Protein 1WSR (pdb70)

Secondary structure (DSSP, 8-state):
--B--TTHHHHHHTT-EEEEETTEEEEEE-SS-HHHHHHHHHHSEEEEE-TTSEEEEEESTTHHHHHHHHBSS--TTPPTTEEEEEEEE-TT--EEEEEEEEE-TTSSEEEEE-GGGHHHHHHHHHHHHHHHHHTT---EEEE---EEEEEESTTHHHHHHTT-SS-GGG--TTBEEEEEETTEEEEEEES--SSSSSEEEEEE-HHHHHHHHHHHHTSTTEEE--HHHHHHHHHHTT---BTTTB-TT--TTTTT-GGGS-HHHHHHT-STTHHHHHHHHTT--S-EEEEEEESSSPP-TT-EEE-TTS-EEEEEEEEEEETTTTEEEEEEEE-GGG-STT-EEEEEETTEEEEEEEEPSPSS-------/--B--TTHHHHHHTT--EEEETTEEEES--SS-HHHHHHHHHHSEEEEE-TTSEEEEEESTTHHHHHHTTBSS--TTSPTTEEEEEEEE-TTS-EEEEEEEEE-SSSEEEEEE-GGGHHHHHHHHHHHHHHHHHTT---EEEE---EEEEEESTTHHHHHHTT-SS-GGGS-TTBEEEEEETTEEEEEEES--SSSSSEEEEEE-HHHHHHHHHHHHTSTTEEE--HHHHHHHHHHTT---BTTTB-TT--TTTTT-GGGS-HHHHHHT-STTHHHHHHHTTT--S-EEEEEEESSSPP-TT-EEE-TTS-EEEEEEEEEEETTTTEEEEEEEE-GGG-STT-EEEEEETTEEEEEEEE-SSSS-------

Organism: Homo sapiens (NCBI:txid9606)

Radius of gyration: 29.04 Å; Cα contacts (8 Å, |Δi|>4): 1813; chains: 2; bounding box: 67×73×85 Å

Sequence (742 aa):
VLRRTPLYDFHLAHGGKMVAFAGWSLPVQYRDSHTDSHLHTRQHCSLFDVSHMLQTKILGSDRVKLMESLVVGDIAELRPNQGTLSLFTNEAGGILDDLIVTNTSEGHLYVVSNAGCWEKDLALMQDKVRELQNQGRDVGLEVLDNALLALQGPTAAQVLQAGVADDLRKLPFMTSAVMEVFGVSGCRVTRCGYTGEDGVEISVPVAGAVHLATAILKNPEVKLAGLAARDSLRLEAGLCLYGNDIDEHTTPVEGSLSWTLGKRRRAAMDFPGAKVIVPQLKGRVQRRRVGLMCEGAPMRAHSPILNMEGTKIGTVTSGCPSPSLKKNVAMGYVPCEYSRPGTMLLVEVRRKQQMAVVSKMPFVPTNYYTLVLRRTPLYDFHLAHGGKMVAFAGWSLPVQYRDSHTDSHLHTRQHCSLFDVSHMLQTKILGSDRVKLMESLVVGDIAELRPNQGTLSLFTNEAGGILDDLIVTNTSEGHLYVVSNAGCWEKDLALMQDKVRELQNQGRDVGLEVLDNALLALQGPTAAQVLQAGVADDLRKLPFMTSAVMEVFGVSGCRVTRCGYTGEDGVEISVPVAGAVHLATAILKNPEVKLAGLAARDSLRLEAGLCLYGNDIDEHTTPVEGSLSWTLGKRRRAAMDFPGAKVIVPQLKGRVQRRRVGLMCEGAPMRAHSPILNMEGTKIGTVTSGCPSPSLKKNVAMGYVPCEYSRPGTMLLVEVRRKQQMAVVSKMPFVPTNYYTL

Nearest PDB structures (foldseek):
  1wsr-assembly1_A  TM=9.960E-01  e=1.621E-85  Homo sapiens
  1wos-assembly1_A  TM=9.494E-01  e=4.766E-41  Thermotoga maritima
  1v5v-assembly1_B  TM=9.329E-01  e=9.229E-42  Pyrococcus horikoshii
  2gah-assembly1_A  TM=9.137E-01  e=2.202E-31  Stenotrophomonas maltophilia
  1vrq-assembly1_A  TM=9.084E-01  e=5.482E-31  Corynebacterium sp. U-96

GO terms:
  GO:0005739 mitochondrion (C, IC)
  GO:0004047 aminomethyltransferase activity (F, IMP)
  GO:0019464 glycine decarboxylation via glycine cleavage system (P, IMP)
  GO:0005739 mitochondrion (C, TAS)
  GO:0006546 glycine catabolic process (P, TAS)
  GO:0005739 mitochondrion (C, HTP)
  GO:0004047 aminomethyltransferase activity (F, EXP)
  GO:0005759 mitochondrial matrix (C, TAS)
  GO:0005739 mitochondrion (C, IDA)
  GO:0005515 protein binding (F, IPI)

B-factor: mean 20.59, std 11.45, range [6.59, 70.9]

InterPro domains:
  IPR006222 GCVT, N-terminal domain [PF01571] (38-293)
  IPR006223 Glycine cleavage system T protein [TIGR00528] (33-396)
  IPR013977 Aminomethyltransferase, C-terminal domain [PF08669] (318-395)
  IPR027266 Aminomethyltransferase superfamily [G3DSA:3.30.1360.120] (34-268)
  IPR028896 Aminomethyltransferase-like [PTHR43757] (23-401)
  IPR029043 Glycine cleavage T-protein/YgfZ, C-terminal [SSF101790] (309-400)

Solvent-accessible surface area: 30737 Å² total; per-residue (Å²): 199,72,48,143,6,16,2,34,108,18,2,82,76,59,24,9,114,46,57,70,77,54,37,9,9,2,6,45,32,16,169,63,50,76,54,83,12,0,67,27,0,26,127,69,0,0,3,4,17,1,4,11,35,12,4,0,58,0,60,19,89,18,51,45,123,0,0,26,50,13,0,0,3,22,2,61,86,15,174,90,39,65,5,36,70,2,5,0,8,44,141,64,0,3,0,20,0,43,10,18,0,2,25,4,69,97,37,18,0,12,0,7,1,33,4,54,10,29,64,68,0,0,14,45,0,34,41,47,5,32,79,15,25,71,115,62,104,83,7,15,28,72,31,28,34,28,0,2,0,3,0,2,0,66,20,0,20,111,2,0,61,87,14,13,107,60,54,6,174,169,11,19,52,23,31,3,26,76,13,99,0,43,61,17,74,47,0,20,0,6,10,12,30,46,2,2,8,19,4,0,26,0,4,0,41,2,73,9,0,58,104,0,0,49,22,0,35,160,44,128,46,8,94,21,4,5,29,26,0,40,49,5,0,2,0,0,5,12,39,14,49,33,55,63,1,1,47,73,152,6,9,0,5,22,0,18,14,19,155,10,8,7,178,88,10,99,89,61,116,82,13,24,7,16,154,47,0,19,55,24,40,166,51,197,20,146,78,92,12,8,0,0,38,9,130,66,19,16,0,124,33,159,17,31,0,17,12,103,141,53,74,125,28,13,46,1,23,4,12,15,60,2,20,41,63,183,94,10,0,0,0,0,14,0,28,50,133,55,29,187,71,51,37,88,1,24,0,47,5,191,222,158,89,39,94,2,44,2,24,160,38,57,18,20,100,53,85,70,61,95,171,196,70,32,136,5,15,2,52,106,16,3,86,86,73,34,11,105,46,54,71,83,52,40,11,7,2,5,46,37,16,195,68,45,73,55,80,11,0,74,22,0,23,122,68,0,0,4,4,15,1,12,10,36,12,3,0,46,0,54,18,89,25,46,36,81,0,0,17,37,9,0,0,3,27,0,56,97,22,134,101,34,40,5,32,40,0,0,0,6,37,140,72,0,3,0,20,0,24,4,46,0,2,21,3,71,82,47,27,0,14,0,11,2,32,3,56,13,22,67,71,0,7,12,46,0,10,35,41,0,27,82,7,27,54,114,63,120,80,8,12,18,67,28,44,70,34,1,1,0,5,0,1,0,66,25,0,19,132,2,0,60,85,12,15,107,55,71,4,179,161,11,24,60,29,15,5,26,83,8,105,0,47,61,17,76,48,0,20,0,8,8,12,34,47,3,2,6,19,4,0,30,0,3,0,43,4,75,10,0,58,103,0,0,54,14,0,40,159,47,122,51,7,88,20,3,5,29,25,0,44,53,5,0,2,0,0,7,12,42,14,52,30,55,59,0,0,48,72,153,2,9,0,5,20,0,28,11,32,156,7,6,8,178,81,0,85,91,52,82,72,9,18,3,3,171,60,0,34,58,19,59,195,49,177,17,155,75,70,12,7,0,0,30,8,122,68,18,20,0,124,32,161,19,30,0,7,16,91,160,28,79,129,32,11,49,2,22,3,16,18,61,3,21,40,57,187,93,9,0,0,0,0,12,0,27,43,135,56,24,185,72,54,30,102,0,19,0,61,7,187,221,148,109,40,106,1,56,4,19,148,35,54,18,20,106,47,81,72,62,91,159

Foldseek 3Di:
DAAEALCRVVCVVQAFDWDHDLRHTFGQWGDDDLLVVLVLCAAFKEKEWPQLWWKKKKAAPCSQVLVQQFWQAPSVPADAQFKAKIFGAAQQQATAFIWMWHHHPVHIIIITTGSNNVVVVVVSSVVSQVVQVVVVGIMDMDTDNFTKMKMGYPHQQVLFPVFWPDDCLVQFARGKDFTAGNNFHGKIWHQYDQQLETIIMIGGHSVCVVVRVVSSCVPPSYDHHTNNSSQLRNQLQVHDDEVFQGGRVAHCLQSVNVVNRYPVCLVVLNGRNSVNPVVVVVPPDFKHKFKKWFADAKAAFQWFKFAPVPHTFWTWRGWDQRSVVRIIMTIIMGGPVQQDFQRWIWTQDPNDTGIMTTHHPSNDRGHGGHD/DADEFLCNVVCVVQAFDWDADLRHTFGQWGDDDLLVVLVLQAAFKEKEWPQLWWKKKKAAPCSLVLVQQFWQAPQVPADAQFKDKIFGAAQQQATAFIWIWTRHPPGIIIITTGSNCCVVVVCSSQVSQVVVVVVVGIMDMDTDNFTKMKMGYPCACVLFVVFWPDDCLPQFARGWDFTQGNNFGRKIWHQYAQQLETIIMIGGHSVCVVVRVVSSVVDPSYDYHTNNSSQLRNQLQVHDDEVFLGYNVAHCVQSVNVVNRYPVCLVVLSYRNSVPPSVCVVPPDFKHKFKKWFADAKAAFQWFKFAVVRHTFWTWRHKDQHSVVRTIMTMIMGGPVQRPFQRWIWTQGPNDTGIMTTHHPSNDNGHGNHD

Structure (mmCIF, N/CA/C/O backbone):
data_1WSR
#
_entry.id   1WSR
#
_cell.length_a   54.170
_cell.length_b   128.520
_cell.length_c   136.170
_cell.angle_alpha   90.00
_cell.angle_beta   90.00
_cell.angle_gamma   90.00
#
_symmetry.space_group_name_H-M   'P 21 21 21'
#
loop_
_entity.id
_entity.type
_entity.pdbx_description
1 polymer Aminomethyltransferase
2 non-polymer 'SULFATE ION'
3 water water
#
loop_
_atom_site.group_PDB
_atom_site.id
_atom_site.type_symbol
_atom_site.label_atom_id
_atom_site.label_alt_id
_atom_site.label_comp_id
_atom_site.label_asym_id
_atom_site.label_entity_id
_atom_site.label_seq_id
_atom_site.pdbx_PDB_ins_code
_atom_site.Cartn_x
_atom_site.Cartn_y
_atom_site.Cartn_z
_atom_site.occupancy
_atom_site.B_iso_or_equiv
_atom_site.auth_seq_id
_atom_site.auth_comp_id
_atom_site.auth_asym_id
_atom_site.auth_atom_id
_atom_site.pdbx_PDB_model_num
ATOM 1 N N . VAL A 1 4 ? 25.538 12.318 32.192 1.00 32.04 4 VAL A N 1
ATOM 2 C CA . VAL A 1 4 ? 26.549 13.220 31.569 1.00 30.76 4 VAL A CA 1
ATOM 3 C C . VAL A 1 4 ? 26.495 14.597 32.222 1.00 28.05 4 VAL A C 1
ATOM 4 O O . VAL A 1 4 ? 25.462 15.268 32.197 1.00 29.27 4 VAL A O 1
ATOM 8 N N . LEU A 1 5 ? 27.613 15.017 32.804 1.00 23.18 5 LEU A N 1
ATOM 9 C CA . LEU A 1 5 ? 27.678 16.308 33.474 1.00 17.92 5 LEU A CA 1
ATOM 10 C C . LEU A 1 5 ? 27.989 17.442 32.509 1.00 15.73 5 LEU A C 1
ATOM 11 O O . LEU A 1 5 ? 28.753 17.273 31.563 1.00 14.04 5 LEU A O 1
ATOM 16 N N . ARG A 1 6 ? 27.385 18.600 32.755 1.00 15.00 6 ARG A N 1
ATOM 17 C CA . ARG A 1 6 ? 27.617 19.774 31.926 1.00 14.37 6 ARG A CA 1
ATOM 18 C C . ARG A 1 6 ? 28.945 20.401 32.349 1.00 14.28 6 ARG A C 1
ATOM 19 O O . ARG A 1 6 ? 29.371 20.251 33.496 1.00 15.07 6 ARG A O 1
ATOM 27 N N . ARG A 1 7 ? 29.597 21.098 31.425 1.00 13.48 7 ARG A N 1
ATOM 28 C CA . ARG A 1 7 ? 30.885 21.721 31.708 1.00 14.15 7 ARG A CA 1
ATOM 29 C C . ARG A 1 7 ? 30.853 23.223 31.478 1.00 12.36 7 ARG A C 1
ATOM 30 O O . ARG A 1 7 ? 30.292 23.689 30.490 1.00 12.64 7 ARG A O 1
ATOM 38 N N . THR A 1 8 ? 31.461 23.981 32.386 1.00 11.76 8 THR A N 1
ATOM 39 C CA . THR A 1 8 ? 31.511 25.429 32.224 1.00 10.84 8 THR A CA 1
ATOM 40 C C . THR A 1 8 ? 32.689 25.738 31.302 1.00 12.09 8 THR A C 1
ATOM 41 O O . THR A 1 8 ? 33.474 24.846 30.970 1.00 9.67 8 THR A O 1
ATOM 45 N N . PRO A 1 9 ? 32.821 27.002 30.869 1.00 12.26 9 PRO A N 1
ATOM 46 C CA . PRO A 1 9 ? 33.919 27.403 29.984 1.00 13.55 9 PRO A CA 1
ATOM 47 C C . PRO A 1 9 ? 35.304 27.213 30.609 1.00 14.82 9 PRO A C 1
ATOM 48 O O . PRO A 1 9 ? 36.310 27.190 29.899 1.00 14.80 9 PRO A O 1
ATOM 52 N N . LEU A 1 10 ? 35.354 27.068 31.932 1.00 12.78 10 LEU A N 1
ATOM 53 C CA . LEU A 1 10 ? 36.628 26.896 32.634 1.00 13.21 10 LEU A CA 1
ATOM 54 C C . LEU A 1 10 ? 36.980 25.443 32.963 1.00 11.51 10 LEU A C 1
ATOM 55 O O . LEU A 1 10 ? 37.960 25.180 33.661 1.00 11.21 10 LEU A O 1
ATOM 60 N N . TYR A 1 11 ? 36.189 24.506 32.455 1.00 11.07 11 TYR A N 1
ATOM 61 C CA . TYR A 1 11 ? 36.416 23.084 32.712 1.00 11.76 11 TYR A CA 1
ATOM 62 C C . TYR A 1 11 ? 37.886 22.642 32.605 1.00 12.56 11 TYR A C 1
ATOM 63 O O . TYR A 1 11 ? 38.453 22.120 33.562 1.00 13.35 11 TYR A O 1
ATOM 72 N N . ASP A 1 12 ? 38.495 22.838 31.440 1.00 13.21 12 ASP A N 1
ATOM 73 C CA . ASP A 1 12 ? 39.887 22.437 31.228 1.00 13.64 12 ASP A CA 1
ATOM 74 C C . ASP A 1 12 ? 40.840 23.238 32.112 1.00 13.19 12 ASP A C 1
ATOM 75 O O . ASP A 1 12 ? 41.882 22.735 32.544 1.00 11.86 12 ASP A O 1
ATOM 80 N N . PHE A 1 13 ? 40.465 24.485 32.380 1.00 12.96 13 PHE A N 1
ATOM 81 C CA . PHE A 1 13 ? 41.236 25.383 33.236 1.00 11.63 13 PHE A CA 1
ATOM 82 C C . PHE A 1 13 ? 41.309 24.764 34.638 1.00 11.63 13 PHE A C 1
ATOM 83 O O . PHE A 1 13 ? 42.377 24.718 35.258 1.00 11.02 13 PHE A O 1
ATOM 91 N N . HIS A 1 14 ? 40.168 24.278 35.125 1.00 10.97 14 HIS A N 1
ATOM 92 C CA . HIS A 1 14 ? 40.096 23.656 36.446 1.00 10.30 14 HIS A CA 1
ATOM 93 C C . HIS A 1 14 ? 41.012 22.442 36.545 1.00 10.75 14 HIS A C 1
ATOM 94 O O . HIS A 1 14 ? 41.791 22.313 37.493 1.00 10.11 14 HIS A O 1
ATOM 101 N N . LEU A 1 15 ? 40.904 21.546 35.569 1.00 10.00 15 LEU A N 1
ATOM 102 C CA . LEU A 1 15 ? 41.718 20.337 35.559 1.00 13.11 15 LEU A CA 1
ATOM 103 C C . LEU A 1 15 ? 43.203 20.657 35.476 1.00 13.26 15 LEU A C 1
ATOM 104 O O . LEU A 1 15 ? 44.010 20.036 36.162 1.00 14.66 15 LEU A O 1
ATOM 109 N N . ALA A 1 16 ? 43.557 21.640 34.653 1.00 13.03 16 ALA A N 1
ATOM 110 C CA . ALA A 1 16 ? 44.951 22.035 34.490 1.00 14.71 16 ALA A CA 1
ATOM 111 C C . ALA A 1 16 ? 45.555 22.521 35.804 1.00 15.93 16 ALA A C 1
ATOM 112 O O . ALA A 1 16 ? 46.762 22.408 36.016 1.00 15.42 16 ALA A O 1
ATOM 114 N N . HIS A 1 17 ? 44.714 23.056 36.687 1.00 14.99 17 HIS A N 1
ATOM 115 C CA . HIS A 1 17 ? 45.185 23.562 37.970 1.00 14.75 17 HIS A CA 1
ATOM 116 C C . HIS A 1 17 ? 44.947 22.600 39.137 1.00 15.36 17 HIS A C 1
ATOM 117 O O . HIS A 1 17 ? 44.841 23.018 40.290 1.00 14.95 17 HIS A O 1
ATOM 124 N N . GLY A 1 18 ? 44.863 21.309 38.829 1.00 14.95 18 GLY A N 1
ATOM 125 C CA . GLY A 1 18 ? 44.680 20.306 39.866 1.00 14.67 18 GLY A CA 1
ATOM 126 C C . GLY A 1 18 ? 43.286 20.149 40.439 1.00 14.60 18 GLY A C 1
ATOM 127 O O . GLY A 1 18 ? 43.121 19.579 41.517 1.00 14.65 18 GLY A O 1
ATOM 128 N N . GLY A 1 19 ? 42.278 20.634 39.728 1.00 14.66 19 GLY A N 1
ATOM 129 C CA . GLY A 1 19 ? 40.918 20.516 40.227 1.00 14.07 19 GLY A CA 1
ATOM 130 C C . GLY A 1 19 ? 40.428 19.082 40.327 1.00 15.30 19 GLY A C 1
ATOM 131 O O . GLY A 1 19 ? 40.641 18.277 39.419 1.00 14.95 19 GLY A O 1
ATOM 132 N N . LYS A 1 20 ? 39.782 18.758 41.443 1.00 13.87 20 LYS A N 1
ATOM 133 C CA . LYS A 1 20 ? 39.229 17.426 41.665 1.00 15.41 20 LYS A CA 1
ATOM 134 C C . LYS A 1 20 ? 37.745 17.569 41.365 1.00 14.68 20 LYS A C 1
ATOM 135 O O . LYS A 1 20 ? 36.961 18.010 42.208 1.00 12.19 20 LYS A O 1
ATOM 141 N N . MET A 1 21 ? 37.374 17.202 40.147 1.00 15.59 21 MET A N 1
ATOM 142 C CA . MET A 1 21 ? 36.004 17.337 39.674 1.00 14.80 21 MET A CA 1
ATOM 143 C C . MET A 1 21 ? 34.985 16.375 40.268 1.00 15.77 21 MET A C 1
ATOM 144 O O . MET A 1 21 ? 35.252 15.184 40.431 1.00 13.57 21 MET A O 1
ATOM 149 N N . VAL A 1 22 ? 33.811 16.913 40.588 1.00 14.77 22 VAL A N 1
ATOM 150 C CA . VAL A 1 22 ? 32.714 16.128 41.143 1.00 13.69 22 VAL A CA 1
ATOM 151 C C . VAL A 1 22 ? 31.417 16.647 40.531 1.00 14.89 22 VAL A C 1
ATOM 152 O O . VAL A 1 22 ? 31.399 17.709 39.906 1.00 12.25 22 VAL A O 1
ATOM 156 N N . ALA A 1 23 ? 30.335 15.898 40.710 1.00 14.14 23 ALA A N 1
ATOM 157 C CA . ALA A 1 23 ? 29.042 16.306 40.178 1.00 14.71 23 ALA A CA 1
ATOM 158 C C . ALA A 1 23 ? 28.381 17.294 41.129 1.00 14.60 23 ALA A C 1
ATOM 159 O O . ALA A 1 23 ? 28.365 17.083 42.337 1.00 14.43 23 ALA A O 1
ATOM 161 N N . PHE A 1 24 ? 27.848 18.378 40.577 1.00 14.03 24 PHE A N 1
ATOM 162 C CA . PHE A 1 24 ? 27.162 19.388 41.372 1.00 13.70 24 PHE A CA 1
ATOM 163 C C . PHE A 1 24 ? 26.049 19.982 40.527 1.00 13.61 24 PHE A C 1
ATOM 164 O O . PHE A 1 24 ? 26.313 20.689 39.554 1.00 12.63 24 PHE A O 1
ATOM 172 N N . ALA A 1 25 ? 24.807 19.683 40.896 1.00 14.71 25 ALA A N 1
ATOM 173 C CA . ALA A 1 25 ? 23.646 20.185 40.173 1.00 15.05 25 ALA A CA 1
ATOM 174 C C . ALA A 1 25 ? 23.715 19.861 38.682 1.00 16.31 25 ALA A C 1
ATOM 175 O O . ALA A 1 25 ? 23.262 20.648 37.853 1.00 16.51 25 ALA A O 1
ATOM 177 N N . GLY A 1 26 ? 24.288 18.709 38.343 1.00 15.22 26 GLY A N 1
ATOM 178 C CA . GLY A 1 26 ? 24.378 18.318 36.944 1.00 14.37 26 GLY A CA 1
ATOM 179 C C . GLY A 1 26 ? 25.573 18.886 36.200 1.00 13.91 26 GLY A C 1
ATOM 180 O O . GLY A 1 26 ? 25.691 18.723 34.979 1.00 14.16 26 GLY A O 1
ATOM 181 N N . TRP A 1 27 ? 26.456 19.560 36.930 1.00 13.04 27 TRP A N 1
ATOM 182 C CA . TRP A 1 27 ? 27.657 20.151 36.345 1.00 12.24 27 TRP A CA 1
ATOM 183 C C . TRP A 1 27 ? 28.904 19.486 36.912 1.00 12.14 27 TRP A C 1
ATOM 184 O O . TRP A 1 27 ? 28.863 18.880 37.982 1.00 10.59 27 TRP A O 1
ATOM 195 N N . SER A 1 28 ? 30.010 19.600 36.184 1.00 11.87 28 SER A N 1
ATOM 196 C CA . SER A 1 28 ? 31.278 19.051 36.641 1.00 12.14 28 SER A CA 1
ATOM 197 C C . SER A 1 28 ? 32.086 20.228 37.166 1.00 11.79 28 SER A C 1
ATOM 198 O O . SER A 1 28 ? 32.535 21.072 36.391 1.00 11.17 28 SER A O 1
ATOM 201 N N . LEU A 1 29 ? 32.257 20.286 38.483 1.00 11.50 29 LEU A N 1
ATOM 202 C CA . LEU A 1 29 ? 32.999 21.373 39.112 1.00 9.96 29 LEU A CA 1
ATOM 203 C C . LEU A 1 29 ? 33.987 20.834 40.144 1.00 10.83 29 LEU A C 1
ATOM 204 O O . LEU A 1 29 ? 33.795 19.752 40.694 1.00 8.30 29 LEU A O 1
ATOM 209 N N . PRO A 1 30 ? 35.061 21.588 40.424 1.00 10.43 30 PRO A N 1
ATOM 210 C CA . PRO A 1 30 ? 36.042 21.119 41.405 1.00 10.98 30 PRO A CA 1
ATOM 211 C C . PRO A 1 30 ? 35.573 21.250 42.853 1.00 12.09 30 PRO A C 1
ATOM 212 O O . PRO A 1 30 ? 35.139 22.320 43.283 1.00 11.44 30 PRO A O 1
ATOM 216 N N . VAL A 1 31 ? 35.648 20.154 43.600 1.00 11.59 31 VAL A N 1
ATOM 217 C CA . VAL A 1 31 ? 35.256 20.182 45.002 1.00 12.26 31 VAL A CA 1
ATOM 218 C C . VAL A 1 31 ? 36.388 20.879 45.758 1.00 12.17 31 VAL A C 1
ATOM 219 O O . VAL A 1 31 ? 36.178 21.489 46.805 1.00 11.56 31 VAL A O 1
ATOM 223 N N . GLN A 1 32 ? 37.591 20.777 45.201 1.00 11.87 32 GLN A N 1
ATOM 224 C CA . GLN A 1 32 ? 38.785 21.412 45.750 1.00 12.73 32 GLN A CA 1
ATOM 225 C C . GLN A 1 32 ? 39.884 21.245 44.707 1.00 12.29 32 GLN A C 1
ATOM 226 O O . GLN A 1 32 ? 39.675 20.588 43.683 1.00 11.64 32 GLN A O 1
ATOM 232 N N . TYR A 1 33 ? 41.041 21.852 44.952 1.00 11.76 33 TYR A N 1
ATOM 233 C CA . TYR A 1 33 ? 42.166 21.729 44.028 1.00 13.18 33 TYR A CA 1
ATOM 234 C C . TYR A 1 33 ? 43.303 21.002 44.734 1.00 13.57 33 TYR A C 1
ATOM 235 O O . TYR A 1 33 ? 43.085 19.941 45.311 1.00 14.73 33 TYR A O 1
ATOM 244 N N . ARG A 1 34 ? 44.508 21.563 44.707 1.00 15.23 34 ARG A N 1
ATOM 245 C CA . ARG A 1 34 ? 45.638 20.906 45.352 1.00 17.02 34 ARG A CA 1
ATOM 246 C C . ARG A 1 34 ? 45.654 21.124 46.865 1.00 17.90 34 ARG A C 1
ATOM 247 O O . ARG A 1 34 ? 45.913 20.192 47.624 1.00 17.35 34 ARG A O 1
ATOM 255 N N . ASP A 1 35 ? 45.372 22.345 47.309 1.00 17.43 35 ASP A N 1
ATOM 256 C CA . ASP A 1 35 ? 45.346 22.623 48.740 1.00 17.95 35 ASP A CA 1
ATOM 257 C C . ASP A 1 35 ? 44.052 22.092 49.350 1.00 16.45 35 ASP A C 1
ATOM 258 O O . ASP A 1 35 ? 43.028 22.016 48.673 1.00 15.21 35 ASP A O 1
ATOM 263 N N . SER A 1 36 ? 44.099 21.728 50.628 1.00 15.75 36 SER A N 1
ATOM 264 C CA . SER A 1 36 ? 42.917 21.209 51.316 1.00 16.38 36 SER A CA 1
ATOM 265 C C . SER A 1 36 ? 41.835 22.279 51.323 1.00 15.58 36 SER A C 1
ATOM 266 O O . SER A 1 36 ? 42.137 23.473 51.287 1.00 14.00 36 SER A O 1
ATOM 269 N N . HIS A 1 37 ? 40.574 21.862 51.377 1.00 15.51 37 HIS A N 1
ATOM 270 C CA . HIS A 1 37 ? 39.492 22.835 51.385 1.00 15.70 37 HIS A CA 1
ATOM 271 C C . HIS A 1 37 ? 39.559 23.704 52.639 1.00 15.94 37 HIS A C 1
ATOM 272 O O . HIS A 1 37 ? 39.123 24.857 52.624 1.00 15.17 37 HIS A O 1
ATOM 279 N N . THR A 1 38 ? 40.123 23.163 53.716 1.00 14.67 38 THR A N 1
ATOM 280 C CA . THR A 1 38 ? 40.256 23.927 54.952 1.00 14.93 38 THR A CA 1
ATOM 281 C C . THR A 1 38 ? 41.261 25.062 54.744 1.00 14.72 38 THR A C 1
ATOM 282 O O . THR A 1 38 ? 41.018 26.197 55.154 1.00 13.78 38 THR A O 1
ATOM 286 N N . ASP A 1 39 ? 42.390 24.762 54.108 1.00 13.59 39 ASP A N 1
ATOM 287 C CA . ASP A 1 39 ? 43.388 25.798 53.850 1.00 13.97 39 ASP A CA 1
ATOM 288 C C . ASP A 1 39 ? 42.849 26.813 52.842 1.00 12.52 39 ASP A C 1
ATOM 289 O O . ASP A 1 39 ? 43.128 28.004 52.943 1.00 13.26 39 ASP A O 1
ATOM 294 N N . SER A 1 40 ? 42.082 26.331 51.868 1.00 10.94 40 SER A N 1
ATOM 295 C CA . SER A 1 40 ? 41.494 27.195 50.845 1.00 12.20 40 SER A CA 1
ATOM 296 C C . SER A 1 40 ? 40.522 28.167 51.515 1.00 12.13 40 SER A C 1
ATOM 297 O O . SER A 1 40 ? 40.458 29.347 51.170 1.00 10.26 40 SER A O 1
ATOM 300 N N . HIS A 1 41 ? 39.765 27.650 52.477 1.00 10.55 41 HIS A N 1
ATOM 301 C CA . HIS A 1 41 ? 38.807 28.453 53.226 1.00 11.78 41 HIS A CA 1
ATOM 302 C C . HIS A 1 41 ? 39.534 29.585 53.951 1.00 10.64 41 HIS A C 1
ATOM 303 O O . HIS A 1 41 ? 39.167 30.753 53.826 1.00 11.85 41 HIS A O 1
ATOM 310 N N . LEU A 1 42 ? 40.567 29.231 54.712 1.00 11.11 42 LEU A N 1
ATOM 311 C CA . LEU A 1 42 ? 41.341 30.217 55.462 1.00 11.89 42 LEU A CA 1
ATOM 312 C C . LEU A 1 42 ? 42.002 31.241 54.535 1.00 12.92 42 LEU A C 1
ATOM 313 O O . LEU A 1 42 ? 42.023 32.437 54.832 1.00 13.42 42 LEU A O 1
ATOM 318 N N . HIS A 1 43 ? 42.528 30.777 53.406 1.00 12.43 43 HIS A N 1
ATOM 319 C CA . HIS A 1 43 ? 43.161 31.680 52.447 1.00 12.65 43 HIS A CA 1
ATOM 320 C C . HIS A 1 43 ? 42.172 32.749 51.978 1.00 13.62 43 HIS A C 1
ATOM 321 O O . HIS A 1 43 ? 42.536 33.912 51.795 1.00 13.78 43 HIS A O 1
ATOM 328 N N . THR A 1 44 ? 40.921 32.345 51.779 1.00 13.06 44 THR A N 1
ATOM 329 C CA . THR A 1 44 ? 39.887 33.263 51.312 1.00 11.79 44 THR A CA 1
ATOM 330 C C . THR A 1 44 ? 39.615 34.398 52.289 1.00 11.91 44 THR A C 1
ATOM 331 O O . THR A 1 44 ? 39.334 35.523 51.876 1.00 12.27 44 THR A O 1
ATOM 335 N N . ARG A 1 45 ? 39.691 34.114 53.585 1.00 11.36 45 ARG A N 1
ATOM 336 C CA . ARG A 1 45 ? 39.433 35.151 54.577 1.00 13.13 45 ARG A CA 1
ATOM 337 C C . ARG A 1 45 ? 40.646 36.030 54.887 1.00 13.94 45 ARG A C 1
ATOM 338 O O . ARG A 1 45 ? 40.505 37.078 55.513 1.00 12.70 45 ARG A O 1
ATOM 346 N N . GLN A 1 46 ? 41.832 35.618 54.445 1.00 15.69 46 GLN A N 1
ATOM 347 C CA . GLN A 1 46 ? 43.036 36.418 54.689 1.00 18.27 46 GLN A CA 1
ATOM 348 C C . GLN A 1 46 ? 43.530 37.141 53.433 1.00 16.77 46 GLN A C 1
ATOM 349 O O . GLN A 1 46 ? 44.224 38.151 53.523 1.00 17.27 46 GLN A O 1
ATOM 355 N N . HIS A 1 47 ? 43.171 36.619 52.265 1.00 14.92 47 HIS A N 1
ATOM 356 C CA . HIS A 1 47 ? 43.585 37.204 50.992 1.00 14.46 47 HIS A CA 1
ATOM 357 C C . HIS A 1 47 ? 42.365 37.205 50.076 1.00 13.62 47 HIS A C 1
ATOM 358 O O . HIS A 1 47 ? 41.477 38.038 50.226 1.00 14.33 47 HIS A O 1
ATOM 365 N N . CYS A 1 48 ? 42.330 36.285 49.119 1.00 14.19 48 CYS A N 1
ATOM 366 C CA . CYS A 1 48 ? 41.167 36.158 48.246 1.00 13.95 48 CYS A CA 1
ATOM 367 C C . CYS A 1 48 ? 41.249 34.910 47.388 1.00 13.39 48 CYS A C 1
ATOM 368 O O . CYS A 1 48 ? 42.334 34.428 47.067 1.00 13.44 48 CYS A O 1
ATOM 371 N N . SER A 1 49 ? 40.085 34.371 47.047 1.00 12.08 49 SER A N 1
ATOM 372 C CA . SER A 1 49 ? 40.008 33.175 46.228 1.00 10.73 49 SER A CA 1
ATOM 373 C C . SER A 1 49 ? 39.097 33.423 45.040 1.00 10.53 49 SER A C 1
ATOM 374 O O . SER A 1 49 ? 38.198 34.264 45.096 1.00 11.02 49 SER A O 1
ATOM 377 N N . LEU A 1 50 ? 39.338 32.678 43.968 1.00 10.29 50 LEU A N 1
ATOM 378 C CA . LEU A 1 50 ? 38.562 32.792 42.743 1.00 10.38 50 LEU A CA 1
ATOM 379 C C . LEU A 1 50 ? 37.702 31.546 42.579 1.00 10.50 50 LEU A C 1
ATOM 380 O O . LEU A 1 50 ? 38.227 30.429 42.559 1.00 8.05 50 LEU A O 1
ATOM 385 N N . PHE A 1 51 ? 36.389 31.754 42.466 1.00 10.52 51 PHE A N 1
ATOM 386 C CA . PHE A 1 51 ? 35.411 30.676 42.302 1.00 11.61 51 PHE A CA 1
ATOM 387 C C . PHE A 1 51 ? 34.747 30.762 40.928 1.00 12.74 51 PHE A C 1
ATOM 388 O O . PHE A 1 51 ? 34.525 31.857 40.409 1.00 11.90 51 PHE A O 1
ATOM 396 N N . ASP A 1 52 ? 34.419 29.607 40.353 1.00 11.72 52 ASP A N 1
ATOM 397 C CA . ASP A 1 52 ? 33.732 29.557 39.064 1.00 11.85 52 ASP A CA 1
ATOM 398 C C . ASP A 1 52 ? 32.252 29.326 39.369 1.00 10.94 52 ASP A C 1
ATOM 399 O O . ASP A 1 52 ? 31.886 28.323 39.986 1.00 10.99 52 ASP A O 1
ATOM 404 N N . VAL A 1 53 ? 31.408 30.269 38.962 1.00 10.47 53 VAL A N 1
ATOM 405 C CA . VAL A 1 53 ? 29.971 30.150 39.189 1.00 9.63 53 VAL A CA 1
ATOM 406 C C . VAL A 1 53 ? 29.219 30.309 37.869 1.00 9.58 53 VAL A C 1
ATOM 407 O O . VAL A 1 53 ? 28.068 30.753 37.837 1.00 10.55 53 VAL A O 1
ATOM 411 N N . SER A 1 54 ? 29.879 29.916 36.783 1.00 9.16 54 SER A N 1
ATOM 412 C CA . SER A 1 54 ? 29.306 30.016 35.446 1.00 10.40 54 SER A CA 1
ATOM 413 C C . SER A 1 54 ? 28.076 29.135 35.241 1.00 11.44 54 SER A C 1
ATOM 414 O O . SER A 1 54 ? 27.379 29.269 34.235 1.00 13.77 54 SER A O 1
ATOM 417 N N . HIS A 1 55 ? 27.812 28.236 36.184 1.00 10.49 55 HIS A N 1
ATOM 418 C CA . HIS A 1 55 ? 26.650 27.360 36.077 1.00 10.97 55 HIS A CA 1
ATOM 419 C C . HIS A 1 55 ? 25.372 28.031 36.582 1.00 11.46 55 HIS A C 1
ATOM 420 O O . HIS A 1 55 ? 24.274 27.511 36.388 1.00 10.76 55 HIS A O 1
ATOM 427 N N . MET A 1 56 ? 25.518 29.188 37.225 1.00 9.55 56 MET A N 1
ATOM 428 C CA . MET A 1 56 ? 24.364 29.927 37.730 1.00 10.86 56 MET A CA 1
ATOM 429 C C . MET A 1 56 ? 23.573 30.464 36.539 1.00 10.35 56 MET A C 1
ATOM 430 O O . MET A 1 56 ? 24.137 30.704 35.473 1.00 8.41 56 MET A O 1
ATOM 435 N N . LEU A 1 57 ? 22.271 30.657 36.717 1.00 9.12 57 LEU A N 1
ATOM 436 C CA . LEU A 1 57 ? 21.442 31.193 35.641 1.00 9.25 57 LEU A CA 1
ATOM 437 C C . LEU A 1 57 ? 21.509 32.717 35.626 1.00 9.60 57 LEU A C 1
ATOM 438 O O . LEU A 1 57 ? 21.238 33.364 36.639 1.00 10.39 57 LEU A O 1
ATOM 443 N N . GLN A 1 58 ? 21.876 33.282 34.478 1.00 11.05 58 GLN A N 1
ATOM 444 C CA . GLN A 1 58 ? 21.946 34.733 34.316 1.00 11.34 58 GLN A CA 1
ATOM 445 C C . GLN A 1 58 ? 20.901 35.145 33.291 1.00 13.27 58 GLN A C 1
ATOM 446 O O . GLN A 1 58 ? 20.916 34.666 32.152 1.00 11.03 58 GLN A O 1
ATOM 452 N N . THR A 1 59 ? 19.997 36.034 33.689 1.00 12.41 59 THR A N 1
ATOM 453 C CA . THR A 1 59 ? 18.946 36.481 32.790 1.00 13.83 59 THR A CA 1
ATOM 454 C C . THR A 1 59 ? 18.753 37.992 32.830 1.00 15.19 59 THR A C 1
ATOM 455 O O . THR A 1 59 ? 19.132 38.663 33.796 1.00 13.90 59 THR A O 1
ATOM 459 N N . LYS A 1 60 ? 18.171 38.519 31.760 1.00 15.34 60 LYS A N 1
ATOM 460 C CA . LYS A 1 60 ? 17.881 39.943 31.658 1.00 16.32 60 LYS A CA 1
ATOM 461 C C . LYS A 1 60 ? 16.390 40.085 31.433 1.00 15.02 60 LYS A C 1
ATOM 462 O O . LYS A 1 60 ? 15.804 39.334 30.654 1.00 14.51 60 LYS A O 1
ATOM 468 N N . ILE A 1 61 ? 15.774 41.036 32.123 1.00 12.98 61 ILE A N 1
ATOM 469 C CA . ILE A 1 61 ? 14.353 41.285 31.946 1.00 12.96 61 ILE A CA 1
ATOM 470 C C . ILE A 1 61 ? 14.279 42.629 31.241 1.00 13.86 61 ILE A C 1
ATOM 471 O O . ILE A 1 61 ? 14.801 43.626 31.742 1.00 12.47 61 ILE A O 1
ATOM 476 N N . LEU A 1 62 ? 13.644 42.649 30.074 1.00 15.57 62 LEU A N 1
ATOM 477 C CA . LEU A 1 62 ? 13.518 43.869 29.286 1.00 18.08 62 LEU A CA 1
ATOM 478 C C . LEU A 1 62 ? 12.075 44.350 29.223 1.00 17.14 62 LEU A C 1
ATOM 479 O O . LEU A 1 62 ? 11.161 43.652 29.658 1.00 17.74 62 LEU A O 1
ATOM 484 N N . GLY A 1 63 ? 11.878 45.545 28.673 1.00 16.92 63 GLY A N 1
ATOM 485 C CA . GLY A 1 63 ? 10.537 46.085 28.544 1.00 18.04 63 GLY A CA 1
ATOM 486 C C . GLY A 1 63 ? 10.172 47.112 29.595 1.00 20.65 63 GLY A C 1
ATOM 487 O O . GLY A 1 63 ? 10.787 47.171 30.660 1.00 20.06 63 GLY A O 1
ATOM 488 N N . SER A 1 64 ? 9.156 47.919 29.302 1.00 21.09 64 SER A N 1
ATOM 489 C CA . SER A 1 64 ? 8.724 48.950 30.234 1.00 22.38 64 SER A CA 1
ATOM 490 C C . SER A 1 64 ? 8.038 48.358 31.459 1.00 21.71 64 SER A C 1
ATOM 491 O O . SER A 1 64 ? 7.955 49.006 32.500 1.00 21.00 64 SER A O 1
ATOM 494 N N . ASP A 1 65 ? 7.547 47.128 31.341 1.00 20.24 65 ASP A N 1
ATOM 495 C CA . ASP A 1 65 ? 6.879 46.483 32.467 1.00 20.49 65 ASP A CA 1
ATOM 496 C C . ASP A 1 65 ? 7.768 45.469 33.184 1.00 17.68 65 ASP A C 1
ATOM 497 O O . ASP A 1 65 ? 7.270 44.566 33.857 1.00 15.34 65 ASP A O 1
ATOM 502 N N . ARG A 1 66 ? 9.081 45.625 33.047 1.00 15.49 66 ARG A N 1
ATOM 503 C CA . ARG A 1 66 ? 10.016 44.705 33.682 1.00 14.36 66 ARG A CA 1
ATOM 504 C C . ARG A 1 66 ? 9.932 44.727 35.208 1.00 14.07 66 ARG A C 1
ATOM 505 O O . ARG A 1 66 ? 10.002 43.678 35.848 1.00 13.29 66 ARG A O 1
ATOM 513 N N . VAL A 1 67 ? 9.783 45.909 35.799 1.00 13.84 67 VAL A N 1
ATOM 514 C CA . VAL A 1 67 ? 9.688 45.985 37.255 1.00 15.32 67 VAL A CA 1
ATOM 515 C C . VAL A 1 67 ? 8.392 45.342 37.735 1.00 16.21 67 VAL A C 1
ATOM 516 O O . VAL A 1 67 ? 8.386 44.629 38.737 1.00 14.89 67 VAL A O 1
ATOM 520 N N . LYS A 1 68 ? 7.295 45.591 37.019 1.00 16.83 68 LYS A N 1
ATOM 521 C CA . LYS A 1 68 ? 6.009 45.003 37.384 1.00 17.87 68 LYS A CA 1
ATOM 522 C C . LYS A 1 68 ? 6.104 43.480 37.373 1.00 16.23 68 LYS A C 1
ATOM 523 O O . LYS A 1 68 ? 5.600 42.809 38.273 1.00 13.79 68 LYS A O 1
ATOM 529 N N . LEU A 1 69 ? 6.748 42.935 36.347 1.00 15.34 69 LEU A N 1
ATOM 530 C CA . LEU A 1 69 ? 6.895 41.490 36.244 1.00 15.36 69 LEU A CA 1
ATOM 531 C C . LEU A 1 69 ? 7.705 40.947 37.413 1.00 14.83 69 LEU A C 1
ATOM 532 O O . LEU A 1 69 ? 7.287 40.005 38.088 1.00 14.52 69 LEU A O 1
ATOM 537 N N . MET A 1 70 ? 8.860 41.552 37.658 1.00 13.99 70 MET A N 1
ATOM 538 C CA . MET A 1 70 ? 9.731 41.099 38.733 1.00 15.74 70 MET A CA 1
ATOM 539 C C . MET A 1 70 ? 9.075 41.178 40.107 1.00 14.30 70 MET A C 1
ATOM 540 O O . MET A 1 70 ? 9.144 40.223 40.879 1.00 13.53 70 MET A O 1
ATOM 545 N N . GLU A 1 71 ? 8.426 42.296 40.420 1.00 12.97 71 GLU A N 1
ATOM 546 C CA . GLU A 1 71 ? 7.790 42.419 41.729 1.00 13.15 71 GLU A CA 1
ATOM 547 C C . GLU A 1 71 ? 6.641 41.431 41.925 1.00 13.12 71 GLU A C 1
ATOM 548 O O . GLU A 1 71 ? 6.306 41.085 43.059 1.00 13.70 71 GLU A O 1
ATOM 554 N N . SER A 1 72 ? 6.038 40.965 40.833 1.00 12.02 72 SER A N 1
ATOM 555 C CA . SER A 1 72 ? 4.949 40.000 40.954 1.00 12.52 72 SER A CA 1
ATOM 556 C C . SER A 1 72 ? 5.535 38.629 41.303 1.00 12.05 72 SER A C 1
ATOM 557 O O . SER A 1 72 ? 4.812 37.718 41.712 1.00 11.90 72 SER A O 1
ATOM 560 N N . LEU A 1 73 ? 6.851 38.498 41.159 1.00 10.28 73 LEU A N 1
ATOM 561 C CA . LEU A 1 73 ? 7.533 37.239 41.435 1.00 11.77 73 LEU A CA 1
ATOM 562 C C . LEU A 1 73 ? 8.413 37.221 42.685 1.00 10.39 73 LEU A C 1
ATOM 563 O O . LEU A 1 73 ? 8.623 36.157 43.265 1.00 10.49 73 LEU A O 1
ATOM 568 N N . VAL A 1 74 ? 8.936 38.380 43.089 1.00 10.98 74 VAL A N 1
ATOM 569 C CA . VAL A 1 74 ? 9.813 38.460 44.262 1.00 12.30 74 VAL A CA 1
ATOM 570 C C . VAL A 1 74 ? 9.245 39.335 45.379 1.00 12.54 74 VAL A C 1
ATOM 571 O O . VAL A 1 74 ? 8.259 40.042 45.183 1.00 11.99 74 VAL A O 1
ATOM 575 N N . VAL A 1 75 ? 9.889 39.288 46.544 1.00 12.57 75 VAL A N 1
ATOM 576 C CA . VAL A 1 75 ? 9.447 40.044 47.713 1.00 11.35 75 VAL A CA 1
ATOM 577 C C . VAL A 1 75 ? 10.156 41.379 47.948 1.00 12.49 75 VAL A C 1
ATOM 578 O O . VAL A 1 75 ? 9.762 42.141 48.831 1.00 13.04 75 VAL A O 1
ATOM 582 N N . GLY A 1 76 ? 11.186 41.674 47.167 1.00 11.69 76 GLY A N 1
ATOM 583 C CA . GLY A 1 76 ? 11.911 42.916 47.378 1.00 13.23 76 GLY A CA 1
ATOM 584 C C . GLY A 1 76 ? 11.330 44.173 46.753 1.00 14.46 76 GLY A C 1
ATOM 585 O O . GLY A 1 76 ? 10.456 44.107 45.885 1.00 12.88 76 GLY A O 1
ATOM 586 N N . ASP A 1 77 ? 11.810 45.325 47.223 1.00 14.70 77 ASP A N 1
ATOM 587 C CA . ASP A 1 77 ? 11.388 46.625 46.700 1.00 15.79 77 ASP A CA 1
ATOM 588 C C . ASP A 1 77 ? 12.235 46.829 45.450 1.00 15.33 77 ASP A C 1
ATOM 589 O O . ASP A 1 77 ? 13.330 47.381 45.528 1.00 16.53 77 ASP A O 1
ATOM 594 N N . ILE A 1 78 ? 11.739 46.383 44.304 1.00 13.84 78 ILE A N 1
ATOM 595 C CA . ILE A 1 78 ? 12.501 46.513 43.069 1.00 13.33 78 ILE A CA 1
ATOM 596 C C . ILE A 1 78 ? 12.407 47.904 42.451 1.00 14.29 78 ILE A C 1
ATOM 597 O O . ILE A 1 78 ? 13.394 48.428 41.936 1.00 14.60 78 ILE A O 1
ATOM 602 N N . ALA A 1 79 ? 11.224 48.507 42.515 1.00 14.46 79 ALA A N 1
ATOM 603 C CA . ALA A 1 79 ? 11.019 49.836 41.951 1.00 16.83 79 ALA A CA 1
ATOM 604 C C . ALA A 1 79 ? 11.978 50.865 42.545 1.00 17.15 79 ALA A C 1
ATOM 605 O O . ALA A 1 79 ? 12.461 51.751 41.838 1.00 17.42 79 ALA A O 1
ATOM 607 N N . GLU A 1 80 ? 12.261 50.735 43.839 1.00 16.35 80 GLU A N 1
ATOM 608 C CA . GLU A 1 80 ? 13.149 51.664 44.538 1.00 18.37 80 GLU A CA 1
ATOM 609 C C . GLU A 1 80 ? 14.639 51.536 44.192 1.00 19.58 80 GLU A C 1
ATOM 610 O O . GLU A 1 80 ? 15.443 52.393 44.568 1.00 19.21 80 GLU A O 1
ATOM 616 N N . LEU A 1 81 ? 15.017 50.475 43.489 1.00 18.41 81 LEU A N 1
ATOM 617 C CA . LEU A 1 81 ? 16.421 50.299 43.127 1.00 19.62 81 LEU A CA 1
ATOM 618 C C . LEU A 1 81 ? 16.894 51.402 42.182 1.00 20.14 81 LEU A C 1
ATOM 619 O O . LEU A 1 81 ? 16.302 51.619 41.129 1.00 21.18 81 LEU A O 1
ATOM 624 N N . ARG A 1 82 ? 17.959 52.096 42.570 1.00 22.11 82 ARG A N 1
ATOM 625 C CA . ARG A 1 82 ? 18.528 53.159 41.745 1.00 24.09 82 ARG A CA 1
ATOM 626 C C . ARG A 1 82 ? 19.330 52.501 40.627 1.00 22.40 82 ARG A C 1
ATOM 627 O O . ARG A 1 82 ? 19.614 51.305 40.682 1.00 19.83 82 ARG A O 1
ATOM 635 N N . PRO A 1 83 ? 19.702 53.270 39.591 1.00 21.41 83 PRO A N 1
ATOM 636 C CA . PRO A 1 83 ? 20.480 52.679 38.499 1.00 20.17 83 PRO A CA 1
ATOM 637 C C . PRO A 1 83 ? 21.770 52.045 39.018 1.00 17.32 83 PRO A C 1
ATOM 638 O O . PRO A 1 83 ? 22.514 52.665 39.778 1.00 16.52 83 PRO A O 1
ATOM 642 N N . ASN A 1 84 ? 22.010 50.805 38.605 1.00 15.35 84 ASN A N 1
ATOM 643 C CA . ASN A 1 84 ? 23.188 50.036 38.992 1.00 15.91 84 ASN A CA 1
ATOM 644 C C . ASN A 1 84 ? 23.207 49.598 40.450 1.00 16.34 84 ASN A C 1
ATOM 645 O O . ASN A 1 84 ? 24.259 49.280 41.012 1.00 16.93 84 ASN A O 1
ATOM 650 N N . GLN A 1 85 ? 22.027 49.568 41.052 1.00 16.08 85 GLN A N 1
ATOM 651 C CA . GLN A 1 85 ? 21.883 49.133 42.429 1.00 16.67 85 GLN A CA 1
ATOM 652 C C . GLN A 1 85 ? 21.129 47.811 42.377 1.00 14.93 85 GLN A C 1
ATOM 653 O O . GLN A 1 85 ? 20.201 47.654 41.585 1.00 13.01 85 GLN A O 1
ATOM 659 N N . GLY A 1 86 ? 21.530 46.858 43.207 1.00 14.13 86 GLY A N 1
ATOM 660 C CA . GLY A 1 86 ? 20.855 45.575 43.212 1.00 12.27 86 GLY A CA 1
ATOM 661 C C . GLY A 1 86 ? 20.475 45.129 44.608 1.00 13.73 86 GLY A C 1
ATOM 662 O O . GLY A 1 86 ? 20.868 45.750 45.601 1.00 11.75 86 GLY A O 1
ATOM 663 N N . THR A 1 87 ? 19.703 44.052 44.693 1.00 11.70 87 THR A N 1
ATOM 664 C CA . THR A 1 87 ? 19.298 43.535 45.987 1.00 11.95 87 THR A CA 1
ATOM 665 C C . THR A 1 87 ? 19.126 42.023 45.975 1.00 12.54 87 THR A C 1
ATOM 666 O O . THR A 1 87 ? 18.794 41.427 44.949 1.00 10.55 87 THR A O 1
ATOM 670 N N . LEU A 1 88 ? 19.373 41.407 47.124 1.00 11.55 88 LEU A N 1
ATOM 671 C CA . LEU A 1 88 ? 19.192 39.977 47.260 1.00 12.94 88 LEU A CA 1
ATOM 672 C C . LEU A 1 88 ? 17.690 39.843 47.462 1.00 12.66 88 LEU A C 1
ATOM 673 O O . LEU A 1 88 ? 17.075 40.677 48.133 1.00 13.14 88 LEU A O 1
ATOM 678 N N . SER A 1 89 ? 17.089 38.819 46.874 1.00 8.97 89 SER A N 1
ATOM 679 C CA . SER A 1 89 ? 15.656 38.643 47.030 1.00 9.55 89 SER A CA 1
ATOM 680 C C . SER A 1 89 ? 15.269 37.178 46.934 1.00 8.50 89 SER A C 1
ATOM 681 O O . SER A 1 89 ? 16.132 36.299 46.833 1.00 9.40 89 SER A O 1
ATOM 684 N N . LEU A 1 90 ? 13.969 36.918 46.962 1.00 6.90 90 LEU A N 1
ATOM 685 C CA . LEU A 1 90 ? 13.467 35.556 46.903 1.00 8.53 90 LEU A CA 1
ATOM 686 C C . LEU A 1 90 ? 12.234 35.439 46.020 1.00 9.94 90 LEU A C 1
ATOM 687 O O . LEU A 1 90 ? 11.415 36.353 45.964 1.00 10.23 90 LEU A O 1
ATOM 692 N N . PHE A 1 91 ? 12.121 34.308 45.331 1.00 8.66 91 PHE A N 1
AT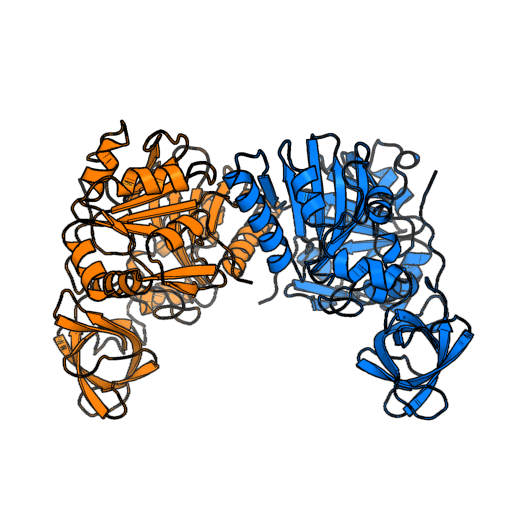OM 693 C CA . PHE A 1 91 ? 10.951 34.005 44.514 1.00 11.28 91 PHE A CA 1
ATOM 694 C C . PHE A 1 91 ? 10.051 33.286 45.520 1.00 10.74 91 PHE A C 1
ATOM 695 O O . PHE A 1 91 ? 10.494 32.337 46.163 1.00 8.91 91 PHE A O 1
ATOM 703 N N . THR A 1 92 ? 8.808 33.728 45.673 1.00 11.21 92 THR A N 1
ATOM 704 C CA . THR A 1 92 ? 7.895 33.065 46.602 1.00 11.60 92 THR A CA 1
ATOM 705 C C . THR A 1 92 ? 6.589 32.716 45.902 1.00 11.41 92 THR A C 1
ATOM 706 O O . THR A 1 92 ? 6.137 33.452 45.029 1.00 11.79 92 THR A O 1
ATOM 710 N N . ASN A 1 93 ? 5.993 31.585 46.264 1.00 11.63 93 ASN A N 1
ATOM 711 C CA . ASN A 1 93 ? 4.728 31.193 45.656 1.00 12.38 93 ASN A CA 1
ATOM 712 C C . ASN A 1 93 ? 3.583 31.790 46.469 1.00 12.64 93 ASN A C 1
ATOM 713 O O . ASN A 1 93 ? 3.811 32.471 47.470 1.00 11.46 93 ASN A O 1
ATOM 718 N N . GLU A 1 94 ? 2.351 31.546 46.042 1.00 13.57 94 GLU A N 1
ATOM 719 C CA . GLU A 1 94 ? 1.198 32.093 46.747 1.00 15.76 94 GLU A CA 1
ATOM 720 C C . GLU A 1 94 ? 1.098 31.634 48.194 1.00 14.58 94 GLU A C 1
ATOM 721 O O . GLU A 1 94 ? 0.532 32.337 49.032 1.00 15.51 94 GLU A O 1
ATOM 727 N N . ALA A 1 95 ? 1.650 30.462 48.490 1.00 14.33 95 ALA A N 1
ATOM 728 C CA . ALA A 1 95 ? 1.618 29.930 49.850 1.00 14.06 95 ALA A CA 1
ATOM 729 C C . ALA A 1 95 ? 2.781 30.458 50.693 1.00 14.49 95 ALA A C 1
ATOM 730 O O . ALA A 1 95 ? 2.942 30.076 51.853 1.00 12.76 95 ALA A O 1
ATOM 732 N N . GLY A 1 96 ? 3.594 31.330 50.105 1.00 13.55 96 GLY A N 1
ATOM 733 C CA . GLY A 1 96 ? 4.721 31.893 50.832 1.00 14.00 96 GLY A CA 1
ATOM 734 C C . GLY A 1 96 ? 6.003 31.078 50.796 1.00 13.68 96 GLY A C 1
ATOM 735 O O . GLY A 1 96 ? 7.023 31.504 51.338 1.00 12.39 96 GLY A O 1
ATOM 736 N N . GLY A 1 97 ? 5.960 29.906 50.169 1.00 13.69 97 GLY A N 1
ATOM 737 C CA . GLY A 1 97 ? 7.147 29.072 50.081 1.00 11.95 97 GLY A CA 1
ATOM 738 C C . GLY A 1 97 ? 8.202 29.686 49.176 1.00 12.29 97 GLY A C 1
ATOM 739 O O . GLY A 1 97 ? 7.878 30.400 48.230 1.00 12.44 97 GLY A O 1
ATOM 740 N N . ILE A 1 98 ? 9.470 29.408 49.458 1.00 11.70 98 ILE A N 1
ATOM 741 C CA . ILE A 1 98 ? 10.563 29.961 48.663 1.00 9.77 98 ILE A CA 1
ATOM 742 C C . ILE A 1 98 ? 10.906 29.076 47.466 1.00 11.58 98 ILE A C 1
ATOM 743 O O . ILE A 1 98 ? 11.230 27.894 47.619 1.00 10.94 98 ILE A O 1
ATOM 748 N N . LEU A 1 99 ? 10.829 29.656 46.272 1.00 9.44 99 LEU A N 1
ATOM 749 C CA . LEU A 1 99 ? 11.126 28.922 45.047 1.00 11.96 99 LEU A CA 1
ATOM 750 C C . LEU A 1 99 ? 12.621 28.958 44.743 1.00 11.88 99 LEU A C 1
ATOM 751 O O . LEU A 1 99 ? 13.155 28.055 44.098 1.00 10.68 99 LEU A O 1
ATOM 756 N N . ASP A 1 100 ? 13.289 30.007 45.214 1.00 11.56 100 ASP A N 1
ATOM 757 C CA . ASP A 1 100 ? 14.731 30.153 45.029 1.00 11.45 100 ASP A CA 1
ATOM 758 C C . ASP A 1 100 ? 15.173 31.515 45.534 1.00 11.36 100 ASP A C 1
ATOM 759 O O . ASP A 1 100 ? 14.348 32.416 45.701 1.00 10.34 100 ASP A O 1
ATOM 764 N N . ASP A 1 101 ? 16.467 31.657 45.813 1.00 10.19 101 ASP A N 1
ATOM 765 C CA . ASP A 1 101 ? 16.993 32.943 46.247 1.00 10.21 101 ASP A CA 1
ATOM 766 C C . ASP A 1 101 ? 17.778 33.483 45.059 1.00 12.45 101 ASP A C 1
ATOM 767 O O . ASP A 1 101 ? 18.315 32.712 44.257 1.00 13.81 101 ASP A O 1
ATOM 772 N N . LEU A 1 102 ? 17.832 34.802 44.929 1.00 10.71 102 LEU A N 1
ATOM 773 C CA . LEU A 1 102 ? 18.516 35.404 43.799 1.00 11.23 102 LEU A CA 1
ATOM 774 C C . LEU A 1 102 ? 18.972 36.818 44.099 1.00 11.08 102 LEU A C 1
ATOM 775 O O . LEU A 1 102 ? 18.813 37.316 45.216 1.00 11.48 102 LEU A O 1
ATOM 780 N N . ILE A 1 103 ? 19.547 37.451 43.084 1.00 10.31 103 ILE A N 1
ATOM 781 C CA . ILE A 1 103 ? 19.981 38.835 43.178 1.00 12.07 103 ILE A CA 1
ATOM 782 C C . ILE A 1 103 ? 19.420 39.522 41.933 1.00 14.27 103 ILE A C 1
ATOM 783 O O . ILE A 1 103 ? 19.461 38.965 40.834 1.00 12.02 103 ILE A O 1
ATOM 788 N N . VAL A 1 104 ? 18.862 40.714 42.118 1.00 12.12 104 VAL A N 1
ATOM 789 C CA . VAL A 1 104 ? 18.280 41.468 41.016 1.00 12.80 104 VAL A CA 1
ATOM 790 C C . VAL A 1 104 ? 18.892 42.856 41.001 1.00 13.20 104 VAL A C 1
ATOM 791 O O . VAL A 1 104 ? 18.932 43.534 42.031 1.00 12.00 104 VAL A O 1
ATOM 795 N N . THR A 1 105 ? 19.353 43.278 39.830 1.00 12.64 105 THR A N 1
ATOM 796 C CA . THR A 1 105 ? 19.980 44.581 39.679 1.00 13.90 105 THR A CA 1
ATOM 797 C C . THR A 1 105 ? 19.304 45.430 38.613 1.00 14.17 105 THR A C 1
ATOM 798 O O . THR A 1 105 ? 18.974 44.942 37.532 1.00 13.42 105 THR A O 1
ATOM 802 N N . ASN A 1 106 ? 19.084 46.701 38.928 1.00 15.30 106 ASN A N 1
ATOM 803 C CA . ASN A 1 106 ? 18.493 47.620 37.968 1.00 17.63 106 ASN A CA 1
ATOM 804 C C . ASN A 1 106 ? 19.671 48.267 37.251 1.00 18.74 106 ASN A C 1
ATOM 805 O O . ASN A 1 106 ? 20.356 49.112 37.822 1.00 20.67 106 ASN A O 1
ATOM 810 N N . THR A 1 107 ? 19.914 47.864 36.009 1.00 18.62 107 THR A N 1
ATOM 811 C CA . THR A 1 107 ? 21.032 48.409 35.246 1.00 19.51 107 THR A CA 1
ATOM 812 C C . THR A 1 107 ? 20.684 49.747 34.614 1.00 21.22 107 THR A C 1
ATOM 813 O O . THR A 1 107 ? 19.513 50.072 34.424 1.00 20.61 107 THR A O 1
ATOM 817 N N . SER A 1 108 ? 21.712 50.516 34.279 1.00 22.70 108 SER A N 1
ATOM 818 C CA . SER A 1 108 ? 21.510 51.815 33.658 1.00 25.47 108 SER A CA 1
ATOM 819 C C . SER A 1 108 ? 21.293 51.654 32.160 1.00 27.28 108 SER A C 1
ATOM 820 O O . SER A 1 108 ? 21.246 52.638 31.424 1.00 27.40 108 SER A O 1
ATOM 823 N N . GLU A 1 109 ? 21.154 50.408 31.715 1.00 28.81 109 GLU A N 1
ATOM 824 C CA . GLU A 1 109 ? 20.929 50.119 30.303 1.00 31.41 109 GLU A CA 1
ATOM 825 C C . GLU A 1 109 ? 19.448 49.915 29.999 1.00 31.68 109 GLU A C 1
ATOM 826 O O . GLU A 1 109 ? 19.072 49.635 28.862 1.00 34.00 109 GLU A O 1
ATOM 832 N N . GLY A 1 110 ? 18.608 50.047 31.019 1.00 30.48 110 GLY A N 1
ATOM 833 C CA . GLY A 1 110 ? 17.181 49.885 30.813 1.00 29.83 110 GLY A CA 1
ATOM 834 C C . GLY A 1 110 ? 16.651 48.473 30.980 1.00 28.87 110 GLY A C 1
ATOM 835 O O . GLY A 1 110 ? 15.615 48.125 30.411 1.00 28.98 110 GLY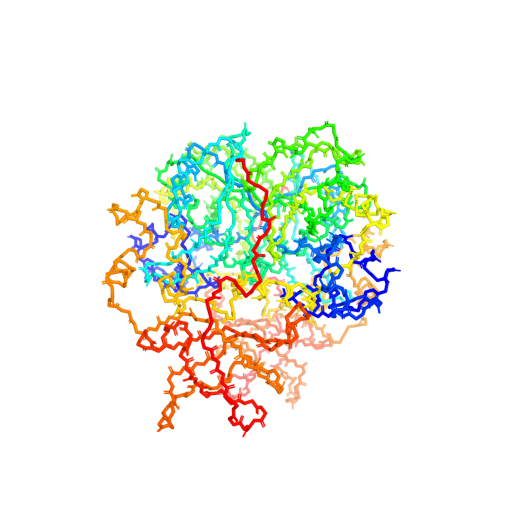 A O 1
ATOM 836 N N . HIS A 1 111 ? 17.352 47.649 31.749 1.00 25.98 111 HIS A N 1
ATOM 837 C CA . HIS A 1 111 ? 16.898 46.284 31.978 1.00 25.15 111 HIS A CA 1
ATOM 838 C C . HIS A 1 111 ? 17.282 45.786 33.364 1.00 22.09 111 HIS A C 1
ATOM 839 O O . HIS A 1 111 ? 18.122 46.379 34.041 1.00 21.76 111 HIS A O 1
ATOM 846 N N . LEU A 1 112 ? 16.643 44.705 33.793 1.00 17.57 112 LEU A N 1
ATOM 847 C CA . LEU A 1 112 ? 16.956 44.120 35.085 1.00 16.14 112 LEU A CA 1
ATOM 848 C C . LEU A 1 112 ? 17.881 42.942 34.818 1.00 16.76 112 LEU A C 1
ATOM 849 O O . LEU A 1 112 ? 17.638 42.147 33.907 1.00 17.60 112 LEU A O 1
ATOM 854 N N . TYR A 1 113 ? 18.952 42.853 35.597 1.00 13.00 113 TYR A N 1
ATOM 855 C CA . TYR A 1 113 ? 19.920 41.770 35.468 1.00 13.65 113 TYR A CA 1
ATOM 856 C C . TYR A 1 113 ? 19.701 40.848 36.662 1.00 13.63 113 TYR A C 1
ATOM 857 O O . TYR A 1 113 ? 19.833 41.265 37.816 1.00 13.74 113 TYR A O 1
ATOM 866 N N . VAL A 1 114 ? 19.362 39.597 36.373 1.00 12.41 114 VAL A N 1
ATOM 867 C CA . VAL A 1 114 ? 19.071 38.609 37.405 1.00 12.40 114 VAL A CA 1
ATOM 868 C C . VAL A 1 114 ? 20.008 37.403 37.409 1.00 13.20 114 VAL A C 1
ATOM 869 O O . VAL A 1 114 ? 20.331 36.853 36.356 1.00 13.28 114 VAL A O 1
ATOM 873 N N . VAL A 1 115 ? 20.433 36.998 38.603 1.00 12.09 115 VAL A N 1
ATOM 874 C CA . VAL A 1 115 ? 21.290 35.827 38.765 1.00 12.38 115 VAL A CA 1
ATOM 875 C C . VAL A 1 115 ? 20.618 34.907 39.784 1.00 12.14 115 VAL A C 1
ATOM 876 O O . VAL A 1 115 ? 20.298 35.331 40.897 1.00 13.00 115 VAL A O 1
ATOM 880 N N . SER A 1 116 ? 20.392 33.657 39.396 1.00 11.86 116 SER A N 1
ATOM 881 C CA . SER A 1 116 ? 19.757 32.685 40.277 1.00 11.23 116 SER A CA 1
ATOM 882 C C . SER A 1 116 ? 20.491 31.343 40.250 1.00 11.81 116 SER A C 1
ATOM 883 O O . SER A 1 116 ? 21.396 31.134 39.441 1.00 9.95 116 SER A O 1
ATOM 886 N N . ASN A 1 117 ? 20.091 30.434 41.133 1.00 11.79 117 ASN A N 1
ATOM 887 C CA . ASN A 1 117 ? 20.749 29.135 41.260 1.00 11.37 117 ASN A CA 1
ATOM 888 C C . ASN A 1 117 ? 20.787 28.183 40.078 1.00 11.31 117 ASN A C 1
ATOM 889 O O . ASN A 1 117 ? 19.812 28.017 39.346 1.00 8.56 117 ASN A O 1
ATOM 894 N N . ALA A 1 118 ? 21.940 27.542 39.923 1.00 9.82 118 ALA A N 1
ATOM 895 C CA . ALA A 1 118 ? 22.159 26.580 38.851 1.00 11.37 118 ALA A CA 1
ATOM 896 C C . ALA A 1 118 ? 21.199 25.408 38.995 1.00 10.51 118 ALA A C 1
ATOM 897 O O . ALA A 1 118 ? 20.634 24.940 38.014 1.00 10.97 118 ALA A O 1
ATOM 899 N N . GLY A 1 119 ? 21.021 24.942 40.228 1.00 10.61 119 GLY A N 1
ATOM 900 C CA . GLY A 1 119 ? 20.138 23.816 40.478 1.00 12.62 119 GLY A CA 1
ATOM 901 C C . GLY A 1 119 ? 18.656 24.106 40.318 1.00 14.77 119 GLY A C 1
ATOM 902 O O . GLY A 1 119 ? 17.841 23.187 40.364 1.00 15.35 119 GLY A O 1
ATOM 903 N N . CYS A 1 120 ? 18.300 25.373 40.131 1.00 13.08 120 CYS A N 1
ATOM 904 C CA . CYS A 1 120 ? 16.897 25.753 39.964 1.00 11.92 120 CYS A CA 1
ATOM 905 C C . CYS A 1 120 ? 16.661 26.455 38.632 1.00 11.77 120 CYS A C 1
ATOM 906 O O . CYS A 1 120 ? 15.620 27.085 38.441 1.00 11.34 120 CYS A O 1
ATOM 909 N N . TRP A 1 121 ? 17.605 26.346 37.701 1.00 10.19 121 TRP A N 1
ATOM 910 C CA . TRP A 1 121 ? 17.447 27.061 36.441 1.00 10.75 121 TRP A CA 1
ATOM 911 C C . TRP A 1 121 ? 16.219 26.688 35.613 1.00 10.09 121 TRP A C 1
ATOM 912 O O . TRP A 1 121 ? 15.595 27.561 35.018 1.00 10.85 121 TRP A O 1
ATOM 923 N N . GLU A 1 122 ? 15.860 25.410 35.576 1.00 9.65 122 GLU A N 1
ATOM 924 C CA . GLU A 1 122 ? 14.694 24.997 34.800 1.00 11.80 122 GLU A CA 1
ATOM 925 C C . GLU A 1 122 ? 13.429 25.592 35.413 1.00 11.13 122 GLU A C 1
ATOM 926 O O . GLU A 1 122 ? 12.594 26.164 34.708 1.00 11.20 122 GLU A O 1
ATOM 932 N N . LYS A 1 123 ? 13.307 25.460 36.730 1.00 11.05 123 LYS A N 1
ATOM 933 C CA . LYS A 1 123 ? 12.163 25.979 37.477 1.00 11.20 123 LYS A CA 1
ATOM 934 C C . LYS A 1 123 ? 12.051 27.500 37.364 1.00 11.32 123 LYS A C 1
ATOM 935 O O . LYS A 1 123 ? 10.986 28.032 37.051 1.00 9.85 123 LYS A O 1
ATOM 941 N N . ASP A 1 124 ? 13.153 28.193 37.639 1.00 11.17 124 ASP A N 1
ATOM 942 C CA . ASP A 1 124 ? 13.172 29.655 37.593 1.00 11.85 124 ASP A CA 1
ATOM 943 C C . ASP A 1 124 ? 12.923 30.214 36.201 1.00 11.96 124 ASP A C 1
ATOM 944 O O . ASP A 1 124 ? 12.169 31.172 36.038 1.00 11.34 124 ASP A O 1
ATOM 949 N N . LEU A 1 125 ? 13.570 29.637 35.196 1.00 10.62 125 LEU A N 1
ATOM 950 C CA . LEU A 1 125 ? 13.376 30.126 33.840 1.00 11.74 125 LEU A CA 1
ATOM 951 C C . LEU A 1 125 ? 11.919 29.961 33.412 1.00 11.11 125 LEU A C 1
ATOM 952 O O . LEU A 1 125 ? 11.327 30.881 32.854 1.00 11.56 125 LEU A O 1
ATOM 957 N N . ALA A 1 126 ? 11.339 28.795 33.688 1.00 10.39 126 ALA A N 1
ATOM 958 C CA . ALA A 1 126 ? 9.947 28.534 33.325 1.00 9.85 126 ALA A CA 1
ATOM 959 C C . ALA A 1 126 ? 9.016 29.509 34.042 1.00 10.76 126 ALA A C 1
ATOM 960 O O . ALA A 1 126 ? 8.049 30.007 33.462 1.00 10.46 126 ALA A O 1
ATOM 962 N N . LEU A 1 127 ? 9.316 29.777 35.307 1.00 10.68 127 LEU A N 1
ATOM 963 C CA . LEU A 1 127 ? 8.506 30.687 36.110 1.00 12.54 127 LEU A CA 1
ATOM 964 C C . LEU A 1 127 ? 8.496 32.080 35.498 1.00 11.96 127 LEU A C 1
ATOM 965 O O . LEU A 1 127 ? 7.440 32.709 35.365 1.00 10.66 127 LEU A O 1
ATOM 970 N N . MET A 1 128 ? 9.676 32.568 35.134 1.00 11.65 128 MET A N 1
ATOM 971 C CA . MET A 1 128 ? 9.774 33.893 34.542 1.00 13.05 128 MET A CA 1
ATOM 972 C C . MET A 1 128 ? 9.144 33.917 33.153 1.00 13.78 128 MET A C 1
ATOM 973 O O . MET A 1 128 ? 8.477 34.887 32.792 1.00 14.59 128 MET A O 1
ATOM 978 N N . GLN A 1 129 ? 9.343 32.848 32.383 1.00 12.83 129 GLN A N 1
ATOM 979 C CA . GLN A 1 129 ? 8.759 32.756 31.046 1.00 13.84 129 GLN A CA 1
ATOM 980 C C . GLN A 1 129 ? 7.236 32.792 31.138 1.00 13.62 129 GLN A C 1
ATOM 981 O O . GLN A 1 129 ? 6.574 33.477 30.357 1.00 15.47 129 GLN A O 1
ATOM 987 N N . ASP A 1 130 ? 6.682 32.039 32.085 1.00 13.09 130 ASP A N 1
ATOM 988 C CA . ASP A 1 130 ? 5.235 31.999 32.263 1.00 14.71 130 ASP A CA 1
ATOM 989 C C . ASP A 1 130 ? 4.680 33.391 32.562 1.00 14.77 130 ASP A C 1
ATOM 990 O O . ASP A 1 130 ? 3.625 33.766 32.047 1.00 15.98 130 ASP A O 1
ATOM 995 N N . LYS A 1 131 ? 5.385 34.156 33.391 1.00 13.41 131 LYS A N 1
ATOM 996 C CA . LYS A 1 131 ? 4.920 35.498 33.742 1.00 13.47 131 LYS A CA 1
ATOM 997 C C . LYS A 1 131 ? 5.029 36.437 32.545 1.00 12.47 131 LYS A C 1
ATOM 998 O O . LYS A 1 131 ? 4.146 37.266 32.308 1.00 13.34 131 LYS A O 1
ATOM 1004 N N . VAL A 1 132 ? 6.119 36.312 31.796 1.00 11.47 132 VAL A N 1
ATOM 1005 C CA . VAL A 1 132 ? 6.309 37.123 30.599 1.00 13.56 132 VAL A CA 1
ATOM 1006 C C . VAL A 1 132 ? 5.136 36.854 29.652 1.00 14.34 132 VAL A C 1
ATOM 1007 O O . VAL A 1 132 ? 4.501 37.783 29.154 1.00 15.79 132 VAL A O 1
ATOM 1011 N N . ARG A 1 133 ? 4.852 35.574 29.421 1.00 14.45 133 ARG A N 1
ATOM 1012 C CA . ARG A 1 133 ? 3.764 35.159 28.535 1.00 15.51 133 ARG A CA 1
ATOM 1013 C C . ARG A 1 133 ? 2.433 35.751 28.996 1.00 18.09 133 ARG A C 1
ATOM 1014 O O . ARG A 1 133 ? 1.642 36.250 28.190 1.00 16.19 133 ARG A O 1
ATOM 1022 N N . GLU A 1 134 ? 2.198 35.687 30.301 1.00 19.43 134 GLU A N 1
ATOM 1023 C CA . GLU A 1 134 ? 0.972 36.198 30.898 1.00 21.11 134 GLU A CA 1
ATOM 1024 C C . GLU A 1 134 ? 0.806 37.690 30.627 1.00 21.05 134 GLU A C 1
ATOM 1025 O O . GLU A 1 134 ? -0.259 38.134 30.199 1.00 20.42 134 GLU A O 1
ATOM 1031 N N . LEU A 1 135 ? 1.865 38.459 30.870 1.00 21.22 135 LEU A N 1
ATOM 1032 C CA . LEU A 1 135 ? 1.831 39.904 30.666 1.00 23.07 135 LEU A CA 1
ATOM 1033 C C . LEU A 1 135 ? 1.740 40.309 29.197 1.00 23.09 135 LEU A C 1
ATOM 1034 O O . LEU A 1 135 ? 1.064 41.282 28.858 1.00 23.46 135 LEU A O 1
ATOM 1039 N N . GLN A 1 136 ? 2.422 39.576 28.324 1.00 21.51 136 GLN A N 1
ATOM 1040 C CA . GLN A 1 136 ? 2.377 39.891 26.903 1.00 22.49 136 GLN A CA 1
ATOM 1041 C C . GLN A 1 136 ? 0.964 39.665 26.367 1.00 24.07 136 GLN A C 1
ATOM 1042 O O . GLN A 1 136 ? 0.504 40.384 25.481 1.00 24.35 136 GLN A O 1
ATOM 1048 N N . ASN A 1 137 ? 0.278 38.664 26.908 1.00 25.47 137 ASN A N 1
ATOM 1049 C CA . ASN A 1 137 ? -1.081 38.358 26.477 1.00 30.00 137 ASN A CA 1
ATOM 1050 C C . ASN A 1 137 ? -2.044 39.452 26.925 1.00 31.84 137 ASN A C 1
ATOM 1051 O O . ASN A 1 137 ? -3.154 39.569 26.403 1.00 31.77 137 ASN A O 1
ATOM 1056 N N . GLN A 1 138 ? -1.614 40.249 27.897 1.00 32.51 138 GLN A N 1
ATOM 1057 C CA . GLN A 1 138 ? -2.433 41.339 28.408 1.00 35.59 138 GLN A CA 1
ATOM 1058 C C . GLN A 1 138 ? -2.042 42.636 27.704 1.00 36.59 138 GLN A C 1
ATOM 1059 O O . GLN A 1 138 ? -2.484 43.720 28.085 1.00 37.61 138 GLN A O 1
ATOM 1065 N N . GLY A 1 139 ? -1.204 42.509 26.678 1.00 36.45 139 GLY A N 1
ATOM 1066 C CA . GLY A 1 139 ? -0.767 43.667 25.916 1.00 36.08 139 GLY A CA 1
ATOM 1067 C C . GLY A 1 139 ? 0.391 44.461 26.496 1.00 35.78 139 GLY A C 1
ATOM 1068 O O . GLY A 1 139 ? 0.764 45.497 25.945 1.00 37.34 139 GLY A O 1
ATOM 1069 N N . ARG A 1 140 ? 0.969 43.986 27.595 1.00 34.25 140 ARG A N 1
ATOM 1070 C CA . ARG A 1 140 ? 2.084 44.680 28.236 1.00 33.18 140 ARG A CA 1
ATOM 1071 C C . ARG A 1 140 ? 3.408 44.482 27.497 1.00 29.58 140 ARG A C 1
ATOM 1072 O O . ARG A 1 140 ? 3.556 43.556 26.698 1.00 28.23 140 ARG A O 1
ATOM 1080 N N . ASP A 1 141 ? 4.369 45.355 27.785 1.00 25.11 141 ASP A N 1
ATOM 1081 C CA . ASP A 1 141 ? 5.688 45.303 27.165 1.00 22.87 141 ASP A CA 1
ATOM 1082 C C . ASP A 1 141 ? 6.740 44.708 28.093 1.00 21.76 141 ASP A C 1
ATOM 1083 O O . ASP A 1 141 ? 7.209 45.372 29.017 1.00 20.60 141 ASP A O 1
ATOM 1088 N N . VAL A 1 142 ? 7.121 43.461 27.842 1.00 18.93 142 VAL A N 1
ATOM 1089 C CA . VAL A 1 142 ? 8.132 42.810 28.662 1.00 16.02 142 VAL A CA 1
ATOM 1090 C C . VAL A 1 142 ? 8.734 41.634 27.904 1.00 16.40 142 VAL A C 1
ATOM 1091 O O . VAL A 1 142 ? 8.095 41.056 27.021 1.00 15.26 142 VAL A O 1
ATOM 1095 N N . GLY A 1 143 ? 9.974 41.300 28.239 1.00 15.71 143 GLY A N 1
ATOM 1096 C CA . GLY A 1 143 ? 10.650 40.193 27.590 1.00 14.34 143 GLY A CA 1
ATOM 1097 C C . GLY A 1 143 ? 11.786 39.694 28.456 1.00 15.70 143 GLY A C 1
ATOM 1098 O O . GLY A 1 143 ? 12.172 40.350 29.427 1.00 15.03 143 GLY A O 1
ATOM 1099 N N . LEU A 1 144 ? 12.329 38.533 28.108 1.00 14.72 144 LEU A N 1
ATOM 1100 C CA . LEU A 1 144 ? 13.422 37.956 28.865 1.00 16.09 144 LEU A CA 1
ATOM 1101 C C . LEU A 1 144 ? 14.499 37.388 27.949 1.00 17.34 144 LEU A C 1
ATOM 1102 O O . LEU A 1 144 ? 14.204 36.877 26.871 1.00 16.70 144 LEU A O 1
ATOM 1107 N N . GLU A 1 145 ? 15.749 37.491 28.387 1.00 15.42 145 GLU A N 1
ATOM 1108 C CA . GLU A 1 145 ? 16.877 36.968 27.630 1.00 18.50 145 GLU A CA 1
ATOM 1109 C C . GLU A 1 145 ? 17.763 36.141 28.550 1.00 18.01 145 GLU A C 1
ATOM 1110 O O . GLU A 1 145 ? 18.087 36.567 29.657 1.00 17.82 145 GLU A O 1
ATOM 1116 N N . VAL A 1 146 ? 18.141 34.953 28.102 1.00 16.51 146 VAL A N 1
ATOM 1117 C CA . VAL A 1 146 ? 19.031 34.117 28.893 1.00 17.13 146 VAL A CA 1
ATOM 1118 C C . VAL A 1 146 ? 20.432 34.491 28.423 1.00 16.16 146 VAL A C 1
ATOM 1119 O O . VAL A 1 146 ? 20.722 34.431 27.228 1.00 15.61 146 VAL A O 1
ATOM 1123 N N . LEU A 1 147 ? 21.293 34.892 29.351 1.00 15.37 147 LEU A N 1
ATOM 1124 C CA . LEU A 1 147 ? 22.654 35.288 28.995 1.00 17.82 147 LEU A CA 1
ATOM 1125 C C . LEU A 1 147 ? 23.587 34.085 28.908 1.00 18.71 147 LEU A C 1
ATOM 1126 O O . LEU A 1 147 ? 23.383 33.087 29.594 1.00 20.31 147 LEU A O 1
ATOM 1131 N N . ASP A 1 148 ? 24.615 34.183 28.068 1.00 17.22 148 ASP A N 1
ATOM 1132 C CA . ASP A 1 148 ? 25.561 33.082 27.913 1.00 19.70 148 ASP A CA 1
ATOM 1133 C C . ASP A 1 148 ? 26.918 33.351 28.569 1.00 17.71 148 ASP A C 1
ATOM 1134 O O . ASP A 1 148 ? 27.801 32.491 28.566 1.00 16.67 148 ASP A O 1
ATOM 1139 N N . ASN A 1 149 ? 27.068 34.541 29.145 1.00 15.44 149 ASN A N 1
ATOM 1140 C CA . ASN A 1 149 ? 28.307 34.931 29.822 1.00 14.72 149 ASN A CA 1
ATOM 1141 C C . ASN A 1 149 ? 28.764 33.942 30.889 1.00 13.91 149 ASN A C 1
ATOM 1142 O O . ASN A 1 149 ? 27.956 33.232 31.490 1.00 12.62 149 ASN A O 1
ATOM 1147 N N . ALA A 1 150 ? 30.072 33.897 31.119 1.00 12.24 150 ALA A N 1
ATOM 1148 C CA . ALA A 1 150 ? 30.613 33.053 32.171 1.00 11.22 150 ALA A CA 1
ATOM 1149 C C . ALA A 1 150 ? 30.446 33.935 33.409 1.00 11.30 150 ALA A C 1
ATOM 1150 O O . ALA A 1 150 ? 30.076 35.105 33.287 1.00 11.46 150 ALA A O 1
ATOM 1152 N N . LEU A 1 151 ? 30.704 33.395 34.592 1.00 11.25 151 LEU A N 1
ATOM 1153 C CA . LEU A 1 151 ? 30.558 34.177 35.818 1.00 10.22 151 LEU A CA 1
ATOM 1154 C C . LEU A 1 151 ? 31.620 33.750 36.819 1.00 10.79 151 LEU A C 1
ATOM 1155 O O . LEU A 1 151 ? 31.703 32.576 37.185 1.00 9.13 151 LEU A O 1
ATOM 1160 N N . LEU A 1 152 ? 32.432 34.710 37.254 1.00 9.19 152 LEU A N 1
ATOM 1161 C CA . LEU A 1 152 ? 33.507 34.441 38.201 1.00 10.02 152 LEU A CA 1
ATOM 1162 C C . LEU A 1 152 ? 33.333 35.247 39.475 1.00 12.29 152 LEU A C 1
ATOM 1163 O O . LEU A 1 152 ? 32.918 36.409 39.435 1.00 11.64 152 LEU A O 1
ATOM 1168 N N . ALA A 1 153 ? 33.662 34.633 40.606 1.00 9.66 153 ALA A N 1
ATOM 1169 C CA . ALA A 1 153 ? 33.561 35.315 41.887 1.00 11.26 153 ALA A CA 1
ATOM 1170 C C . ALA A 1 153 ? 34.937 35.390 42.541 1.00 10.94 153 ALA A C 1
ATOM 1171 O O . ALA A 1 153 ? 35.579 34.365 42.772 1.00 11.86 153 ALA A O 1
ATOM 1173 N N . LEU A 1 154 ? 35.386 36.609 42.822 1.00 9.82 154 LEU A N 1
ATOM 1174 C CA . LEU A 1 154 ? 36.673 36.834 43.476 1.00 10.56 154 LEU A CA 1
ATOM 1175 C C . LEU A 1 154 ? 36.299 37.363 44.855 1.00 10.40 154 LEU A C 1
ATOM 1176 O O . LEU A 1 154 ? 35.729 38.449 44.977 1.00 9.56 154 LEU A O 1
ATOM 1181 N N . GLN A 1 155 ? 36.626 36.594 45.889 1.00 10.14 155 GLN A N 1
ATOM 1182 C CA . GLN A 1 155 ? 36.242 36.943 47.252 1.00 10.89 155 GLN A CA 1
ATOM 1183 C C . GLN A 1 155 ? 37.375 36.979 48.267 1.00 11.02 155 GLN A C 1
ATOM 1184 O O . GLN A 1 155 ? 38.254 36.119 48.266 1.00 10.22 155 GLN A O 1
ATOM 1190 N N . GLY A 1 156 ? 37.319 37.961 49.160 1.00 10.13 156 GLY A N 1
ATOM 1191 C CA . GLY A 1 156 ? 38.336 38.083 50.186 1.00 10.59 156 GLY A CA 1
ATOM 1192 C C . GLY A 1 156 ? 38.752 39.522 50.407 1.00 11.92 156 GLY A C 1
ATOM 1193 O O . GLY A 1 156 ? 38.416 40.396 49.608 1.00 11.82 156 GLY A O 1
ATOM 1194 N N . PRO A 1 157 ? 39.495 39.800 51.487 1.00 11.75 157 PRO A N 1
ATOM 1195 C CA . PRO A 1 157 ? 39.948 41.159 51.794 1.00 13.31 157 PRO A CA 1
ATOM 1196 C C . PRO A 1 157 ? 40.819 41.825 50.727 1.00 13.33 157 PRO A C 1
ATOM 1197 O O . PRO A 1 157 ? 40.911 43.048 50.688 1.00 14.75 157 PRO A O 1
ATOM 1201 N N . THR A 1 158 ? 41.464 41.038 49.868 1.00 11.75 158 THR A N 1
ATOM 1202 C CA . THR A 1 158 ? 42.298 41.626 48.821 1.00 13.12 158 THR A CA 1
ATOM 1203 C C . THR A 1 158 ? 41.722 41.443 47.417 1.00 12.08 158 THR A C 1
ATOM 1204 O O . THR A 1 158 ? 42.393 41.727 46.424 1.00 12.99 158 THR A O 1
ATOM 1208 N N . ALA A 1 159 ? 40.477 40.986 47.336 1.00 11.41 159 ALA A N 1
ATOM 1209 C CA . ALA A 1 159 ? 39.832 40.773 46.042 1.00 12.04 159 ALA A CA 1
ATOM 1210 C C . ALA A 1 159 ? 39.755 42.069 45.235 1.00 13.67 159 ALA A C 1
ATOM 1211 O O . ALA A 1 159 ? 40.098 42.096 44.051 1.00 12.90 159 ALA A O 1
ATOM 1213 N N . ALA A 1 160 ? 39.312 43.142 45.882 1.00 14.85 160 ALA A N 1
ATOM 1214 C CA . ALA A 1 160 ? 39.174 44.438 45.221 1.00 16.35 160 ALA A CA 1
ATOM 1215 C C . ALA A 1 160 ? 40.481 44.954 44.626 1.00 16.56 160 ALA A C 1
ATOM 1216 O O . ALA A 1 160 ? 40.513 45.391 43.473 1.00 15.89 160 ALA A O 1
ATOM 1218 N N . GLN A 1 161 ? 41.559 44.909 45.402 1.00 16.14 161 GLN A N 1
ATOM 1219 C CA . GLN A 1 161 ? 42.837 45.394 44.899 1.00 16.41 161 GLN A CA 1
ATOM 1220 C C . GLN A 1 161 ? 43.344 44.547 43.744 1.00 16.29 161 GLN A C 1
ATOM 1221 O O . GLN A 1 161 ? 44.009 45.057 42.846 1.00 14.86 161 GLN A O 1
ATOM 1227 N N . VAL A 1 162 ? 43.042 43.253 43.766 1.00 14.47 162 VAL A N 1
ATOM 1228 C CA . VAL A 1 162 ? 43.478 42.376 42.687 1.00 14.69 162 VAL A CA 1
ATOM 1229 C C . VAL A 1 162 ? 42.803 42.786 41.382 1.00 14.68 162 VAL A C 1
ATOM 1230 O O . VAL A 1 162 ? 43.448 42.886 40.337 1.00 15.13 162 VAL A O 1
ATOM 1234 N N . LEU A 1 163 ? 41.501 43.031 41.448 1.00 13.87 163 LEU A N 1
ATOM 1235 C CA . LEU A 1 163 ? 40.747 43.415 40.264 1.00 13.55 163 LEU A CA 1
ATOM 1236 C C . LEU A 1 163 ? 41.098 44.828 39.804 1.00 14.53 163 LEU A C 1
ATOM 1237 O O . LEU A 1 163 ? 41.089 45.118 38.606 1.00 13.68 163 LEU A O 1
ATOM 1242 N N . GLN A 1 164 ? 41.415 45.701 40.755 1.00 14.65 164 GLN A N 1
ATOM 1243 C CA . GLN A 1 164 ? 41.748 47.086 40.433 1.00 16.97 164 GLN A CA 1
ATOM 1244 C C . GLN A 1 164 ? 42.851 47.221 39.386 1.00 17.55 164 GLN A C 1
ATOM 1245 O O . GLN A 1 164 ? 42.826 48.140 38.568 1.00 18.32 164 GLN A O 1
ATOM 1251 N N . ALA A 1 165 ? 43.819 46.311 39.416 1.00 18.10 165 ALA A N 1
ATOM 1252 C CA . ALA A 1 165 ? 44.919 46.352 38.460 1.00 18.01 165 ALA A CA 1
ATOM 1253 C C . ALA A 1 165 ? 44.426 46.085 37.040 1.00 18.25 165 ALA A C 1
ATOM 1254 O O . ALA A 1 165 ? 45.144 46.327 36.070 1.00 18.66 165 ALA A O 1
ATOM 1256 N N . GLY A 1 166 ? 43.197 45.593 36.921 1.00 17.72 166 GLY A N 1
ATOM 1257 C CA . GLY A 1 166 ? 42.652 45.291 35.609 1.00 16.61 166 GLY A CA 1
ATOM 1258 C C . GLY A 1 166 ? 41.513 46.178 35.142 1.00 16.59 166 GLY A C 1
ATOM 1259 O O . GLY A 1 166 ? 40.945 45.938 34.076 1.00 15.48 166 GLY A O 1
ATOM 1260 N N . VAL A 1 167 ? 41.166 47.200 35.918 1.00 17.86 167 VAL A N 1
ATOM 1261 C CA . VAL A 1 167 ? 40.078 48.091 35.525 1.00 17.74 167 VAL A CA 1
ATOM 1262 C C . VAL A 1 167 ? 40.433 49.563 35.707 1.00 19.52 167 VAL A C 1
ATOM 1263 O O . VAL A 1 167 ? 41.169 49.927 36.623 1.00 18.07 167 VAL A O 1
ATOM 1267 N N . ALA A 1 168 ? 39.904 50.405 34.825 1.00 20.52 168 ALA A N 1
ATOM 1268 C CA . ALA A 1 168 ? 40.164 51.840 34.884 1.00 23.67 168 ALA A CA 1
ATOM 1269 C C . ALA A 1 168 ? 39.353 52.487 36.001 1.00 24.13 168 ALA A C 1
ATOM 1270 O O . ALA A 1 168 ? 39.817 53.412 36.667 1.00 26.95 168 ALA A O 1
ATOM 1272 N N . ASP A 1 169 ? 38.142 51.985 36.205 1.00 23.70 169 ASP A N 1
ATOM 1273 C CA . ASP A 1 169 ? 37.243 52.501 37.231 1.00 24.49 169 ASP A CA 1
ATOM 1274 C C . ASP A 1 169 ? 37.847 52.382 38.628 1.00 23.29 169 ASP A C 1
ATOM 1275 O O . ASP A 1 169 ? 38.530 51.406 38.934 1.00 20.45 169 ASP A O 1
ATOM 1280 N N . ASP A 1 170 ? 37.600 53.378 39.475 1.00 22.09 170 ASP A N 1
ATOM 1281 C CA . ASP A 1 170 ? 38.095 53.323 40.844 1.00 21.51 170 ASP A CA 1
ATOM 1282 C C . ASP A 1 170 ? 37.044 52.494 41.574 1.00 20.01 170 ASP A C 1
ATOM 1283 O O . ASP A 1 170 ? 35.912 52.943 41.761 1.00 17.70 170 ASP A O 1
ATOM 1288 N N . LEU A 1 171 ? 37.416 51.283 41.976 1.00 19.08 171 LEU A N 1
ATOM 1289 C CA . LEU A 1 171 ? 36.484 50.384 42.650 1.00 18.35 171 LEU A CA 1
ATOM 1290 C C . LEU A 1 171 ? 35.944 50.888 43.981 1.00 17.71 171 LEU A C 1
ATOM 1291 O O . LEU A 1 171 ? 34.978 50.339 44.504 1.00 16.32 171 LEU A O 1
ATOM 1296 N N . ARG A 1 172 ? 36.555 51.933 44.531 1.00 18.76 172 ARG A N 1
ATOM 1297 C CA . ARG A 1 172 ? 36.073 52.490 45.792 1.00 18.56 172 ARG A CA 1
ATOM 1298 C C . ARG A 1 172 ? 34.691 53.093 45.567 1.00 18.00 172 ARG A C 1
ATOM 1299 O O . ARG A 1 172 ? 33.941 53.329 46.512 1.00 17.11 172 ARG A O 1
ATOM 1307 N N . LYS A 1 173 ? 34.365 53.349 44.306 1.00 19.43 173 LYS A N 1
ATOM 1308 C CA . LYS A 1 173 ? 33.069 53.914 43.955 1.00 21.49 173 LYS A CA 1
ATOM 1309 C C . LYS A 1 173 ? 32.048 52.808 43.700 1.00 19.87 173 LYS A C 1
ATOM 1310 O O . LYS A 1 173 ? 30.923 53.081 43.291 1.00 19.20 173 LYS A O 1
ATOM 1316 N N . LEU A 1 174 ? 32.441 51.561 43.940 1.00 18.05 174 LEU A N 1
ATOM 1317 C CA . LEU A 1 174 ? 31.539 50.435 43.724 1.00 17.00 174 LEU A CA 1
ATOM 1318 C C . LEU A 1 174 ? 31.217 49.757 45.053 1.00 17.28 174 LEU A C 1
ATOM 1319 O O . LEU A 1 174 ? 31.762 48.697 45.370 1.00 17.55 174 LEU A O 1
ATOM 1324 N N . PRO A 1 175 ? 30.318 50.363 45.845 1.00 16.77 175 PRO A N 1
ATOM 1325 C CA . PRO A 1 175 ? 29.902 49.843 47.150 1.00 17.16 175 PRO A CA 1
ATOM 1326 C C . PRO A 1 175 ? 29.157 48.519 47.034 1.00 15.41 175 PRO A C 1
ATOM 1327 O O . PRO A 1 175 ? 28.674 48.157 45.959 1.00 14.71 175 PRO A O 1
ATOM 1331 N N . PHE A 1 176 ? 29.061 47.823 48.161 1.00 14.89 176 PHE A N 1
ATOM 1332 C CA . PHE A 1 176 ? 28.376 46.543 48.261 1.00 13.90 176 PHE A CA 1
ATOM 1333 C C . PHE A 1 176 ? 26.996 46.607 47.613 1.00 14.20 176 PHE A C 1
ATOM 1334 O O . PHE A 1 176 ? 26.201 47.503 47.899 1.00 12.93 176 PHE A O 1
ATOM 1342 N N . MET A 1 177 ? 26.737 45.650 46.728 1.00 12.74 177 MET A N 1
ATOM 1343 C CA . MET A 1 177 ? 25.472 45.522 46.013 1.00 13.89 177 MET A CA 1
ATOM 1344 C C . MET A 1 177 ? 25.240 46.484 44.850 1.00 13.61 177 MET A C 1
ATOM 1345 O O . MET A 1 177 ? 24.123 46.584 44.340 1.00 14.69 177 MET A O 1
ATOM 1350 N N . THR A 1 178 ? 26.280 47.201 44.433 1.00 13.03 178 THR A N 1
ATOM 1351 C CA . THR A 1 178 ? 26.146 48.074 43.272 1.00 13.23 178 THR A CA 1
ATOM 1352 C C . THR A 1 178 ? 26.984 47.419 42.181 1.00 13.46 178 THR A C 1
ATOM 1353 O O . THR A 1 178 ? 27.841 46.578 42.467 1.00 11.71 178 THR A O 1
ATOM 1357 N N . SER A 1 179 ? 26.733 47.784 40.932 1.00 14.89 179 SER A N 1
ATOM 1358 C CA . SER A 1 179 ? 27.468 47.197 39.823 1.00 16.46 179 SER A CA 1
ATOM 1359 C C . SER A 1 179 ? 27.681 48.186 38.688 1.00 16.75 179 SER A C 1
ATOM 1360 O O . SER A 1 179 ? 27.150 49.298 38.705 1.00 17.02 179 SER A O 1
ATOM 1363 N N . ALA A 1 180 ? 28.466 47.772 37.702 1.00 15.18 180 ALA A N 1
ATOM 1364 C CA . ALA A 1 180 ? 28.751 48.617 36.554 1.00 15.67 180 ALA A CA 1
ATOM 1365 C C . ALA A 1 180 ? 29.393 47.798 35.446 1.00 15.98 180 ALA A C 1
ATOM 1366 O O . ALA A 1 180 ? 30.006 46.761 35.702 1.00 12.68 180 ALA A O 1
ATOM 1368 N N . VAL A 1 181 ? 29.235 48.264 34.213 1.00 15.92 181 VAL A N 1
ATOM 1369 C CA . VAL A 1 181 ? 29.823 47.588 33.067 1.00 16.81 181 VAL A CA 1
ATOM 1370 C C . VAL A 1 181 ? 31.206 48.188 32.854 1.00 18.33 181 VAL A C 1
ATOM 1371 O O . VAL A 1 181 ? 31.357 49.407 32.787 1.00 17.05 181 VAL A O 1
ATOM 1375 N N . MET A 1 182 ? 32.221 47.337 32.766 1.00 17.82 182 MET A N 1
ATOM 1376 C CA . MET A 1 182 ? 33.571 47.828 32.549 1.00 19.77 182 MET A CA 1
ATOM 1377 C C . MET A 1 182 ? 34.453 46.821 31.829 1.00 19.19 182 MET A C 1
ATOM 1378 O O . MET A 1 182 ? 34.113 45.640 31.714 1.00 17.12 182 MET A O 1
ATOM 1383 N N . GLU A 1 183 ? 35.574 47.311 31.313 1.00 18.64 183 GLU A N 1
ATOM 1384 C CA . GLU A 1 183 ? 36.529 46.463 30.618 1.00 19.42 183 GLU A CA 1
ATOM 1385 C C . GLU A 1 183 ? 37.435 45.898 31.704 1.00 18.57 183 GLU A C 1
ATOM 1386 O O . GLU A 1 183 ? 38.030 46.652 32.474 1.00 18.89 183 GLU A O 1
ATOM 1392 N N . VAL A 1 184 ? 37.530 44.574 31.775 1.00 16.48 184 VAL A N 1
ATOM 1393 C CA . VAL A 1 184 ? 38.346 43.932 32.799 1.00 15.21 184 VAL A CA 1
ATOM 1394 C C . VAL A 1 184 ? 39.495 43.141 32.191 1.00 16.12 184 VAL A C 1
ATOM 1395 O O . VAL A 1 184 ? 39.281 42.192 31.432 1.00 14.73 184 VAL A O 1
ATOM 1399 N N . PHE A 1 185 ? 40.714 43.534 32.544 1.00 16.28 185 PHE A N 1
ATOM 1400 C CA . PHE A 1 185 ? 41.915 42.897 32.023 1.00 18.33 185 PHE A CA 1
ATOM 1401 C C . PHE A 1 185 ? 41.830 42.721 30.511 1.00 18.91 185 PHE A C 1
ATOM 1402 O O . PHE A 1 185 ? 42.132 41.652 29.978 1.00 19.72 185 PHE A O 1
ATOM 1410 N N . GLY A 1 186 ? 41.396 43.778 29.829 1.00 18.07 186 GLY A N 1
ATOM 1411 C CA . GLY A 1 186 ? 41.300 43.741 28.381 1.00 18.62 186 GLY A CA 1
ATOM 1412 C C . GLY A 1 186 ? 40.010 43.199 27.792 1.00 18.57 186 GLY A C 1
ATOM 1413 O O . GLY A 1 186 ? 39.794 43.305 26.585 1.00 17.75 186 GLY A O 1
ATOM 1414 N N . VAL A 1 187 ? 39.151 42.619 28.625 1.00 17.35 187 VAL A N 1
ATOM 1415 C CA . VAL A 1 187 ? 37.889 42.070 28.131 1.00 16.87 187 VAL A CA 1
ATOM 1416 C C . VAL A 1 187 ? 36.769 43.093 28.277 1.00 16.84 187 VAL A C 1
ATOM 1417 O O . VAL A 1 187 ? 36.381 43.447 29.391 1.00 16.17 187 VAL A O 1
ATOM 1421 N N . SER A 1 188 ? 36.252 43.562 27.147 1.00 16.79 188 SER A N 1
ATOM 1422 C CA . SER A 1 188 ? 35.181 44.550 27.138 1.00 18.56 188 SER A CA 1
ATOM 1423 C C . SER A 1 188 ? 33.816 43.936 27.421 1.00 18.17 188 SER A C 1
ATOM 1424 O O . SER A 1 188 ? 33.604 42.742 27.220 1.00 18.10 188 SER A O 1
ATOM 1427 N N . GLY A 1 189 ? 32.893 44.768 27.890 1.00 17.02 189 GLY A N 1
ATOM 1428 C CA . GLY A 1 189 ? 31.545 44.309 28.154 1.00 18.02 189 GLY A CA 1
ATOM 1429 C C . GLY A 1 189 ? 31.305 43.440 29.371 1.00 16.66 189 GLY A C 1
ATOM 1430 O O . GLY A 1 189 ? 30.335 42.686 29.400 1.00 16.43 189 GLY A O 1
ATOM 1431 N N . CYS A 1 190 ? 32.169 43.530 30.374 1.00 15.47 190 CYS A N 1
ATOM 1432 C CA . CYS A 1 190 ? 31.983 42.739 31.587 1.00 16.04 190 CYS A CA 1
ATOM 1433 C C . CYS A 1 190 ? 31.141 43.533 32.569 1.00 16.27 190 CYS A C 1
ATOM 1434 O O . CYS A 1 190 ? 31.176 44.764 32.568 1.00 18.96 190 CYS A O 1
ATOM 1437 N N . ARG A 1 191 ? 30.373 42.837 33.396 1.00 14.79 191 ARG A N 1
ATOM 1438 C CA . ARG A 1 191 ? 29.600 43.519 34.421 1.00 13.57 191 ARG A CA 1
ATOM 1439 C C . ARG A 1 191 ? 30.225 43.106 35.741 1.00 13.97 191 ARG A C 1
ATOM 1440 O O . ARG A 1 191 ? 30.361 41.915 36.030 1.00 12.86 191 ARG A O 1
ATOM 1448 N N . VAL A 1 192 ? 30.627 44.095 36.526 1.00 13.52 192 VAL A N 1
ATOM 1449 C CA . VAL A 1 192 ? 31.237 43.835 37.815 1.00 11.59 192 VAL A CA 1
ATOM 1450 C C . VAL A 1 192 ? 30.253 44.220 38.905 1.00 12.09 192 VAL A C 1
ATOM 1451 O O . VAL A 1 192 ? 29.766 45.351 38.945 1.00 11.92 192 VAL A O 1
ATOM 1455 N N . THR A 1 193 ? 29.948 43.272 39.782 1.00 10.40 193 THR A N 1
ATOM 1456 C CA . THR A 1 193 ? 29.022 43.531 40.874 1.00 10.70 193 THR A CA 1
ATOM 1457 C C . THR A 1 193 ? 29.744 43.313 42.198 1.00 11.72 193 THR A C 1
ATOM 1458 O O . THR A 1 193 ? 30.489 42.341 42.353 1.00 10.45 193 THR A O 1
ATOM 1462 N N . ARG A 1 194 ? 29.534 44.226 43.143 1.00 11.62 194 ARG A N 1
ATOM 1463 C CA . ARG A 1 194 ? 30.157 44.125 44.458 1.00 11.69 194 ARG A CA 1
ATOM 1464 C C . ARG A 1 194 ? 29.259 43.225 45.306 1.00 11.63 194 ARG A C 1
ATOM 1465 O O . ARG A 1 194 ? 28.395 43.703 46.043 1.00 10.75 194 ARG A O 1
ATOM 1473 N N . CYS A 1 195 ? 29.456 41.915 45.189 1.00 11.87 195 CYS A N 1
ATOM 1474 C CA . CYS A 1 195 ? 28.648 40.960 45.941 1.00 11.76 195 CYS A CA 1
ATOM 1475 C C . CYS A 1 195 ? 29.415 39.660 46.133 1.00 13.16 195 CYS A C 1
ATOM 1476 O O . CYS A 1 195 ? 30.569 39.546 45.720 1.00 12.46 195 CYS A O 1
ATOM 1479 N N . GLY A 1 196 ? 28.772 38.679 46.758 1.00 13.26 196 GLY A N 1
ATOM 1480 C CA . GLY A 1 196 ? 29.431 37.407 46.989 1.00 12.58 196 GLY A CA 1
ATOM 1481 C C . GLY A 1 196 ? 28.614 36.451 47.836 1.00 12.94 196 GLY A C 1
ATOM 1482 O O . GLY A 1 196 ? 27.474 36.743 48.200 1.00 11.14 196 GLY A O 1
ATOM 1483 N N . TYR A 1 197 ? 29.217 35.312 48.165 1.00 9.59 197 TYR A N 1
ATOM 1484 C CA . TYR A 1 197 ? 28.561 34.269 48.949 1.00 10.71 197 TYR A CA 1
ATOM 1485 C C . TYR A 1 197 ? 29.530 33.791 50.027 1.00 10.16 197 TYR A C 1
ATOM 1486 O O . TYR A 1 197 ? 29.502 32.626 50.427 1.00 10.00 197 TYR A O 1
ATOM 1495 N N . THR A 1 198 ? 30.372 34.703 50.509 1.00 10.67 198 THR A N 1
ATOM 1496 C CA . THR A 1 198 ? 31.387 34.361 51.504 1.00 10.63 198 THR A CA 1
ATOM 1497 C C . THR A 1 198 ? 31.385 35.195 52.783 1.00 11.62 198 THR A C 1
ATOM 1498 O O . THR A 1 198 ? 32.030 34.821 53.762 1.00 11.89 198 THR A O 1
ATOM 1502 N N . GLY A 1 199 ? 30.692 36.328 52.773 1.00 10.97 199 GLY A N 1
ATOM 1503 C CA . GLY A 1 199 ? 30.679 37.180 53.949 1.00 11.21 199 GLY A CA 1
ATOM 1504 C C . GLY A 1 199 ? 31.839 38.165 53.912 1.00 13.31 199 GLY A C 1
ATOM 1505 O O . GLY A 1 199 ? 31.907 39.095 54.715 1.00 14.26 199 GLY A O 1
ATOM 1506 N N . GLU A 1 200 ? 32.761 37.955 52.977 1.00 13.65 200 GLU A N 1
ATOM 1507 C CA . GLU A 1 200 ? 33.915 38.840 52.817 1.00 12.66 200 GLU A CA 1
ATOM 1508 C C . GLU A 1 200 ? 33.579 39.885 51.763 1.00 12.69 200 GLU A C 1
ATOM 1509 O O . GLU A 1 200 ? 32.535 39.809 51.112 1.00 11.26 200 GLU A O 1
ATOM 1515 N N . ASP A 1 201 ? 34.456 40.869 51.600 1.00 10.89 201 ASP A N 1
ATOM 1516 C CA . ASP A 1 201 ? 34.254 41.857 50.552 1.00 10.56 201 ASP A CA 1
ATOM 1517 C C . ASP A 1 201 ? 34.526 41.028 49.300 1.00 11.64 201 ASP A C 1
ATOM 1518 O O . ASP A 1 201 ? 35.174 39.980 49.375 1.00 11.41 201 ASP A O 1
ATOM 1523 N N . GLY A 1 202 ? 34.037 41.472 48.152 1.00 11.99 202 GLY A N 1
ATOM 1524 C CA . GLY A 1 202 ? 34.279 40.707 46.944 1.00 12.75 202 GLY A CA 1
ATOM 1525 C C . GLY A 1 202 ? 33.486 41.207 45.760 1.00 13.23 202 GLY A C 1
ATOM 1526 O O . GLY A 1 202 ? 32.658 42.111 45.886 1.00 12.46 202 GLY A O 1
ATOM 1527 N N . VAL A 1 203 ? 33.750 40.616 44.601 1.00 13.57 203 VAL A N 1
ATOM 1528 C CA . VAL A 1 203 ? 33.062 40.988 43.378 1.00 13.17 203 VAL A CA 1
ATOM 1529 C C . VAL A 1 203 ? 32.692 39.742 42.590 1.00 13.46 203 VAL A C 1
ATOM 1530 O O . VAL A 1 203 ? 33.262 38.670 42.796 1.00 11.19 203 VAL A O 1
ATOM 1534 N N . GLU A 1 204 ? 31.714 39.893 41.706 1.00 13.75 204 GLU A N 1
ATOM 1535 C CA . GLU A 1 204 ? 31.291 38.820 40.816 1.00 15.68 204 GLU A CA 1
ATOM 1536 C C . GLU A 1 204 ? 31.421 39.450 39.445 1.00 14.62 204 GLU A C 1
ATOM 1537 O O . GLU A 1 204 ? 30.995 40.589 39.239 1.00 14.81 204 GLU A O 1
ATOM 1543 N N . ILE A 1 205 ? 32.005 38.719 38.508 1.00 13.63 205 ILE A N 1
ATOM 1544 C CA . ILE A 1 205 ? 32.194 39.256 37.176 1.00 12.54 205 ILE A CA 1
ATOM 1545 C C . ILE A 1 205 ? 31.495 38.436 36.107 1.00 13.83 205 ILE A C 1
ATOM 1546 O O . ILE A 1 205 ? 31.792 37.252 35.923 1.00 11.66 205 ILE A O 1
ATOM 1551 N N . SER A 1 206 ? 30.554 39.069 35.416 1.00 12.51 206 SER A N 1
ATOM 1552 C CA . SER A 1 206 ? 29.840 38.419 34.325 1.00 11.71 206 SER A CA 1
ATOM 1553 C C . SER A 1 206 ? 30.719 38.739 33.126 1.00 12.10 206 SER A C 1
ATOM 1554 O O . SER A 1 206 ? 30.802 39.893 32.703 1.00 11.56 206 SER A O 1
ATOM 1557 N N . VAL A 1 207 ? 31.375 37.723 32.578 1.00 11.28 207 VAL A N 1
ATOM 1558 C CA . VAL A 1 207 ? 32.292 37.942 31.467 1.00 12.11 207 VAL A CA 1
ATOM 1559 C C . VAL A 1 207 ? 31.981 37.146 30.211 1.00 11.97 207 VAL A C 1
ATOM 1560 O O . VAL A 1 207 ? 31.662 35.958 30.278 1.00 11.25 207 VAL A O 1
ATOM 1564 N N . PRO A 1 208 ? 32.059 37.801 29.040 1.00 12.64 208 PRO A N 1
ATOM 1565 C CA . PRO A 1 208 ? 31.784 37.103 27.781 1.00 13.37 208 PRO A CA 1
ATOM 1566 C C . PRO A 1 208 ? 32.688 35.877 27.728 1.00 14.08 208 PRO A C 1
ATOM 1567 O O . PRO A 1 208 ? 33.877 35.957 28.049 1.00 13.64 208 PRO A O 1
ATOM 1571 N N . VAL A 1 209 ? 32.123 34.747 27.330 1.00 12.79 209 VAL A N 1
ATOM 1572 C CA . VAL A 1 209 ? 32.874 33.501 27.276 1.00 13.42 209 VAL A CA 1
ATOM 1573 C C . VAL A 1 209 ? 34.221 33.576 26.557 1.00 13.35 209 VAL A C 1
ATOM 1574 O O . VAL A 1 209 ? 35.201 32.995 27.022 1.00 14.36 209 VAL A O 1
ATOM 1578 N N . ALA A 1 210 ? 34.273 34.290 25.437 1.00 12.64 210 ALA A N 1
ATOM 1579 C CA . ALA A 1 210 ? 35.511 34.406 24.670 1.00 14.09 210 ALA A CA 1
ATOM 1580 C C . ALA A 1 210 ? 36.692 34.919 25.495 1.00 14.96 210 ALA A C 1
ATOM 1581 O O . ALA A 1 210 ? 37.848 34.635 25.173 1.00 16.77 210 ALA A O 1
ATOM 1583 N N . GLY A 1 211 ? 36.405 35.669 26.555 1.00 14.15 211 GLY A N 1
ATOM 1584 C CA . GLY A 1 211 ? 37.472 36.200 27.385 1.00 12.58 211 GLY A CA 1
ATOM 1585 C C . GLY A 1 211 ? 37.527 35.636 28.792 1.00 11.65 211 GLY A C 1
ATOM 1586 O O . GLY A 1 211 ? 38.331 36.082 29.612 1.00 12.53 211 GLY A O 1
ATOM 1587 N N . ALA A 1 212 ? 36.687 34.644 29.069 1.00 10.40 212 ALA A N 1
ATOM 1588 C CA . ALA A 1 212 ? 36.620 34.026 30.391 1.00 11.54 212 ALA A CA 1
ATOM 1589 C C . ALA A 1 212 ? 37.941 33.443 30.894 1.00 11.94 212 ALA A C 1
ATOM 1590 O O . ALA A 1 212 ? 38.373 33.751 32.002 1.00 13.53 212 ALA A O 1
ATOM 1592 N N . VAL A 1 213 ? 38.577 32.596 30.093 1.00 11.65 213 VAL A N 1
ATOM 1593 C CA . VAL A 1 213 ? 39.843 31.994 30.500 1.00 11.34 213 VAL A CA 1
ATOM 1594 C C . VAL A 1 213 ? 40.925 33.053 30.693 1.00 12.36 213 VAL A C 1
ATOM 1595 O O . VAL A 1 213 ? 41.672 33.014 31.670 1.00 10.93 213 VAL A O 1
ATOM 1599 N N . HIS A 1 214 ? 41.007 34.001 29.763 1.00 12.81 214 HIS A N 1
ATOM 1600 C CA . HIS A 1 214 ? 42.000 35.069 29.861 1.00 13.48 214 HIS A CA 1
ATOM 1601 C C . HIS A 1 214 ? 41.832 35.819 31.179 1.00 13.89 214 HIS A C 1
ATOM 1602 O O . HIS A 1 214 ? 42.808 36.120 31.867 1.00 12.39 214 HIS A O 1
ATOM 1609 N N . LEU A 1 215 ? 40.586 36.131 31.517 1.00 13.51 215 LEU A N 1
ATOM 1610 C CA . LEU A 1 215 ? 40.289 36.856 32.746 1.00 13.24 215 LEU A CA 1
ATOM 1611 C C . LEU A 1 215 ? 40.649 36.041 33.983 1.00 12.89 215 LEU A C 1
ATOM 1612 O O . LEU A 1 215 ? 41.249 36.561 34.925 1.00 12.73 215 LEU A O 1
ATOM 1617 N N . ALA A 1 216 ? 40.279 34.765 33.981 1.00 12.01 216 ALA A N 1
ATOM 1618 C CA . ALA A 1 216 ? 40.571 33.889 35.111 1.00 12.08 216 ALA A CA 1
ATOM 1619 C C . ALA A 1 216 ? 42.078 33.784 35.339 1.00 12.14 216 ALA A C 1
ATOM 1620 O O . ALA A 1 216 ? 42.553 33.865 36.474 1.00 12.75 216 ALA A O 1
ATOM 1622 N N . THR A 1 217 ? 42.828 33.609 34.258 1.00 12.60 217 THR A N 1
ATOM 1623 C CA . THR A 1 217 ? 44.280 33.501 34.344 1.00 13.02 217 THR A CA 1
ATOM 1624 C C . THR A 1 217 ? 44.924 34.808 34.813 1.00 14.01 217 THR A C 1
ATOM 1625 O O . THR A 1 217 ? 45.854 34.792 35.624 1.00 15.30 217 THR A O 1
ATOM 1629 N N . ALA A 1 218 ? 44.429 35.931 34.298 1.00 13.50 218 ALA A N 1
ATOM 1630 C CA . ALA A 1 218 ? 44.948 37.247 34.666 1.00 14.20 218 ALA A CA 1
ATOM 1631 C C . ALA A 1 218 ? 44.791 37.482 36.164 1.00 14.80 218 ALA A C 1
ATOM 1632 O O . ALA A 1 218 ? 45.690 38.007 36.820 1.00 14.86 218 ALA A O 1
ATOM 1634 N N . ILE A 1 219 ? 43.640 37.089 36.702 1.00 13.52 219 ILE A N 1
ATOM 1635 C CA . ILE A 1 219 ? 43.371 37.247 38.126 1.00 13.44 219 ILE A CA 1
ATOM 1636 C C . ILE A 1 219 ? 44.210 36.275 38.956 1.00 14.31 219 ILE A C 1
ATOM 1637 O O . ILE A 1 219 ? 44.817 36.665 39.953 1.00 12.92 219 ILE A O 1
ATOM 1642 N N . LEU A 1 220 ? 44.253 35.013 38.534 1.00 12.73 220 LEU A N 1
ATOM 1643 C CA . LEU A 1 220 ? 45.004 33.993 39.261 1.00 14.52 220 LEU A CA 1
ATOM 1644 C C . LEU A 1 220 ? 46.511 34.256 39.322 1.00 15.65 220 LEU A C 1
ATOM 1645 O O . LEU A 1 220 ? 47.181 33.801 40.250 1.00 17.33 220 LEU A O 1
ATOM 1650 N N . LYS A 1 221 ? 47.045 34.988 38.347 1.00 15.19 221 LYS A N 1
ATOM 1651 C CA . LYS A 1 221 ? 48.477 35.292 38.332 1.00 18.28 221 LYS A CA 1
ATOM 1652 C C . LYS A 1 221 ? 48.922 36.097 39.550 1.00 17.46 221 LYS A C 1
ATOM 1653 O O . LYS A 1 221 ? 50.088 36.045 39.944 1.00 17.12 221 LYS A O 1
ATOM 1659 N N . ASN A 1 222 ? 48.000 36.847 40.143 1.00 15.52 222 ASN A N 1
ATOM 1660 C CA . ASN A 1 222 ? 48.336 37.643 41.320 1.00 16.87 222 ASN A CA 1
ATOM 1661 C C . ASN A 1 222 ? 48.592 36.704 42.500 1.00 16.75 222 ASN A C 1
ATOM 1662 O O . ASN A 1 222 ? 47.778 35.831 42.797 1.00 17.41 222 ASN A O 1
ATOM 1667 N N . PRO A 1 223 ? 49.735 36.870 43.184 1.00 17.31 223 PRO A N 1
ATOM 1668 C CA . PRO A 1 223 ? 50.110 36.041 44.337 1.00 16.99 223 PRO A CA 1
ATOM 1669 C C . PRO A 1 223 ? 49.042 35.966 45.429 1.00 15.49 223 PRO A C 1
ATOM 1670 O O . PRO A 1 223 ? 48.987 34.997 46.184 1.00 14.58 223 PRO A O 1
ATOM 1674 N N . GLU A 1 224 ? 48.204 36.995 45.518 1.00 15.43 224 GLU A N 1
ATOM 1675 C CA . GLU A 1 224 ? 47.139 37.038 46.520 1.00 14.73 224 GLU A CA 1
ATOM 1676 C C . GLU A 1 224 ? 46.046 36.009 46.246 1.00 13.90 224 GLU A C 1
ATOM 1677 O O . GLU A 1 224 ? 45.347 35.563 47.160 1.00 13.03 224 GLU A O 1
ATOM 1683 N N . VAL A 1 225 ? 45.914 35.625 44.984 1.00 12.40 225 VAL A N 1
ATOM 1684 C CA . VAL A 1 225 ? 44.858 34.711 44.566 1.00 12.33 225 VAL A CA 1
ATOM 1685 C C . VAL A 1 225 ? 45.147 33.220 44.460 1.00 13.39 225 VAL A C 1
ATOM 1686 O O . VAL A 1 225 ? 46.204 32.799 43.999 1.00 12.90 225 VAL A O 1
ATOM 1690 N N . LYS A 1 226 ? 44.169 32.432 44.895 1.00 12.87 226 LYS A N 1
ATOM 1691 C CA . LYS A 1 226 ? 44.208 30.981 44.800 1.00 11.98 226 LYS A CA 1
ATOM 1692 C C . LYS A 1 226 ? 42.798 30.551 44.408 1.00 12.95 226 LYS A C 1
ATOM 1693 O O . LYS A 1 226 ? 41.819 31.204 44.779 1.00 10.21 226 LYS A O 1
ATOM 1699 N N . LEU A 1 227 ? 42.694 29.477 43.636 1.00 11.67 227 LEU A N 1
ATOM 1700 C CA . LEU A 1 227 ? 41.391 28.970 43.228 1.00 12.43 227 LEU A CA 1
ATOM 1701 C C . LEU A 1 227 ? 40.726 28.309 44.434 1.00 11.91 227 LEU A C 1
ATOM 1702 O O . LEU A 1 227 ? 41.410 27.794 45.319 1.00 11.44 227 LEU A O 1
ATOM 1707 N N . ALA A 1 228 ? 39.397 28.332 44.476 1.00 12.05 228 ALA A N 1
ATOM 1708 C CA . ALA A 1 228 ? 38.655 27.722 45.576 1.00 11.86 228 ALA A CA 1
ATOM 1709 C C . ALA A 1 228 ? 37.503 26.891 45.017 1.00 12.60 228 ALA A C 1
ATOM 1710 O O . ALA A 1 228 ? 36.794 27.327 44.103 1.00 11.79 228 ALA A O 1
ATOM 1712 N N . GLY A 1 229 ? 37.322 25.697 45.575 1.00 11.24 229 GLY A N 1
ATOM 1713 C CA . GLY A 1 229 ? 36.280 24.804 45.103 1.00 11.80 229 GLY A CA 1
ATOM 1714 C C . GLY A 1 229 ? 34.997 24.798 45.909 1.00 11.88 229 GLY A C 1
ATOM 1715 O O . GLY A 1 229 ? 34.781 25.652 46.768 1.00 9.90 229 GLY A O 1
ATOM 1716 N N . LEU A 1 230 ? 34.155 23.808 45.629 1.00 10.60 230 LEU A N 1
ATOM 1717 C CA . LEU A 1 230 ? 32.857 23.658 46.281 1.00 12.38 230 LEU A CA 1
ATOM 1718 C C . LEU A 1 230 ? 32.890 23.499 47.803 1.00 12.85 230 LEU A C 1
ATOM 1719 O O . LEU A 1 230 ? 32.063 24.079 48.502 1.00 12.05 230 LEU A O 1
ATOM 1724 N N . ALA A 1 231 ? 33.831 22.713 48.318 1.00 11.82 231 ALA A N 1
ATOM 1725 C CA . ALA A 1 231 ? 33.916 22.494 49.762 1.00 11.35 231 ALA A CA 1
ATOM 1726 C C . ALA A 1 231 ? 34.168 23.791 50.529 1.00 11.42 231 ALA A C 1
ATOM 1727 O O . ALA A 1 231 ? 33.485 24.079 51.513 1.00 10.96 231 ALA A O 1
ATOM 1729 N N . ALA A 1 232 ? 35.149 24.571 50.086 1.00 9.61 232 ALA A N 1
ATOM 1730 C CA . ALA A 1 232 ? 35.455 25.841 50.740 1.00 10.19 232 ALA A CA 1
ATOM 1731 C C . ALA A 1 232 ? 34.287 26.808 50.573 1.00 10.24 232 ALA A C 1
ATOM 1732 O O . ALA A 1 232 ? 33.965 27.568 51.483 1.00 10.56 232 ALA A O 1
ATOM 1734 N N . ARG A 1 233 ? 33.660 26.783 49.402 1.00 9.67 233 ARG A N 1
ATOM 1735 C CA . ARG A 1 233 ? 32.523 27.659 49.134 1.00 10.80 233 ARG A CA 1
ATOM 1736 C C . ARG A 1 233 ? 31.421 27.384 50.150 1.00 10.03 233 ARG A C 1
ATOM 1737 O O . ARG A 1 233 ? 30.763 28.307 50.628 1.00 9.18 233 ARG A O 1
ATOM 1745 N N . ASP A 1 234 ? 31.234 26.114 50.498 1.00 9.51 234 ASP A N 1
ATOM 1746 C CA . ASP A 1 234 ? 30.195 25.759 51.456 1.00 10.70 234 ASP A CA 1
ATOM 1747 C C . ASP A 1 234 ? 30.540 26.166 52.890 1.00 9.85 234 ASP A C 1
ATOM 1748 O O . ASP A 1 234 ? 29.695 26.709 53.602 1.00 8.72 234 ASP A O 1
ATOM 1753 N N . SER A 1 235 ? 31.774 25.917 53.323 1.00 10.29 235 SER A N 1
ATOM 1754 C CA . SER A 1 235 ? 32.156 26.277 54.687 1.00 9.54 235 SER A CA 1
ATOM 1755 C C . SER A 1 235 ? 32.168 27.793 54.869 1.00 9.84 235 SER A C 1
ATOM 1756 O O . SER A 1 235 ? 31.825 28.302 55.939 1.00 9.08 235 SER A O 1
ATOM 1759 N N . LEU A 1 236 ? 32.555 28.515 53.822 1.00 8.56 236 LEU A N 1
ATOM 1760 C CA . LEU A 1 236 ? 32.584 29.972 53.884 1.00 10.07 236 LEU A CA 1
ATOM 1761 C C . LEU A 1 236 ? 31.178 30.564 53.995 1.00 10.26 236 LEU A C 1
ATOM 1762 O O . LEU A 1 236 ? 30.929 31.428 54.837 1.00 10.39 236 LEU A O 1
ATOM 1767 N N . ARG A 1 237 ? 30.257 30.105 53.151 1.00 9.18 237 ARG A N 1
ATOM 1768 C CA . ARG A 1 237 ? 28.896 30.637 53.191 1.00 8.71 237 ARG A CA 1
ATOM 1769 C C . ARG A 1 237 ? 28.193 30.287 54.501 1.00 9.25 237 ARG A C 1
ATOM 1770 O O . ARG A 1 237 ? 27.432 31.093 55.036 1.00 10.07 237 ARG A O 1
ATOM 1778 N N . LEU A 1 238 ? 28.459 29.094 55.025 1.00 9.93 238 LEU A N 1
ATOM 1779 C CA . LEU A 1 238 ? 27.841 28.666 56.274 1.00 11.21 238 LEU A CA 1
ATOM 1780 C C . LEU A 1 238 ? 28.291 29.563 57.434 1.00 11.46 238 LEU A C 1
ATOM 1781 O O . LEU A 1 238 ? 27.466 30.017 58.231 1.00 10.60 238 LEU A O 1
ATOM 1786 N N . GLU A 1 239 ? 29.592 29.827 57.527 1.00 8.65 239 GLU A N 1
ATOM 1787 C CA . GLU A 1 239 ? 30.096 30.696 58.586 1.00 9.39 239 GLU A CA 1
ATOM 1788 C C . GLU A 1 239 ? 29.453 32.075 58.463 1.00 9.87 239 GLU A C 1
ATOM 1789 O O . GLU A 1 239 ? 29.188 32.743 59.465 1.00 8.85 239 GLU A O 1
ATOM 1795 N N . ALA A 1 240 ? 29.210 32.501 57.228 1.00 8.65 240 ALA A N 1
ATOM 1796 C CA . ALA A 1 240 ? 28.613 33.809 56.990 1.00 10.35 240 ALA A CA 1
ATOM 1797 C C . ALA A 1 240 ? 27.102 33.819 57.219 1.00 10.78 240 ALA A C 1
ATOM 1798 O O . ALA A 1 240 ? 26.448 34.844 57.025 1.00 9.76 240 ALA A O 1
ATOM 1800 N N . GLY A 1 241 ? 26.555 32.676 57.627 1.00 11.68 241 GLY A N 1
ATOM 1801 C CA . GLY A 1 241 ? 25.126 32.583 57.894 1.00 13.63 241 GLY A CA 1
ATOM 1802 C C . GLY A 1 241 ? 24.234 32.647 56.664 1.00 14.54 241 GLY A C 1
ATOM 1803 O O . GLY A 1 241 ? 23.046 32.959 56.766 1.00 15.39 241 GLY A O 1
ATOM 1804 N N . LEU A 1 242 ? 24.798 32.335 55.503 1.00 12.49 242 LEU A N 1
ATOM 1805 C CA . LEU A 1 242 ? 24.050 32.380 54.252 1.00 11.10 242 LEU A CA 1
ATOM 1806 C C . LEU A 1 242 ? 23.362 31.054 53.935 1.00 11.10 242 LEU A C 1
ATOM 1807 O O . LEU A 1 242 ? 23.946 29.982 54.088 1.00 8.84 242 LEU A O 1
ATOM 1812 N N . CYS A 1 243 ? 22.113 31.134 53.493 1.00 11.33 243 CYS A N 1
ATOM 1813 C CA . CYS A 1 243 ? 21.348 29.939 53.160 1.00 11.93 243 CYS A CA 1
ATOM 1814 C C . CYS A 1 243 ? 21.797 29.271 51.868 1.00 10.30 243 CYS A C 1
ATOM 1815 O O . CYS A 1 243 ? 22.327 29.919 50.963 1.00 10.33 243 CYS A O 1
ATOM 1818 N N . LEU A 1 244 ? 21.574 27.965 51.803 1.00 9.54 244 LEU A N 1
ATOM 1819 C CA . LEU A 1 244 ? 21.870 27.169 50.621 1.00 10.36 244 LEU A CA 1
ATOM 1820 C C . LEU A 1 244 ? 20.513 26.596 50.224 1.00 9.79 244 LEU A C 1
ATOM 1821 O O . LEU A 1 244 ? 19.961 25.754 50.937 1.00 9.67 244 LEU A O 1
ATOM 1826 N N . TYR A 1 245 ? 19.963 27.064 49.107 1.00 10.13 245 TYR A N 1
ATOM 1827 C CA . TYR A 1 245 ? 18.664 26.580 48.667 1.00 9.91 245 TYR A CA 1
ATOM 1828 C C . TYR A 1 245 ? 18.709 25.071 48.467 1.00 10.61 245 TYR A C 1
ATOM 1829 O O . TYR A 1 245 ? 19.679 24.534 47.931 1.00 10.85 245 TYR A O 1
ATOM 1838 N N . GLY A 1 246 ? 17.656 24.390 48.903 1.00 11.19 246 GLY A N 1
ATOM 1839 C CA . GLY A 1 246 ? 17.612 22.946 48.774 1.00 12.24 246 GLY A CA 1
ATOM 1840 C C . GLY A 1 246 ? 18.044 22.311 50.081 1.00 14.98 246 GLY A C 1
ATOM 1841 O O . GLY A 1 246 ? 17.726 21.156 50.358 1.00 15.24 246 GLY A O 1
ATOM 1842 N N . ASN A 1 247 ? 18.786 23.068 50.883 1.00 12.48 247 ASN A N 1
ATOM 1843 C CA . ASN A 1 247 ? 19.240 22.582 52.181 1.00 12.22 247 AS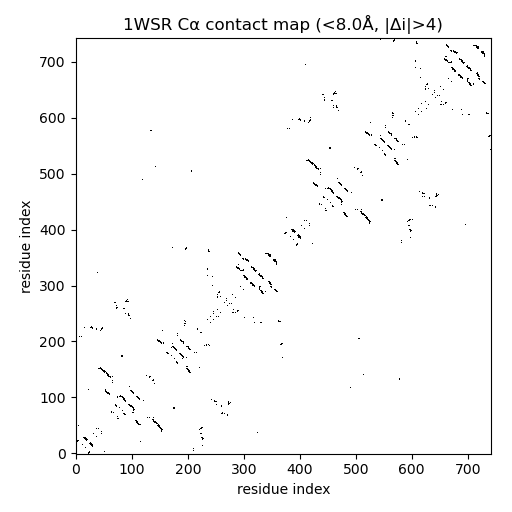N A CA 1
ATOM 1844 C C . ASN A 1 247 ? 18.528 23.310 53.317 1.00 11.40 247 ASN A C 1
ATOM 1845 O O . ASN A 1 247 ? 17.703 22.727 54.020 1.00 12.64 247 ASN A O 1
ATOM 1850 N N . ASP A 1 248 ? 18.833 24.595 53.471 1.00 10.58 248 ASP A N 1
ATOM 1851 C CA . ASP A 1 248 ? 18.276 25.404 54.554 1.00 10.84 248 ASP A CA 1
ATOM 1852 C C . ASP A 1 248 ? 16.915 26.036 54.279 1.00 12.33 248 ASP A C 1
ATOM 1853 O O . ASP A 1 248 ? 16.196 26.411 55.209 1.00 13.25 248 ASP A O 1
ATOM 1858 N N . ILE A 1 249 ? 16.572 26.171 53.006 1.00 10.59 249 ILE A N 1
ATOM 1859 C CA . ILE A 1 249 ? 15.284 26.728 52.619 1.00 10.48 249 ILE A CA 1
ATOM 1860 C C . ILE A 1 249 ? 14.813 26.009 51.367 1.00 10.11 249 ILE A C 1
ATOM 1861 O O . ILE A 1 249 ? 15.621 25.505 50.591 1.00 10.65 249 ILE A O 1
ATOM 1866 N N . ASP A 1 250 ? 13.500 25.945 51.189 1.00 10.19 250 ASP A N 1
ATOM 1867 C CA . ASP A 1 250 ? 12.915 25.319 50.013 1.00 10.92 250 ASP A CA 1
ATOM 1868 C C . ASP A 1 250 ? 11.464 25.751 49.914 1.00 11.75 250 ASP A C 1
ATOM 1869 O O . ASP A 1 250 ? 11.028 26.639 50.645 1.00 9.04 250 ASP A O 1
ATOM 1874 N N . GLU A 1 251 ? 10.711 25.129 49.017 1.00 13.27 251 GLU A N 1
ATOM 1875 C CA . GLU A 1 251 ? 9.319 25.510 48.834 1.00 16.75 251 GLU A CA 1
ATOM 1876 C C . GLU A 1 251 ? 8.439 25.260 50.056 1.00 17.70 251 GLU A C 1
ATOM 1877 O O . GLU A 1 251 ? 7.315 25.759 50.129 1.00 18.42 251 GLU A O 1
ATOM 1883 N N . HIS A 1 252 ? 8.965 24.517 51.027 1.00 17.42 252 HIS A N 1
ATOM 1884 C CA . HIS A 1 252 ? 8.225 24.229 52.253 1.00 19.12 252 HIS A CA 1
ATOM 1885 C C . HIS A 1 252 ? 8.622 25.152 53.410 1.00 17.59 252 HIS A C 1
ATOM 1886 O O . HIS A 1 252 ? 8.259 24.903 54.560 1.00 16.84 252 HIS A O 1
ATOM 1893 N N . THR A 1 253 ? 9.376 26.207 53.107 1.00 13.74 253 THR A N 1
ATOM 1894 C CA . THR A 1 253 ? 9.791 27.172 54.125 1.00 11.42 253 THR A CA 1
ATOM 1895 C C . THR A 1 253 ? 9.505 28.585 53.628 1.00 11.86 253 THR A C 1
ATOM 1896 O O . THR A 1 253 ? 9.856 28.926 52.502 1.00 11.49 253 THR A O 1
ATOM 1900 N N . THR A 1 254 ? 8.867 29.407 54.458 1.00 11.30 254 THR A N 1
ATOM 1901 C CA . THR A 1 254 ? 8.584 30.787 54.066 1.00 10.67 254 THR A CA 1
ATOM 1902 C C . THR A 1 254 ? 9.786 31.628 54.478 1.00 9.53 254 THR A C 1
ATOM 1903 O O . THR A 1 254 ? 10.665 31.147 55.186 1.00 8.33 254 THR A O 1
ATOM 1907 N N . PRO A 1 255 ? 9.844 32.893 54.032 1.00 10.20 255 PRO A N 1
ATOM 1908 C CA . PRO A 1 255 ? 10.963 33.771 54.392 1.00 10.70 255 PRO A CA 1
ATOM 1909 C C . PRO A 1 255 ? 11.027 34.014 55.906 1.00 10.70 255 PRO A C 1
ATOM 1910 O O . PRO A 1 255 ? 12.088 34.317 56.451 1.00 11.24 255 PRO A O 1
ATOM 1914 N N . VAL A 1 256 ? 9.887 33.889 56.581 1.00 9.85 256 VAL A N 1
ATOM 1915 C CA . VAL A 1 256 ? 9.845 34.093 58.029 1.00 9.72 256 VAL A CA 1
ATOM 1916 C C . VAL A 1 256 ? 10.436 32.884 58.752 1.00 9.66 256 VAL A C 1
ATOM 1917 O O . VAL A 1 256 ? 11.283 33.025 59.637 1.00 8.19 256 VAL A O 1
ATOM 1921 N N . GLU A 1 257 ? 9.994 31.690 58.376 1.00 9.62 257 GLU A N 1
ATOM 1922 C CA . GLU A 1 257 ? 10.523 30.481 58.992 1.00 12.35 257 GLU A CA 1
ATOM 1923 C C . GLU A 1 257 ? 12.025 30.411 58.709 1.00 11.92 257 GLU A C 1
ATOM 1924 O O . GLU A 1 257 ? 12.812 30.018 59.568 1.00 11.17 257 GLU A O 1
ATOM 1930 N N . GLY A 1 258 ? 12.414 30.813 57.503 1.00 10.10 258 GLY A N 1
ATOM 1931 C CA . GLY A 1 258 ? 13.817 30.779 57.124 1.00 11.69 258 GLY A CA 1
ATOM 1932 C C . GLY A 1 258 ? 14.684 31.892 57.686 1.00 10.44 258 GLY A C 1
ATOM 1933 O O . GLY A 1 258 ? 15.855 32.011 57.323 1.00 13.46 258 GLY A O 1
ATOM 1934 N N . SER A 1 259 ? 14.123 32.706 58.572 1.00 11.07 259 SER A N 1
ATOM 1935 C CA . SER A 1 259 ? 14.867 33.812 59.173 1.00 10.86 259 SER A CA 1
ATOM 1936 C C . SER A 1 259 ? 15.451 34.706 58.083 1.00 11.14 259 SER A C 1
ATOM 1937 O O . SER A 1 259 ? 16.626 35.081 58.121 1.00 8.92 259 SER A O 1
ATOM 1940 N N . LEU A 1 260 ? 14.610 35.038 57.110 1.00 10.62 260 LEU A N 1
ATOM 1941 C CA . LEU A 1 260 ? 14.995 35.894 55.996 1.00 10.91 260 LEU A CA 1
ATOM 1942 C C . LEU A 1 260 ? 13.964 37.011 55.860 1.00 12.06 260 LEU A C 1
ATOM 1943 O O . LEU A 1 260 ? 13.722 37.515 54.765 1.00 11.69 260 LEU A O 1
ATOM 1948 N N . SER A 1 261 ? 13.356 37.398 56.977 1.00 11.97 261 SER A N 1
ATOM 1949 C CA . SER A 1 261 ? 12.349 38.453 56.940 1.00 13.21 261 SER A CA 1
ATOM 1950 C C . SER A 1 261 ? 12.915 39.746 56.371 1.00 12.52 261 SER A C 1
ATOM 1951 O O . SER A 1 261 ? 12.182 40.552 55.796 1.00 10.33 261 SER A O 1
ATOM 1954 N N . TRP A 1 262 ? 14.221 39.937 56.519 1.00 11.86 262 TRP A N 1
ATOM 1955 C CA . TRP A 1 262 ? 14.858 41.145 56.016 1.00 13.68 262 TRP A CA 1
ATOM 1956 C C . TRP A 1 262 ? 14.812 41.279 54.488 1.00 12.88 262 TRP A C 1
ATOM 1957 O O . TRP A 1 262 ? 14.997 42.373 53.962 1.00 13.78 262 TRP A O 1
ATOM 1968 N N . THR A 1 263 ? 14.566 40.182 53.775 1.00 11.11 263 THR A N 1
ATOM 1969 C CA . THR A 1 263 ? 14.511 40.242 52.314 1.00 11.10 263 THR A CA 1
ATOM 1970 C C . THR A 1 263 ? 13.242 40.929 51.817 1.00 11.14 263 THR A C 1
ATOM 1971 O O . THR A 1 263 ? 13.196 41.406 50.688 1.00 10.13 263 THR A O 1
ATOM 1975 N N . LEU A 1 264 ? 12.209 40.969 52.653 1.00 11.35 264 LEU A N 1
ATOM 1976 C CA . LEU A 1 264 ? 10.961 41.613 52.261 1.00 11.95 264 LEU A CA 1
ATOM 1977 C C . LEU A 1 264 ? 11.215 43.112 52.109 1.00 13.32 264 LEU A C 1
ATOM 1978 O O . LEU A 1 264 ? 11.768 43.746 53.007 1.00 12.98 264 LEU A O 1
ATOM 1983 N N . GLY A 1 265 ? 10.819 43.672 50.970 1.00 14.45 265 GLY A N 1
ATOM 1984 C CA . GLY A 1 265 ? 11.022 45.092 50.739 1.00 15.39 265 GLY A CA 1
ATOM 1985 C C . GLY A 1 265 ? 10.353 45.949 51.797 1.00 16.42 265 GLY A C 1
ATOM 1986 O O . GLY A 1 265 ? 9.236 45.660 52.223 1.00 15.59 265 GLY A O 1
ATOM 1987 N N . LYS A 1 266 ? 11.037 47.007 52.220 1.00 16.33 266 LYS A N 1
ATOM 1988 C CA . LYS A 1 266 ? 10.518 47.911 53.242 1.00 18.52 266 LYS A CA 1
ATOM 1989 C C . LYS A 1 266 ? 9.103 48.389 52.918 1.00 15.52 266 LYS A C 1
ATOM 1990 O O . LYS A 1 266 ? 8.185 48.244 53.725 1.00 13.40 266 LYS A O 1
ATOM 1996 N N . ARG A 1 267 ? 8.940 48.957 51.729 1.00 14.10 267 ARG A N 1
ATOM 1997 C CA . ARG A 1 267 ? 7.650 49.471 51.284 1.00 15.16 267 ARG A CA 1
ATOM 1998 C C . ARG A 1 267 ? 6.592 48.376 51.189 1.00 13.77 267 ARG A C 1
ATOM 1999 O O . ARG A 1 267 ? 5.484 48.525 51.700 1.00 13.30 267 ARG A O 1
ATOM 2007 N N . ARG A 1 268 ? 6.942 47.267 50.549 1.00 12.75 268 ARG A N 1
ATOM 2008 C CA . ARG A 1 268 ? 6.001 46.171 50.362 1.00 12.99 268 ARG A CA 1
ATOM 2009 C C . ARG A 1 268 ? 5.640 45.430 51.644 1.00 12.31 268 ARG A C 1
ATOM 2010 O O . ARG A 1 268 ? 4.524 44.937 51.784 1.00 13.40 268 ARG A O 1
ATOM 2018 N N . ARG A 1 269 ? 6.582 45.352 52.577 1.00 11.79 269 ARG A N 1
ATOM 2019 C CA . ARG A 1 269 ? 6.329 44.682 53.846 1.00 13.44 269 ARG A CA 1
ATOM 2020 C C . ARG A 1 269 ? 5.260 45.449 54.625 1.00 12.97 269 ARG A C 1
ATOM 2021 O O . ARG A 1 269 ? 4.292 44.864 55.111 1.00 11.72 269 ARG A O 1
ATOM 2029 N N . ALA A 1 270 ? 5.434 46.764 54.724 1.00 13.65 270 ALA A N 1
ATOM 2030 C CA . ALA A 1 270 ? 4.487 47.614 55.443 1.00 13.66 270 ALA A CA 1
ATOM 2031 C C . ALA A 1 270 ? 3.111 47.636 54.775 1.00 13.82 270 ALA A C 1
ATOM 2032 O O . ALA A 1 270 ? 2.088 47.790 55.442 1.00 13.18 270 ALA A O 1
ATOM 2034 N N . ALA A 1 271 ? 3.090 47.492 53.456 1.00 13.60 271 ALA A N 1
ATOM 2035 C CA . ALA A 1 271 ? 1.835 47.503 52.718 1.00 14.72 271 ALA A CA 1
ATOM 2036 C C . ALA A 1 271 ? 1.242 46.104 52.586 1.00 15.73 271 ALA A C 1
ATOM 2037 O O . ALA A 1 271 ? 0.131 45.947 52.079 1.00 15.46 271 ALA A O 1
ATOM 2039 N N . MET A 1 272 ? 1.980 45.097 53.048 1.00 16.34 272 MET A N 1
ATOM 2040 C CA . MET A 1 272 ? 1.540 43.703 52.958 1.00 16.01 272 MET A CA 1
ATOM 2041 C C . MET A 1 272 ? 1.218 43.402 51.497 1.00 16.90 272 MET A C 1
ATOM 2042 O O . MET A 1 272 ? 0.265 42.685 51.184 1.00 16.25 272 MET A O 1
ATOM 2047 N N . ASP A 1 273 ? 2.037 43.952 50.608 1.00 16.06 273 ASP A N 1
ATOM 2048 C CA . ASP A 1 273 ? 1.848 43.793 49.173 1.00 15.41 273 ASP A CA 1
ATOM 2049 C C . ASP A 1 273 ? 3.011 43.065 48.494 1.00 15.31 273 ASP A C 1
ATOM 2050 O O . ASP A 1 273 ? 3.909 43.694 47.928 1.00 15.15 273 ASP A O 1
ATOM 2055 N N . PHE A 1 274 ? 2.977 41.735 48.550 1.00 13.95 274 PHE A N 1
ATOM 2056 C CA . PHE A 1 274 ? 4.007 40.894 47.947 1.00 13.37 274 PHE A CA 1
ATOM 2057 C C . PHE A 1 274 ? 3.512 39.449 47.861 1.00 13.23 274 PHE A C 1
ATOM 2058 O O . PHE A 1 274 ? 2.634 39.041 48.617 1.00 13.18 274 PHE A O 1
ATOM 2066 N N . PRO A 1 275 ? 4.074 38.654 46.938 1.00 13.16 275 PRO A N 1
ATOM 2067 C CA . PRO A 1 275 ? 3.645 37.258 46.792 1.00 12.87 275 PRO A CA 1
ATOM 2068 C C . PRO A 1 275 ? 3.778 36.420 48.063 1.00 12.39 275 PRO A C 1
ATOM 2069 O O . PRO A 1 275 ? 4.856 36.329 48.652 1.00 12.94 275 PRO A O 1
ATOM 2073 N N . GLY A 1 276 ? 2.666 35.818 48.479 1.00 10.57 276 GLY A N 1
ATOM 2074 C CA . GLY A 1 276 ? 2.653 34.990 49.673 1.00 11.72 276 GLY A CA 1
ATOM 2075 C C . GLY A 1 276 ? 2.333 35.749 50.950 1.00 13.22 276 GLY A C 1
ATOM 2076 O O . GLY A 1 276 ? 2.367 35.179 52.040 1.00 12.71 276 GLY A O 1
ATOM 2077 N N . ALA A 1 277 ? 2.010 37.033 50.818 1.00 12.72 277 ALA A N 1
ATOM 2078 C CA . ALA A 1 277 ? 1.697 37.873 51.972 1.00 11.78 277 ALA A CA 1
ATOM 2079 C C . ALA A 1 277 ? 0.643 37.308 52.926 1.00 13.21 277 ALA A C 1
ATOM 2080 O O . ALA A 1 277 ? 0.749 37.486 54.141 1.00 13.62 277 ALA A O 1
ATOM 2082 N N . LYS A 1 278 ? -0.370 36.628 52.398 1.00 13.93 278 LYS A N 1
ATOM 2083 C CA . LYS A 1 278 ? -1.416 36.085 53.265 1.00 15.15 278 LYS A CA 1
ATOM 2084 C C . LYS A 1 278 ? -0.881 35.075 54.279 1.00 13.56 278 LYS A C 1
ATOM 2085 O O . LYS A 1 278 ? -1.433 34.932 55.369 1.00 13.29 278 LYS A O 1
ATOM 2091 N N . VAL A 1 279 ? 0.192 34.380 53.923 1.00 12.72 279 VAL A N 1
ATOM 2092 C CA . VAL A 1 279 ? 0.789 33.396 54.822 1.00 12.55 279 VAL A CA 1
ATOM 2093 C C . VAL A 1 279 ? 1.922 34.023 55.624 1.00 11.72 279 VAL A C 1
ATOM 2094 O O . VAL A 1 279 ? 2.081 33.759 56.815 1.00 10.76 279 VAL A O 1
ATOM 2098 N N . ILE A 1 280 ? 2.702 34.865 54.956 1.00 10.41 280 ILE A N 1
ATOM 2099 C CA . ILE A 1 280 ? 3.852 35.518 55.567 1.00 11.22 280 ILE A CA 1
ATOM 2100 C C . ILE A 1 280 ? 3.561 36.579 56.635 1.00 12.02 280 ILE A C 1
ATOM 2101 O O . ILE A 1 280 ? 4.219 36.607 57.672 1.00 11.18 280 ILE A O 1
ATOM 2106 N N . VAL A 1 281 ? 2.580 37.444 56.404 1.00 12.96 281 VAL A N 1
ATOM 2107 C CA . VAL A 1 281 ? 2.283 38.492 57.380 1.00 13.73 281 VAL A CA 1
ATOM 2108 C C . VAL A 1 281 ? 1.919 37.961 58.771 1.00 12.83 281 VAL A C 1
ATOM 2109 O O . VAL A 1 281 ? 2.451 38.434 59.771 1.00 12.44 281 VAL A O 1
ATOM 2113 N N . PRO A 1 282 ? 1.009 36.978 58.855 1.00 13.87 282 PRO A N 1
ATOM 2114 C CA . PRO A 1 282 ? 0.644 36.441 60.172 1.00 13.86 282 PRO A CA 1
ATOM 2115 C C . PRO A 1 282 ? 1.879 35.892 60.892 1.00 14.40 282 PRO A C 1
ATOM 2116 O O . PRO A 1 282 ? 1.988 35.978 62.118 1.00 12.69 282 PRO A O 1
ATOM 2120 N N . GLN A 1 283 ? 2.807 35.327 60.123 1.00 13.05 283 GLN A N 1
ATOM 2121 C CA . GLN A 1 283 ? 4.030 34.775 60.696 1.00 11.71 283 GLN A CA 1
ATOM 2122 C C . GLN A 1 283 ? 4.935 35.891 61.208 1.00 12.20 283 GLN A C 1
ATOM 2123 O O . GLN A 1 283 ? 5.557 35.753 62.260 1.00 11.10 283 GLN A O 1
ATOM 2129 N N . LEU A 1 284 ? 5.008 36.994 60.463 1.00 10.91 284 LEU A N 1
ATOM 2130 C CA . LEU A 1 284 ? 5.827 38.135 60.865 1.00 11.55 284 LEU A CA 1
ATOM 2131 C C . LEU A 1 284 ? 5.369 38.656 62.222 1.00 12.54 284 LEU A C 1
ATOM 2132 O O . LEU A 1 284 ? 6.179 39.117 63.027 1.00 13.11 284 LEU A O 1
ATOM 2137 N N . LYS A 1 285 ? 4.062 38.588 62.464 1.00 12.53 285 LYS A N 1
ATOM 2138 C CA . LYS A 1 285 ? 3.487 39.063 63.719 1.00 13.80 285 LYS A CA 1
ATOM 2139 C C . LYS A 1 285 ? 3.742 38.115 64.888 1.00 14.76 285 LYS A C 1
ATOM 2140 O O . LYS A 1 285 ? 3.502 38.472 66.044 1.00 14.88 285 LYS A O 1
ATOM 2146 N N . GLY A 1 286 ? 4.223 36.909 64.590 1.00 15.02 286 GLY A N 1
ATOM 2147 C CA . GLY A 1 286 ? 4.522 35.959 65.649 1.00 14.86 286 GLY A CA 1
ATOM 2148 C C . GLY A 1 286 ? 3.960 34.556 65.510 1.00 14.89 286 GLY A C 1
ATOM 2149 O O . GLY A 1 286 ? 4.482 33.620 66.120 1.00 14.06 286 GLY A O 1
ATOM 2150 N N . ARG A 1 287 ? 2.902 34.394 64.720 1.00 13.56 287 ARG A N 1
ATOM 2151 C CA . ARG A 1 287 ? 2.302 33.076 64.550 1.00 14.68 287 ARG A CA 1
ATOM 2152 C C . ARG A 1 287 ? 3.086 32.248 63.540 1.00 15.24 287 ARG A C 1
ATOM 2153 O O . ARG A 1 287 ? 2.713 32.152 62.369 1.00 15.55 287 ARG A O 1
ATOM 2161 N N . VAL A 1 288 ? 4.181 31.660 64.010 1.00 15.56 288 VAL A N 1
ATOM 2162 C CA . VAL A 1 288 ? 5.050 30.830 63.179 1.00 17.85 288 VAL A CA 1
ATOM 2163 C C . VAL A 1 288 ? 5.559 29.702 64.077 1.00 19.18 288 VAL A C 1
ATOM 2164 O O . VAL A 1 288 ? 5.881 29.933 65.241 1.00 19.97 288 VAL A O 1
ATOM 2168 N N . GLN A 1 289 ? 5.627 28.488 63.538 1.00 20.82 289 GLN A N 1
ATOM 2169 C CA . GLN A 1 289 ? 6.028 27.316 64.317 1.00 23.45 289 GLN A CA 1
ATOM 2170 C C . GLN A 1 289 ? 7.511 26.981 64.425 1.00 22.59 289 GLN A C 1
ATOM 2171 O O . GLN A 1 289 ? 7.918 26.274 65.346 1.00 22.17 289 GLN A O 1
ATOM 2177 N N . ARG A 1 290 ? 8.321 27.460 63.491 1.00 19.99 290 ARG A N 1
ATOM 2178 C CA . ARG A 1 290 ? 9.746 27.164 63.535 1.00 18.50 290 ARG A CA 1
ATOM 2179 C C . ARG A 1 290 ? 10.570 28.318 62.998 1.00 17.83 290 ARG A C 1
ATOM 2180 O O . ARG A 1 290 ? 10.049 29.219 62.342 1.00 15.21 290 ARG A O 1
ATOM 2188 N N . ARG A 1 291 ? 11.865 28.272 63.274 1.00 14.83 291 ARG A N 1
ATOM 2189 C CA . ARG A 1 291 ? 12.778 29.318 62.856 1.00 15.91 291 ARG A CA 1
ATOM 2190 C C . ARG A 1 291 ? 14.150 28.721 62.556 1.00 13.69 291 ARG A C 1
ATOM 2191 O O . ARG A 1 291 ? 14.617 27.840 63.279 1.00 11.30 291 ARG A O 1
ATOM 2199 N N . ARG A 1 292 ? 14.791 29.195 61.492 1.00 11.44 292 ARG A N 1
ATOM 2200 C CA . ARG A 1 292 ? 16.126 28.715 61.148 1.00 11.21 292 ARG A CA 1
ATOM 2201 C C . ARG A 1 292 ? 17.088 29.394 62.109 1.00 9.99 292 ARG A C 1
ATOM 2202 O O . ARG A 1 292 ? 17.077 30.621 62.242 1.00 9.82 292 ARG A O 1
ATOM 2210 N N . VAL A 1 293 ? 17.912 28.602 62.785 1.00 8.64 293 VAL A N 1
ATOM 2211 C CA . VAL A 1 293 ? 18.873 29.158 63.728 1.00 8.78 293 VAL A CA 1
ATOM 2212 C C . VAL A 1 293 ? 20.262 28.602 63.466 1.00 9.41 293 VAL A C 1
ATOM 2213 O O . VAL A 1 293 ? 20.426 27.636 62.718 1.00 8.90 293 VAL A O 1
ATOM 2217 N N . GLY A 1 294 ? 21.258 29.230 64.082 1.00 8.42 294 GLY A N 1
ATOM 2218 C CA . GLY A 1 294 ? 22.622 28.768 63.942 1.00 9.77 294 GLY A CA 1
ATOM 2219 C C . GLY A 1 294 ? 22.953 27.939 65.168 1.00 10.97 294 GLY A C 1
ATOM 2220 O O . GLY A 1 294 ? 22.450 28.226 66.260 1.00 10.04 294 GLY A O 1
ATOM 2221 N N . LEU A 1 295 ? 23.779 26.909 64.994 1.00 9.53 295 LEU A N 1
ATOM 2222 C CA . LEU A 1 295 ? 24.181 26.036 66.099 1.00 9.83 295 LEU A CA 1
ATOM 2223 C C . LEU A 1 295 ? 25.698 25.852 66.089 1.00 10.46 295 LEU A C 1
ATOM 2224 O O . LEU A 1 295 ? 26.317 25.851 65.027 1.00 9.54 295 LEU A O 1
ATOM 2229 N N . MET A 1 296 ? 26.289 25.694 67.271 1.00 10.77 296 MET A N 1
ATOM 2230 C CA . MET A 1 296 ? 27.730 25.481 67.391 1.00 11.19 296 MET A CA 1
ATOM 2231 C C . MET A 1 296 ? 27.995 24.379 68.411 1.00 11.50 296 MET A C 1
ATOM 2232 O O . MET A 1 296 ? 27.242 24.227 69.371 1.00 11.96 296 MET A O 1
ATOM 2237 N N . CYS A 1 297 ? 29.055 23.603 68.202 1.00 11.96 297 CYS A N 1
ATOM 2238 C CA . CYS A 1 297 ? 29.398 22.546 69.146 1.00 13.88 297 CYS A CA 1
ATOM 2239 C C . CYS A 1 297 ? 30.846 22.100 69.000 1.00 14.60 297 CYS A C 1
ATOM 2240 O O . CYS A 1 297 ? 31.562 22.544 68.100 1.00 14.78 297 CYS A O 1
ATOM 2243 N N . GLU A 1 298 ? 31.269 21.231 69.912 1.00 15.97 298 GLU A N 1
ATOM 2244 C CA . GLU A 1 298 ? 32.621 20.686 69.917 1.00 16.57 298 GLU A CA 1
ATOM 2245 C C . GLU A 1 298 ? 32.551 19.292 69.308 1.00 17.60 298 GLU A C 1
ATOM 2246 O O . GLU A 1 298 ? 31.555 18.936 68.687 1.00 17.70 298 GLU A O 1
ATOM 2252 N N . GLY A 1 299 ? 33.609 18.508 69.491 1.00 19.58 299 GLY A N 1
ATOM 2253 C CA . GLY A 1 299 ? 33.629 17.152 68.965 1.00 19.25 299 GLY A CA 1
ATOM 2254 C C . GLY A 1 299 ? 33.435 17.042 67.463 1.00 17.73 299 GLY A C 1
ATOM 2255 O O . GLY A 1 299 ? 33.924 17.875 66.701 1.00 18.33 299 GLY A O 1
ATOM 2256 N N . ALA A 1 300 ? 32.718 16.005 67.039 1.00 18.27 300 ALA A N 1
ATOM 2257 C CA . ALA A 1 300 ? 32.456 15.769 65.621 1.00 18.60 300 ALA A CA 1
ATOM 2258 C C . ALA A 1 300 ? 31.443 16.778 65.086 1.00 17.08 300 ALA A C 1
ATOM 2259 O O . ALA A 1 300 ? 30.593 17.267 65.825 1.00 17.15 300 ALA A O 1
ATOM 2261 N N . PRO A 1 301 ? 31.520 17.099 63.786 1.00 17.53 301 PRO A N 1
ATOM 2262 C CA . PRO A 1 301 ? 30.594 18.062 63.184 1.00 15.92 301 PRO A CA 1
ATOM 2263 C C . PRO A 1 301 ? 29.150 17.598 63.011 1.00 15.26 301 PRO A C 1
ATOM 2264 O O . PRO A 1 301 ? 28.881 16.436 62.700 1.00 14.42 301 PRO A O 1
ATOM 2268 N N . MET A 1 302 ? 28.225 18.527 63.226 1.00 14.26 302 MET A N 1
ATOM 2269 C CA . MET A 1 302 ? 26.804 18.262 63.056 1.00 13.78 302 MET A CA 1
ATOM 2270 C C . MET A 1 302 ? 26.587 18.239 61.545 1.00 13.36 302 MET A C 1
ATOM 2271 O O . MET A 1 302 ? 27.166 19.054 60.825 1.00 12.83 302 MET A O 1
ATOM 2276 N N . ARG A 1 303 ? 25.758 17.316 61.066 1.00 12.62 303 ARG A N 1
ATOM 2277 C CA . ARG A 1 303 ? 25.503 17.189 59.634 1.00 14.28 303 ARG A CA 1
ATOM 2278 C C . ARG A 1 303 ? 24.025 17.308 59.279 1.00 14.55 303 ARG A C 1
ATOM 2279 O O . ARG A 1 303 ? 23.150 17.107 60.119 1.00 13.71 303 ARG A O 1
ATOM 2287 N N . ALA A 1 304 ? 23.757 17.622 58.017 1.00 14.82 304 ALA A N 1
ATOM 2288 C CA . ALA A 1 304 ? 22.390 17.755 57.534 1.00 15.84 304 ALA A CA 1
ATOM 2289 C C . ALA A 1 304 ? 21.573 16.502 57.856 1.00 15.28 304 ALA A C 1
ATOM 2290 O O . ALA A 1 304 ? 22.095 15.386 57.831 1.00 15.10 304 ALA A O 1
ATOM 2292 N N . HIS A 1 305 ? 20.296 16.710 58.169 1.00 16.43 305 HIS A N 1
ATOM 2293 C CA . HIS A 1 305 ? 19.347 15.641 58.492 1.00 17.34 305 HIS A CA 1
ATOM 2294 C C . HIS A 1 305 ? 19.429 15.108 59.924 1.00 18.37 305 HIS A C 1
ATOM 2295 O O . HIS A 1 305 ? 18.668 14.214 60.296 1.00 19.03 305 HIS A O 1
ATOM 2302 N N . SER A 1 306 ? 20.335 15.653 60.728 1.00 16.75 306 SER A N 1
ATOM 2303 C CA . SER A 1 306 ? 20.473 15.201 62.109 1.00 16.48 306 SER A CA 1
ATOM 2304 C C . SER A 1 306 ? 19.407 15.795 63.023 1.00 15.54 306 SER A C 1
ATOM 2305 O O . SER A 1 306 ? 19.138 16.996 62.994 1.00 13.88 306 SER A O 1
ATOM 2308 N N . PRO A 1 307 ? 18.779 14.949 63.850 1.00 14.64 307 PRO A N 1
ATOM 2309 C CA . PRO A 1 307 ? 17.738 15.398 64.777 1.00 14.45 307 PRO A CA 1
ATOM 2310 C C . PRO A 1 307 ? 18.261 16.374 65.830 1.00 13.33 307 PRO A C 1
ATOM 2311 O O . PRO A 1 307 ? 19.397 16.257 66.288 1.00 14.38 307 PRO A O 1
ATOM 2315 N N . ILE A 1 308 ? 17.426 17.339 66.199 1.00 12.81 308 ILE A N 1
ATOM 2316 C CA . ILE A 1 308 ? 17.765 18.313 67.231 1.00 11.72 308 ILE A CA 1
ATOM 2317 C C . ILE A 1 308 ? 16.755 18.070 68.349 1.00 11.17 308 ILE A C 1
ATOM 2318 O O . ILE A 1 308 ? 15.556 18.006 68.091 1.00 12.96 308 ILE A O 1
ATOM 2323 N N . LEU A 1 309 ? 17.231 17.928 69.582 1.00 11.64 309 LEU A N 1
ATOM 2324 C CA . LEU A 1 309 ? 16.330 17.678 70.704 1.00 12.89 309 LEU A CA 1
ATOM 2325 C C . LEU A 1 309 ? 16.551 18.660 71.842 1.00 13.18 309 LEU A C 1
ATOM 2326 O O . LEU A 1 309 ? 17.618 19.265 71.947 1.00 11.90 309 LEU A O 1
ATOM 2331 N N . ASN A 1 310 ? 15.537 18.826 72.689 1.00 13.06 310 ASN A N 1
ATOM 2332 C CA . ASN A 1 310 ? 15.686 19.699 73.841 1.00 14.31 310 ASN A CA 1
ATOM 2333 C C . ASN A 1 310 ? 16.329 18.844 74.929 1.00 16.08 310 ASN A C 1
ATOM 2334 O O . ASN A 1 310 ? 16.670 17.682 74.686 1.00 14.85 310 ASN A O 1
ATOM 2339 N N . MET A 1 311 ? 16.495 19.408 76.118 1.00 16.54 311 MET A N 1
ATOM 2340 C CA . MET A 1 311 ? 17.129 18.694 77.224 1.00 20.47 311 MET A CA 1
ATOM 2341 C C . MET A 1 311 ? 16.240 17.631 77.864 1.00 20.38 311 MET A C 1
ATOM 2342 O O . MET A 1 311 ? 16.702 16.858 78.708 1.00 19.06 311 MET A O 1
ATOM 2347 N N . GLU A 1 312 ? 14.972 17.590 77.461 1.00 20.49 312 GLU A N 1
ATOM 2348 C CA . GLU A 1 312 ? 14.019 16.634 78.018 1.00 21.76 312 GLU A CA 1
ATOM 2349 C C . GLU A 1 312 ? 13.806 15.417 77.122 1.00 20.11 312 GLU A C 1
ATOM 2350 O O . GLU A 1 312 ? 12.840 14.678 77.297 1.00 21.27 312 GLU A O 1
ATOM 2356 N N . GLY A 1 313 ? 14.702 15.219 76.159 1.00 19.79 313 GLY A N 1
ATOM 2357 C CA . GLY A 1 313 ? 14.597 14.079 75.261 1.00 17.28 313 GLY A CA 1
ATOM 2358 C C . GLY A 1 313 ? 13.563 14.187 74.153 1.00 18.31 313 GLY A C 1
ATOM 2359 O O . GLY A 1 313 ? 13.262 13.196 73.485 1.00 17.94 313 GLY A O 1
ATOM 2360 N N . THR A 1 314 ? 13.015 15.380 73.946 1.00 15.82 314 THR A N 1
ATOM 2361 C CA . THR A 1 314 ? 12.012 15.575 72.903 1.00 17.80 314 THR A CA 1
ATOM 2362 C C . THR A 1 314 ? 12.628 16.123 71.623 1.00 16.09 314 THR A C 1
ATOM 2363 O O . THR A 1 314 ? 13.396 17.081 71.662 1.00 14.61 314 THR A O 1
ATOM 2367 N N . LYS A 1 315 ? 12.296 15.514 70.488 1.00 16.71 315 LYS A N 1
ATOM 2368 C CA . LYS A 1 315 ? 12.819 15.988 69.213 1.00 16.21 315 LYS A CA 1
ATOM 2369 C C . LYS A 1 315 ? 12.057 17.256 68.845 1.00 16.34 315 LYS A C 1
ATOM 2370 O O . LYS A 1 315 ? 10.828 17.259 68.801 1.00 15.32 315 LYS A O 1
ATOM 2376 N N . ILE A 1 316 ? 12.792 18.333 68.586 1.00 14.64 316 ILE A N 1
ATOM 2377 C CA . ILE A 1 316 ? 12.174 19.610 68.251 1.00 14.30 316 ILE A CA 1
ATOM 2378 C C . ILE A 1 316 ? 12.518 20.123 66.858 1.00 13.95 316 ILE A C 1
ATOM 2379 O O . ILE A 1 316 ? 11.906 21.074 66.378 1.00 14.49 316 ILE A O 1
ATOM 2384 N N . GLY A 1 317 ? 13.496 19.507 66.205 1.00 14.02 317 GLY A N 1
ATOM 2385 C CA . GLY A 1 317 ? 13.859 19.976 64.881 1.00 13.71 317 GLY A CA 1
ATOM 2386 C C . GLY A 1 317 ? 14.890 19.137 64.161 1.00 13.98 317 GLY A C 1
ATOM 2387 O O . GLY A 1 317 ? 15.162 17.998 64.539 1.00 11.63 317 GLY A O 1
ATOM 2388 N N . THR A 1 318 ? 15.473 19.715 63.118 1.00 14.02 318 THR A N 1
ATOM 2389 C CA . THR A 1 318 ? 16.467 19.014 62.323 1.00 14.92 318 THR A CA 1
ATOM 2390 C C . THR A 1 318 ? 17.519 19.971 61.780 1.00 13.11 318 THR A C 1
ATOM 2391 O O . THR A 1 318 ? 17.220 21.129 61.476 1.00 11.06 318 THR A O 1
ATOM 2395 N N . VAL A 1 319 ? 18.748 19.475 61.668 1.00 11.91 319 VAL A N 1
ATOM 2396 C CA . VAL A 1 319 ? 19.859 20.250 61.121 1.00 10.98 319 VAL A CA 1
ATOM 2397 C C . VAL A 1 319 ? 19.724 20.211 59.596 1.00 10.73 319 VAL A C 1
ATOM 2398 O O . VAL A 1 319 ? 19.428 19.159 59.024 1.00 10.37 319 VAL A O 1
ATOM 2402 N N . THR A 1 320 ? 19.936 21.346 58.937 1.00 10.47 320 THR A N 1
ATOM 2403 C CA . THR A 1 320 ? 19.819 21.395 57.482 1.00 10.08 320 THR A CA 1
ATOM 2404 C C . THR A 1 320 ? 21.167 21.513 56.769 1.00 11.12 320 THR A C 1
ATOM 2405 O O . THR A 1 320 ? 21.299 21.103 55.616 1.00 12.19 320 THR A O 1
ATOM 2409 N N . SER A 1 321 ? 22.159 22.072 57.458 1.00 10.20 321 SER A N 1
ATOM 2410 C CA . SER A 1 321 ? 23.509 22.227 56.914 1.00 12.02 321 SER A CA 1
ATOM 2411 C C . SER A 1 321 ? 24.489 22.228 58.077 1.00 11.08 321 SER A C 1
ATOM 2412 O O . SER A 1 321 ? 24.164 22.707 59.164 1.00 11.83 321 SER A O 1
ATOM 2415 N N . GLY A 1 322 ? 25.688 21.706 57.848 1.00 10.53 322 GLY A N 1
ATOM 2416 C CA . GLY A 1 322 ? 26.678 21.686 58.909 1.00 11.38 322 GLY A CA 1
ATOM 2417 C C . GLY A 1 322 ? 28.041 21.176 58.485 1.00 12.97 322 GLY A C 1
ATOM 2418 O O . GLY A 1 322 ? 28.148 20.259 57.670 1.00 13.21 322 GLY A O 1
ATOM 2419 N N . CYS A 1 323 ? 29.086 21.779 59.043 1.00 11.73 323 CYS A N 1
ATOM 2420 C CA . CYS A 1 323 ? 30.453 21.379 58.746 1.00 13.93 323 CYS A CA 1
ATOM 2421 C C . CYS A 1 323 ? 31.388 22.076 59.723 1.00 13.83 323 CYS A C 1
ATOM 2422 O O . CYS A 1 323 ? 30.986 23.002 60.430 1.00 14.39 323 CYS A O 1
ATOM 2425 N N . PRO A 1 324 ? 32.644 21.620 59.801 1.00 13.26 324 PRO A N 1
ATOM 2426 C CA . PRO A 1 324 ? 33.576 22.269 60.722 1.00 13.50 324 PRO A CA 1
ATOM 2427 C C . PRO A 1 324 ? 33.853 23.695 60.248 1.00 13.36 324 PRO A C 1
ATOM 2428 O O . PRO A 1 324 ? 33.858 23.967 59.046 1.00 12.30 324 PRO A O 1
ATOM 2432 N N . SER A 1 325 ? 34.065 24.603 61.192 1.00 12.29 325 SER A N 1
ATOM 2433 C CA . SER A 1 325 ? 34.377 25.989 60.859 1.00 11.94 325 SER A CA 1
ATOM 2434 C C . SER A 1 325 ? 35.883 26.184 60.995 1.00 12.04 325 SER A C 1
ATOM 2435 O O . SER A 1 325 ? 36.414 26.173 62.105 1.00 11.61 325 SER A O 1
ATOM 2438 N N . PRO A 1 326 ? 36.594 26.353 59.870 1.00 12.57 326 PRO A N 1
ATOM 2439 C CA . PRO A 1 326 ? 38.043 26.545 59.958 1.00 12.40 326 PRO A CA 1
ATOM 2440 C C . PRO A 1 326 ? 38.413 27.841 60.677 1.00 12.28 326 PRO A C 1
ATOM 2441 O O . PRO A 1 326 ? 39.387 27.887 61.421 1.00 11.40 326 PRO A O 1
ATOM 2445 N N . SER A 1 327 ? 37.621 28.888 60.460 1.00 13.03 327 SER A N 1
ATOM 2446 C CA . SER A 1 327 ? 37.884 30.191 61.066 1.00 13.05 327 SER A CA 1
ATOM 2447 C C . SER A 1 327 ? 37.684 30.267 62.577 1.00 13.47 327 SER A C 1
ATOM 2448 O O . SER A 1 327 ? 38.338 31.064 63.251 1.00 13.66 327 SER A O 1
ATOM 2451 N N . LEU A 1 328 ? 36.785 29.447 63.110 1.00 12.63 328 LEU A N 1
ATOM 2452 C CA . LEU A 1 328 ? 36.497 29.475 64.542 1.00 12.61 328 LEU A CA 1
ATOM 2453 C C . LEU A 1 328 ? 36.970 28.232 65.286 1.00 13.36 328 LEU A C 1
ATOM 2454 O O . LEU A 1 328 ? 36.985 28.210 66.520 1.00 13.64 328 LEU A O 1
ATOM 2459 N N . LYS A 1 329 ? 37.352 27.204 64.536 1.00 13.60 329 LYS A N 1
ATOM 2460 C CA . LYS A 1 329 ? 37.815 25.952 65.120 1.00 15.71 329 LYS A CA 1
ATOM 2461 C C . LYS A 1 329 ? 36.733 25.317 65.989 1.00 16.30 329 LYS A C 1
ATOM 2462 O O . LYS A 1 329 ? 36.999 24.807 67.079 1.00 15.66 329 LYS A O 1
ATOM 2468 N N . LYS A 1 330 ? 35.505 25.367 65.482 1.00 14.55 330 LYS A N 1
ATOM 2469 C CA . LYS A 1 330 ? 34.336 24.800 66.137 1.00 14.59 330 LYS A CA 1
ATOM 2470 C C . LYS A 1 330 ? 33.453 24.288 65.007 1.00 14.25 330 LYS A C 1
ATOM 2471 O O . LYS A 1 330 ? 33.693 24.591 63.842 1.00 15.35 330 LYS A O 1
ATOM 2477 N N . ASN A 1 331 ? 32.439 23.506 65.340 1.00 12.41 331 ASN A N 1
ATOM 2478 C CA . ASN A 1 331 ? 31.539 23.010 64.315 1.00 13.54 331 ASN A CA 1
ATOM 2479 C C . ASN A 1 331 ? 30.346 23.951 64.277 1.00 11.76 331 ASN A C 1
ATOM 2480 O O . ASN A 1 331 ? 29.830 24.347 65.318 1.00 13.25 331 ASN A O 1
ATOM 2485 N N . VAL A 1 332 ? 29.931 24.333 63.077 1.00 11.11 332 VAL A N 1
ATOM 2486 C CA . VAL A 1 332 ? 28.796 25.229 62.924 1.00 10.36 332 VAL A CA 1
ATOM 2487 C C . VAL A 1 332 ? 27.723 24.542 62.090 1.00 11.20 332 VAL A C 1
ATOM 2488 O O . VAL A 1 332 ? 28.018 23.642 61.303 1.00 10.14 332 VAL A O 1
ATOM 2492 N N . ALA A 1 333 ? 26.477 24.966 62.264 1.00 9.52 333 ALA A N 1
ATOM 2493 C CA . ALA A 1 333 ? 25.382 24.364 61.519 1.00 10.11 333 ALA A CA 1
ATOM 2494 C C . ALA A 1 333 ? 24.128 25.218 61.547 1.00 10.90 333 ALA A C 1
ATOM 2495 O O . ALA A 1 333 ? 24.002 26.137 62.355 1.00 10.92 333 ALA A O 1
ATOM 2497 N N . MET A 1 334 ? 23.209 24.906 60.638 1.00 10.51 334 MET A N 1
ATOM 2498 C CA . MET A 1 334 ? 21.933 25.596 60.550 1.00 10.99 334 MET A CA 1
ATOM 2499 C C . MET A 1 334 ? 20.855 24.540 60.717 1.00 10.92 334 MET A C 1
ATOM 2500 O O . MET A 1 334 ? 21.016 23.405 60.267 1.00 11.61 334 MET A O 1
ATOM 2505 N N . GLY A 1 335 ? 19.759 24.914 61.363 1.00 10.92 335 GLY A N 1
ATOM 2506 C CA . GLY A 1 335 ? 18.677 23.970 61.558 1.00 12.44 335 GLY A CA 1
ATOM 2507 C C . GLY A 1 335 ? 17.405 24.676 61.970 1.00 12.19 335 GLY A C 1
ATOM 2508 O O . GLY A 1 335 ? 17.403 25.884 62.200 1.00 10.93 335 GLY A O 1
ATOM 2509 N N . TYR A 1 336 ? 16.314 23.924 62.047 1.00 11.45 336 TYR A N 1
ATOM 2510 C CA . TYR A 1 336 ? 15.041 24.494 62.451 1.00 12.57 336 TYR A CA 1
ATOM 2511 C C . TYR A 1 336 ? 14.635 24.007 63.834 1.00 11.63 336 TYR A C 1
ATOM 2512 O O . TYR A 1 336 ? 14.764 22.825 64.145 1.00 12.28 336 TYR A O 1
ATOM 2521 N N . VAL A 1 337 ? 14.167 24.938 64.660 1.00 11.39 337 VAL A N 1
ATOM 2522 C CA . VAL A 1 337 ? 13.707 24.638 66.011 1.00 10.26 337 VAL A CA 1
ATOM 2523 C C . VAL A 1 337 ? 12.519 25.549 66.316 1.00 12.40 337 VAL A C 1
ATOM 2524 O O . VAL A 1 337 ? 12.334 26.581 65.662 1.00 9.82 337 VAL A O 1
ATOM 2528 N N . PRO A 1 338 ? 11.685 25.169 67.298 1.00 12.22 338 PRO A N 1
ATOM 2529 C CA . PRO A 1 338 ? 10.535 26.010 67.641 1.00 11.60 338 PRO A CA 1
ATOM 2530 C C . PRO A 1 338 ? 11.040 27.369 68.114 1.00 12.78 338 PRO A C 1
ATOM 2531 O O . PRO A 1 338 ? 12.154 27.481 68.633 1.00 11.67 338 PRO A O 1
ATOM 2535 N N . CYS A 1 339 ? 10.222 28.400 67.945 1.00 13.84 339 CYS A N 1
ATOM 2536 C CA . CYS A 1 339 ? 10.615 29.745 68.337 1.00 14.79 339 CYS A CA 1
ATOM 2537 C C . CYS A 1 339 ? 11.094 29.904 69.776 1.00 15.97 339 CYS A C 1
ATOM 2538 O O . CYS A 1 339 ? 12.021 30.674 70.034 1.00 16.43 339 CYS A O 1
ATOM 2541 N N . GLU A 1 340 ? 10.487 29.178 70.711 1.00 15.19 340 GLU A N 1
ATOM 2542 C CA . GLU A 1 340 ? 10.883 29.297 72.112 1.00 16.64 340 GLU A CA 1
ATOM 2543 C C . GLU A 1 340 ? 12.277 28.737 72.409 1.00 17.47 340 GLU A C 1
ATOM 2544 O O . GLU A 1 340 ? 12.782 28.902 73.521 1.00 18.39 340 GLU A O 1
ATOM 2550 N N . TYR A 1 341 ? 12.899 28.076 71.433 1.00 15.84 341 TYR A N 1
ATOM 2551 C CA . TYR A 1 341 ? 14.250 27.537 71.630 1.00 15.61 341 TYR A CA 1
ATOM 2552 C C . TYR A 1 341 ? 15.251 28.253 70.734 1.00 15.38 341 TYR A C 1
ATOM 2553 O O . TYR A 1 341 ? 16.413 27.853 70.657 1.00 15.75 341 TYR A O 1
ATOM 2562 N N . SER A 1 342 ? 14.807 29.315 70.068 1.00 13.65 342 SER A N 1
ATOM 2563 C CA . SER A 1 342 ? 15.663 30.034 69.133 1.00 14.55 342 SER A CA 1
ATOM 2564 C C . SER A 1 342 ? 16.546 31.146 69.686 1.00 14.23 342 SER A C 1
ATOM 2565 O O . SER A 1 342 ? 17.312 31.744 68.937 1.00 12.51 342 SER A O 1
ATOM 2568 N N . ARG A 1 343 ? 16.459 31.431 70.980 1.00 15.36 343 ARG A N 1
ATOM 2569 C CA . ARG A 1 343 ? 17.283 32.498 71.539 1.00 16.27 343 ARG A CA 1
ATOM 2570 C C . ARG A 1 343 ? 18.750 32.090 71.650 1.00 15.41 343 ARG A C 1
ATOM 2571 O O . ARG A 1 343 ? 19.069 31.026 72.178 1.00 15.80 343 ARG A O 1
ATOM 2579 N N . PRO A 1 344 ? 19.661 32.929 71.136 1.00 13.64 344 PRO A N 1
ATOM 2580 C CA . PRO A 1 344 ? 21.094 32.625 71.205 1.00 14.29 344 PRO A CA 1
ATOM 2581 C C . PRO A 1 344 ? 21.486 32.315 72.651 1.00 14.78 344 PRO A C 1
ATOM 2582 O O . PRO A 1 344 ? 21.066 33.010 73.576 1.00 14.11 344 PRO A O 1
ATOM 2586 N N . GLY A 1 345 ? 22.287 31.273 72.840 1.00 14.13 345 GLY A N 1
ATOM 2587 C CA . GLY A 1 345 ? 22.701 30.899 74.179 1.00 15.21 345 GLY A CA 1
ATOM 2588 C C . GLY A 1 345 ? 21.940 29.686 74.680 1.00 16.09 345 GLY A C 1
ATOM 2589 O O . GLY A 1 345 ? 22.321 29.069 75.674 1.00 17.99 345 GLY A O 1
ATOM 2590 N N . THR A 1 346 ? 20.854 29.344 73.995 1.00 15.54 346 THR A N 1
ATOM 2591 C CA . THR A 1 346 ? 20.052 28.186 74.378 1.00 16.38 346 THR A CA 1
ATOM 2592 C C . THR A 1 346 ? 20.849 26.908 74.122 1.00 15.04 346 THR A C 1
ATOM 2593 O O . THR A 1 346 ? 21.460 26.756 73.067 1.00 14.03 346 THR A O 1
ATOM 2597 N N . MET A 1 347 ? 20.849 25.999 75.094 1.00 15.12 347 MET A N 1
ATOM 2598 C CA . MET A 1 347 ? 21.561 24.734 74.954 1.00 15.01 347 MET A CA 1
ATOM 2599 C C . MET A 1 347 ? 20.614 23.656 74.426 1.00 13.42 347 MET A C 1
ATOM 2600 O O . MET A 1 347 ? 19.491 23.513 74.906 1.00 13.30 347 MET A O 1
ATOM 2605 N N . LEU A 1 348 ? 21.076 22.903 73.435 1.00 11.87 348 LEU A N 1
ATOM 2606 C CA . LEU A 1 348 ? 20.274 21.843 72.837 1.00 11.99 348 LEU A CA 1
ATOM 2607 C C . LEU A 1 348 ? 21.147 20.622 72.572 1.00 13.41 348 LEU A C 1
ATOM 2608 O O . LEU A 1 348 ? 22.372 20.684 72.688 1.00 13.71 348 LEU A O 1
ATOM 2613 N N . LEU A 1 349 ? 20.506 19.516 72.210 1.00 12.76 349 LEU A N 1
ATOM 2614 C CA . LEU A 1 349 ? 21.212 18.281 71.903 1.00 13.30 349 LEU A CA 1
ATOM 2615 C C . LEU A 1 349 ? 21.044 17.956 70.421 1.00 13.06 349 LEU A C 1
ATOM 2616 O O . LEU A 1 349 ? 19.940 18.014 69.882 1.00 13.97 349 LEU A O 1
ATOM 2621 N N . VAL A 1 350 ? 22.148 17.630 69.762 1.00 11.99 350 VAL A N 1
ATOM 2622 C CA . VAL A 1 350 ? 22.113 17.293 68.347 1.00 12.88 350 VAL A CA 1
ATOM 2623 C C . VAL A 1 350 ? 22.734 15.920 68.146 1.00 14.65 350 VAL A C 1
ATOM 2624 O O . VAL A 1 350 ? 23.813 15.635 68.666 1.00 13.67 350 VAL A O 1
ATOM 2628 N N . GLU A 1 351 ? 22.047 15.066 67.395 1.00 16.07 351 GLU A N 1
ATOM 2629 C CA . GLU A 1 351 ? 22.554 13.725 67.138 1.00 17.45 351 GLU A CA 1
ATOM 2630 C C . GLU A 1 351 ? 23.694 13.764 66.130 1.00 18.59 351 GLU A C 1
ATOM 2631 O O . GLU A 1 351 ? 23.509 14.150 64.976 1.00 20.52 351 GLU A O 1
ATOM 2637 N N . VAL A 1 352 ? 24.880 13.380 66.588 1.00 16.45 352 VAL A N 1
ATOM 2638 C CA . VAL A 1 352 ? 26.069 13.355 65.746 1.00 17.16 352 VAL A CA 1
ATOM 2639 C C . VAL A 1 352 ? 26.654 11.946 65.803 1.00 17.84 352 VAL A C 1
ATOM 2640 O O . VAL A 1 352 ? 26.988 11.446 66.881 1.00 13.94 352 VAL A O 1
ATOM 2644 N N . ARG A 1 353 ? 26.758 11.307 64.643 1.00 18.14 353 ARG A N 1
ATOM 2645 C CA . ARG A 1 353 ? 27.289 9.951 64.559 1.00 21.52 353 ARG A CA 1
ATOM 2646 C C . ARG A 1 353 ? 26.579 9.023 65.544 1.00 22.54 353 ARG A C 1
ATOM 2647 O O . ARG A 1 353 ? 27.217 8.268 66.279 1.00 23.64 353 ARG A O 1
ATOM 2655 N N . ARG A 1 354 ? 25.252 9.103 65.556 1.00 23.76 354 ARG A N 1
ATOM 2656 C CA . ARG A 1 354 ? 24.414 8.278 66.422 1.00 27.37 354 ARG A CA 1
ATOM 2657 C C . ARG A 1 354 ? 24.478 8.557 67.926 1.00 25.84 354 ARG A C 1
ATOM 2658 O O . ARG A 1 354 ? 23.945 7.781 68.722 1.00 26.80 354 ARG A O 1
ATOM 2666 N N . LYS A 1 355 ? 25.123 9.653 68.313 1.00 21.64 355 LYS A N 1
ATOM 2667 C CA . LYS A 1 355 ? 25.223 10.027 69.724 1.00 20.05 355 LYS A CA 1
ATOM 2668 C C . LYS A 1 355 ? 24.868 11.498 69.888 1.00 18.14 355 LYS A C 1
ATOM 2669 O O . LYS A 1 355 ? 25.212 12.320 69.040 1.00 15.45 355 LYS A O 1
ATOM 2675 N N . GLN A 1 356 ? 24.185 11.834 70.977 1.00 15.96 356 GLN A N 1
ATOM 2676 C CA . GLN A 1 356 ? 23.827 13.227 71.216 1.00 15.34 356 GLN A CA 1
ATOM 2677 C C . GLN A 1 356 ? 25.066 14.009 71.627 1.00 15.49 356 GLN A C 1
ATOM 2678 O O . GLN A 1 356 ? 25.915 13.508 72.369 1.00 13.99 356 GLN A O 1
ATOM 2684 N N . GLN A 1 357 ? 25.166 15.236 71.133 1.00 15.59 357 GLN A N 1
ATOM 2685 C CA . GLN A 1 357 ? 26.263 16.127 71.483 1.00 15.11 357 GLN A CA 1
ATOM 2686 C C . GLN A 1 357 ? 25.601 17.431 71.918 1.00 16.06 357 GLN A C 1
ATOM 2687 O O . GLN A 1 357 ? 24.585 17.844 71.350 1.00 12.98 357 GLN A O 1
ATOM 2693 N N . MET A 1 358 ? 26.165 18.063 72.938 1.00 13.68 358 MET A N 1
ATOM 2694 C CA . MET A 1 358 ? 25.632 19.314 73.453 1.00 14.98 358 MET A CA 1
ATOM 2695 C C . MET A 1 358 ? 26.007 20.435 72.486 1.00 14.58 358 MET A C 1
ATOM 2696 O O . MET A 1 358 ? 27.164 20.550 72.072 1.00 14.09 358 MET A O 1
ATOM 2701 N N . ALA A 1 359 ? 25.023 21.249 72.119 1.00 13.39 359 ALA A N 1
ATOM 2702 C CA . ALA A 1 359 ? 25.243 22.358 71.197 1.00 13.30 359 ALA A CA 1
ATOM 2703 C C . ALA A 1 359 ? 24.577 23.624 71.720 1.00 12.71 359 ALA A C 1
ATOM 2704 O O . ALA A 1 359 ? 23.689 23.563 72.570 1.00 13.95 359 ALA A O 1
ATOM 2706 N N . VAL A 1 360 ? 25.000 24.771 71.200 1.00 12.65 360 VAL A N 1
ATOM 2707 C CA . VAL A 1 360 ? 24.435 26.044 71.626 1.00 11.84 360 VAL A CA 1
ATOM 2708 C C . VAL A 1 360 ? 23.887 26.828 70.437 1.00 11.81 360 VAL A C 1
ATOM 2709 O O . VAL A 1 360 ? 24.489 26.849 69.362 1.00 11.47 360 VAL A O 1
ATOM 2713 N N . VAL A 1 361 ? 22.727 27.446 70.625 1.00 10.52 361 VAL A N 1
ATOM 2714 C CA . VAL A 1 361 ? 22.137 28.256 69.571 1.00 11.55 361 VAL A CA 1
ATOM 2715 C C . VAL A 1 361 ? 22.976 29.522 69.515 1.00 11.94 361 VAL A C 1
ATOM 2716 O O . VAL A 1 361 ? 23.249 30.142 70.545 1.00 11.84 361 VAL A O 1
ATOM 2720 N N . SER A 1 362 ? 23.391 29.903 68.314 1.00 13.55 362 SER A N 1
ATOM 2721 C CA . SER A 1 362 ? 24.206 31.095 68.153 1.00 14.53 362 SER A CA 1
ATOM 2722 C C . SER A 1 362 ? 23.644 32.020 67.090 1.00 14.64 362 SER A C 1
ATOM 2723 O O . SER A 1 362 ? 23.080 31.571 66.089 1.00 12.24 362 SER A O 1
ATOM 2726 N N . LYS A 1 363 ? 23.796 33.319 67.316 1.00 12.33 363 LYS A N 1
ATOM 2727 C CA . LYS A 1 363 ? 23.317 34.304 66.365 1.00 13.24 363 LYS A CA 1
ATOM 2728 C C . LYS A 1 363 ? 24.200 34.213 65.127 1.00 13.31 363 LYS A C 1
ATOM 2729 O O . LYS A 1 363 ? 25.409 34.032 65.233 1.00 14.27 363 LYS A O 1
ATOM 2735 N N . MET A 1 364 ? 23.593 34.321 63.954 1.00 11.68 364 MET A N 1
ATOM 2736 C CA . MET A 1 364 ? 24.354 34.275 62.717 1.00 12.64 364 MET A CA 1
ATOM 2737 C C . MET A 1 364 ? 24.468 35.698 62.185 1.00 13.62 364 MET A C 1
ATOM 2738 O O . MET A 1 364 ? 23.608 36.532 62.455 1.00 13.80 364 MET A O 1
ATOM 2743 N N . PRO A 1 365 ? 25.527 35.994 61.413 1.00 14.35 365 PRO A N 1
ATOM 2744 C CA . PRO A 1 365 ? 26.621 35.107 60.995 1.00 14.63 365 PRO A CA 1
ATOM 2745 C C . PRO A 1 365 ? 27.542 34.676 62.134 1.00 13.74 365 PRO A C 1
ATOM 2746 O O . PRO A 1 365 ? 27.689 35.394 63.121 1.00 12.61 365 PRO A O 1
ATOM 2750 N N . PHE A 1 366 ? 28.160 33.505 61.994 1.00 12.81 366 PHE A N 1
ATOM 2751 C CA . PHE A 1 366 ? 29.083 33.016 63.017 1.00 12.10 366 PHE A CA 1
ATOM 2752 C C . PHE A 1 366 ? 30.361 33.846 62.929 1.00 12.63 366 PHE A C 1
ATOM 2753 O O . PHE A 1 366 ? 31.013 34.116 63.937 1.00 12.51 366 PHE A O 1
ATOM 2761 N N . VAL A 1 367 ? 30.716 34.236 61.710 1.00 12.39 367 VAL A N 1
ATOM 2762 C CA . VAL A 1 367 ? 31.894 35.065 61.478 1.00 14.33 367 VAL A CA 1
ATOM 2763 C C . VAL A 1 367 ? 31.396 36.389 60.902 1.00 14.36 367 VAL A C 1
ATOM 2764 O O . VAL A 1 367 ? 30.756 36.414 59.848 1.00 13.12 367 VAL A O 1
ATOM 2768 N N . PRO A 1 368 ? 31.677 37.507 61.592 1.00 14.41 368 PRO A N 1
ATOM 2769 C CA . PRO A 1 368 ? 31.241 38.830 61.131 1.00 14.58 368 PRO A CA 1
ATOM 2770 C C . PRO A 1 368 ? 31.596 39.089 59.672 1.00 14.08 368 PRO A C 1
ATOM 2771 O O . PRO A 1 368 ? 32.692 38.755 59.228 1.00 14.57 368 PRO A O 1
ATOM 2775 N N . THR A 1 369 ? 30.662 39.679 58.932 1.00 13.87 369 THR A N 1
ATOM 2776 C CA . THR A 1 369 ? 30.882 39.987 57.526 1.00 14.32 369 THR A CA 1
ATOM 2777 C C . THR A 1 369 ? 31.777 41.215 57.385 1.00 15.89 369 THR A C 1
ATOM 2778 O O . THR A 1 369 ? 31.889 42.026 58.311 1.00 14.62 369 THR A O 1
ATOM 2782 N N . ASN A 1 370 ? 32.412 41.346 56.225 1.00 14.07 370 ASN A N 1
ATOM 2783 C CA . ASN A 1 370 ? 33.309 42.466 55.959 1.00 16.84 370 ASN A CA 1
ATOM 2784 C C . ASN A 1 370 ? 32.972 43.162 54.646 1.00 16.30 370 ASN A C 1
ATOM 2785 O O . ASN A 1 370 ? 33.862 43.453 53.848 1.00 16.71 370 ASN A O 1
ATOM 2790 N N . TYR A 1 371 ? 31.689 43.427 54.425 1.00 16.65 371 TYR A N 1
ATOM 2791 C CA . TYR A 1 371 ? 31.244 44.088 53.206 1.00 16.66 371 TYR A CA 1
ATOM 2792 C C . TYR A 1 371 ? 31.767 45.516 53.135 1.00 18.70 371 TYR A C 1
ATOM 2793 O O . TYR A 1 371 ? 32.016 46.152 54.161 1.00 18.41 371 TYR A O 1
ATOM 2802 N N . TYR A 1 372 ? 31.941 46.010 51.914 1.00 16.80 372 TYR A N 1
ATOM 2803 C CA . TYR A 1 372 ? 32.422 47.365 51.691 1.00 18.41 372 TYR A CA 1
ATOM 2804 C C . TYR A 1 372 ? 31.226 48.282 51.472 1.00 19.09 372 TYR A C 1
ATOM 2805 O O . TYR A 1 372 ? 30.570 48.220 50.434 1.00 17.38 372 TYR A O 1
ATOM 2814 N N . THR A 1 373 ? 30.937 49.121 52.460 1.00 22.71 373 THR A N 1
ATOM 2815 C CA . THR A 1 373 ? 29.817 50.053 52.368 1.00 27.15 373 THR A CA 1
ATOM 2816 C C . THR A 1 373 ? 30.292 51.485 52.605 1.00 29.83 373 THR A C 1
ATOM 2817 O O . THR A 1 373 ? 31.314 51.712 53.250 1.00 30.55 373 THR A O 1
ATOM 2821 N N . LEU A 1 374 ? 29.549 52.448 52.070 1.00 32.69 374 LEU A N 1
ATOM 2822 C CA . LEU A 1 374 ? 29.898 53.857 52.221 1.00 35.70 374 LEU A CA 1
ATOM 2823 C C . LEU A 1 374 ? 29.373 54.408 53.542 1.00 37.52 374 LEU A C 1
ATOM 2824 O O . LEU A 1 374 ? 30.164 55.040 54.277 1.00 38.75 374 LEU A O 1
ATOM 2829 N N . VAL B 1 4 ? 1.617 22.678 39.359 1.00 28.98 4 VAL B N 1
ATOM 2830 C CA . VAL B 1 4 ? 0.878 23.726 38.596 1.00 28.25 4 VAL B CA 1
ATOM 2831 C C . VAL B 1 4 ? 1.264 23.649 37.121 1.00 26.21 4 VAL B C 1
ATOM 2832 O O . VAL B 1 4 ? 2.418 23.870 36.758 1.00 26.66 4 VAL B O 1
ATOM 2836 N N . LEU B 1 5 ? 0.294 23.338 36.270 1.00 23.17 5 LEU B N 1
ATOM 2837 C CA . LEU B 1 5 ? 0.564 23.225 34.842 1.00 19.50 5 LEU B CA 1
ATOM 2838 C C . LEU B 1 5 ? 0.776 24.576 34.173 1.00 18.00 5 LEU B C 1
ATOM 2839 O O . LEU B 1 5 ? 0.110 25.561 34.502 1.00 17.04 5 LEU B O 1
ATOM 2844 N N . ARG B 1 6 ? 1.716 24.614 33.232 1.00 15.54 6 ARG B N 1
ATOM 2845 C CA . ARG B 1 6 ? 2.011 25.832 32.491 1.00 13.47 6 ARG B CA 1
ATOM 2846 C C . ARG B 1 6 ? 0.892 26.018 31.473 1.00 13.84 6 ARG B C 1
ATOM 2847 O O . ARG B 1 6 ? 0.322 25.039 30.982 1.00 13.54 6 ARG B O 1
ATOM 2855 N N . ARG B 1 7 ? 0.582 27.270 31.155 1.00 12.71 7 ARG B N 1
ATOM 2856 C CA . ARG B 1 7 ? -0.493 27.572 30.217 1.00 13.65 7 ARG B CA 1
ATOM 2857 C C . ARG B 1 7 ? -0.017 28.278 28.951 1.00 13.06 7 ARG B C 1
ATOM 2858 O O . ARG B 1 7 ? 0.749 29.239 29.021 1.00 12.96 7 ARG B O 1
ATOM 2866 N N . THR B 1 8 ? -0.481 27.807 27.798 1.00 11.21 8 THR B N 1
ATOM 2867 C CA . THR B 1 8 ? -0.140 28.446 26.534 1.00 11.86 8 THR B CA 1
ATOM 2868 C C . THR B 1 8 ? -1.063 29.665 26.457 1.00 13.08 8 THR B C 1
ATOM 2869 O O . THR B 1 8 ? -1.984 29.803 27.269 1.00 13.26 8 THR B O 1
ATOM 2873 N N . PRO B 1 9 ? -0.835 30.565 25.488 1.00 12.73 9 PRO B N 1
ATOM 2874 C CA . PRO B 1 9 ? -1.696 31.748 25.376 1.00 13.86 9 PRO B CA 1
ATOM 2875 C C . PRO B 1 9 ? -3.151 31.409 25.043 1.00 13.92 9 PRO B C 1
ATOM 2876 O O . PRO B 1 9 ? -4.043 32.238 25.226 1.00 13.18 9 PRO B O 1
ATOM 2880 N N . LEU B 1 10 ? -3.389 30.192 24.558 1.00 13.83 10 LEU B N 1
ATOM 2881 C CA . LEU B 1 10 ? -4.741 29.771 24.193 1.00 13.89 10 LEU B CA 1
ATOM 2882 C C . LEU B 1 10 ? -5.485 29.012 25.293 1.00 13.92 10 LEU B C 1
ATOM 2883 O O . LEU B 1 10 ? -6.532 28.418 25.034 1.00 13.30 10 LEU B O 1
ATOM 2888 N N . TYR B 1 11 ? -4.948 29.029 26.509 1.00 12.65 11 TYR B N 1
ATOM 2889 C CA . TYR B 1 11 ? -5.571 28.334 27.633 1.00 14.25 11 TYR B CA 1
ATOM 2890 C C . TYR B 1 11 ? -7.082 28.583 27.705 1.00 14.73 11 TYR B C 1
ATOM 2891 O O . TYR B 1 11 ? -7.870 27.638 27.657 1.00 12.05 11 TYR B O 1
ATOM 2900 N N . ASP B 1 12 ? -7.482 29.849 27.818 1.00 15.28 12 ASP B N 1
ATOM 2901 C CA . ASP B 1 12 ? -8.904 30.194 27.891 1.00 16.27 12 ASP B CA 1
ATOM 2902 C C . ASP B 1 12 ? -9.639 29.810 26.618 1.00 16.74 12 ASP B C 1
ATOM 2903 O O . ASP B 1 12 ? -10.767 29.316 26.666 1.00 15.79 12 ASP B O 1
ATOM 2908 N N . PHE B 1 13 ? -8.993 30.061 25.484 1.00 14.93 13 PHE B N 1
ATOM 2909 C CA . PHE B 1 13 ? -9.547 29.736 24.179 1.00 14.36 13 PHE B CA 1
ATOM 2910 C C . PHE B 1 13 ? -9.982 28.269 24.194 1.00 13.64 13 PHE B C 1
ATOM 2911 O O . PHE B 1 13 ? -11.106 27.937 23.811 1.00 14.18 13 PHE B O 1
ATOM 2919 N N . HIS B 1 14 ? -9.091 27.393 24.650 1.00 11.68 14 HIS B N 1
ATOM 2920 C CA . HIS B 1 14 ? -9.399 25.966 24.707 1.00 11.61 14 HIS B CA 1
ATOM 2921 C C . HIS B 1 14 ? -10.595 25.679 25.612 1.00 12.59 14 HIS B C 1
ATOM 2922 O O . HIS B 1 14 ? -11.489 24.916 25.245 1.00 11.39 14 HIS B O 1
ATOM 2929 N N . LEU B 1 15 ? -10.612 26.298 26.787 1.00 11.99 15 LEU B N 1
ATOM 2930 C CA . LEU B 1 15 ? -11.692 26.085 27.748 1.00 14.23 15 LEU B CA 1
ATOM 2931 C C . LEU B 1 15 ? -13.056 26.549 27.246 1.00 14.74 15 LEU B C 1
ATOM 2932 O O . LEU B 1 15 ? -14.078 25.944 27.573 1.00 16.09 15 LEU B O 1
ATOM 2937 N N . ALA B 1 16 ? -13.077 27.616 26.454 1.00 13.58 16 ALA B N 1
ATOM 2938 C CA . ALA B 1 16 ? -14.336 28.125 25.924 1.00 14.15 16 ALA B CA 1
ATOM 2939 C C . ALA B 1 16 ? -14.838 27.274 24.765 1.00 16.13 16 ALA B C 1
ATOM 2940 O O . ALA B 1 16 ? -16.029 27.288 24.452 1.00 15.35 16 ALA B O 1
ATOM 2942 N N . HIS B 1 17 ? -13.935 26.528 24.132 1.00 15.48 17 HIS B N 1
ATOM 2943 C CA . HIS B 1 17 ? -14.312 25.689 22.999 1.00 15.53 17 HIS B CA 1
ATOM 2944 C C . HIS B 1 17 ? -14.503 24.216 23.338 1.00 15.75 17 HIS B C 1
ATOM 2945 O O . HIS B 1 17 ? -14.474 23.360 22.453 1.00 16.86 17 HIS B O 1
ATOM 2952 N N . GLY B 1 18 ? -14.701 23.930 24.619 1.00 13.66 18 GLY B N 1
ATOM 2953 C CA . GLY B 1 18 ? -14.930 22.562 25.054 1.00 14.23 18 GLY B CA 1
ATOM 2954 C C . GLY B 1 18 ? -13.698 21.700 25.238 1.00 13.73 18 GLY B C 1
ATOM 2955 O O . GLY B 1 18 ? -13.802 20.477 25.243 1.00 12.99 18 GLY B O 1
ATOM 2956 N N . GLY B 1 19 ? -12.534 22.326 25.396 1.00 12.79 19 GLY B N 1
ATOM 2957 C CA . GLY B 1 19 ? -11.308 21.565 25.567 1.00 12.80 19 GLY B CA 1
ATOM 2958 C C . GLY B 1 19 ? -11.189 20.820 26.886 1.00 15.03 19 GLY B C 1
ATOM 2959 O O . GLY B 1 19 ? -11.340 21.408 27.959 1.00 15.26 19 GLY B O 1
ATOM 2960 N N . LYS B 1 20 ? -10.919 19.521 26.802 1.00 13.72 20 LYS B N 1
ATOM 2961 C CA . LYS B 1 20 ? -10.756 18.680 27.983 1.00 16.11 20 LYS B CA 1
ATOM 2962 C C . LYS B 1 20 ? -9.270 18.691 28.316 1.00 16.36 20 LYS B C 1
ATOM 2963 O O . LYS B 1 20 ? -8.490 17.899 27.783 1.00 14.46 20 LYS B O 1
ATOM 2969 N N . MET B 1 21 ? -8.890 19.599 29.205 1.00 15.22 21 MET B N 1
ATOM 2970 C CA . MET B 1 21 ? -7.493 19.775 29.581 1.00 15.83 21 MET B CA 1
ATOM 2971 C C . MET B 1 21 ? -6.846 18.642 30.368 1.00 16.04 21 MET B C 1
ATOM 2972 O O . MET B 1 21 ? -7.439 18.082 31.291 1.00 14.62 21 MET B O 1
ATOM 2977 N N . VAL B 1 22 ? -5.616 18.309 29.981 1.00 14.06 22 VAL B N 1
ATOM 2978 C CA . VAL B 1 22 ? -4.843 17.268 30.648 1.00 13.75 22 VAL B CA 1
ATOM 2979 C C . VAL B 1 22 ? -3.393 17.726 30.753 1.00 13.56 22 VAL B C 1
ATOM 2980 O O . VAL B 1 22 ? -2.998 18.715 30.135 1.00 12.55 22 VAL B O 1
ATOM 2984 N N . ALA B 1 23 ? -2.606 17.008 31.542 1.00 13.05 23 ALA B N 1
ATOM 2985 C CA . ALA B 1 23 ? -1.202 17.340 31.710 1.00 14.22 23 ALA B CA 1
ATOM 2986 C C . ALA B 1 23 ? -0.399 16.719 30.576 1.00 15.16 23 ALA B C 1
ATOM 2987 O O . ALA B 1 23 ? -0.564 15.543 30.260 1.00 14.79 23 ALA B O 1
ATOM 2989 N N . PHE B 1 24 ? 0.454 17.522 29.950 1.00 15.63 24 PHE B N 1
ATOM 2990 C CA . PHE B 1 24 ? 1.305 17.040 28.872 1.00 15.61 24 PHE B CA 1
ATOM 2991 C C . PHE B 1 24 ? 2.627 17.782 28.959 1.00 16.39 24 PHE B C 1
ATOM 2992 O O . PHE B 1 24 ? 2.699 18.975 28.664 1.00 14.45 24 PHE B O 1
ATOM 3000 N N . ALA B 1 25 ? 3.667 17.071 29.376 1.00 16.59 25 ALA B N 1
ATOM 3001 C CA . ALA B 1 25 ? 4.994 17.651 29.504 1.00 17.87 25 ALA B CA 1
ATOM 3002 C C . ALA B 1 25 ? 4.979 18.879 30.406 1.00 18.48 25 ALA B C 1
ATOM 3003 O O . ALA B 1 25 ? 5.701 19.842 30.163 1.00 18.34 25 ALA B O 1
ATOM 3005 N N . GLY B 1 26 ? 4.147 18.841 31.443 1.00 17.82 26 GLY B N 1
ATOM 3006 C CA . GLY B 1 26 ? 4.078 19.956 32.370 1.00 17.22 26 GLY B CA 1
ATOM 3007 C C . GLY B 1 26 ? 3.177 21.104 31.950 1.00 17.11 26 GLY B C 1
ATOM 3008 O O . GLY B 1 26 ? 3.092 22.111 32.657 1.00 15.99 26 GLY B O 1
ATOM 3009 N N . TRP B 1 27 ? 2.515 20.961 30.802 1.00 14.52 27 TRP B N 1
ATOM 3010 C CA . TRP B 1 27 ? 1.607 21.989 30.295 1.00 13.83 27 TRP B CA 1
ATOM 3011 C C . TRP B 1 27 ? 0.164 21.499 30.344 1.00 13.26 27 TRP B C 1
ATOM 3012 O O . TRP B 1 27 ? -0.094 20.300 30.450 1.00 13.67 27 TRP B O 1
ATOM 3023 N N . SER B 1 28 ? -0.771 22.438 30.261 1.00 14.58 28 SER B N 1
ATOM 3024 C CA . SER B 1 28 ? -2.191 22.112 30.260 1.00 13.95 28 SER B CA 1
ATOM 3025 C C . SER B 1 28 ? -2.674 22.222 28.816 1.00 12.42 28 SER B C 1
ATOM 3026 O O . SER B 1 28 ? -2.739 23.317 28.260 1.00 11.25 28 SER B O 1
ATOM 3029 N N . LEU B 1 29 ? -3.005 21.086 28.212 1.00 12.37 29 LEU B N 1
ATOM 3030 C CA . LEU B 1 29 ? -3.462 21.061 26.826 1.00 12.45 29 LEU B CA 1
ATOM 3031 C C . LEU B 1 29 ? -4.661 20.138 26.661 1.00 12.26 29 LEU B C 1
ATOM 3032 O O . LEU B 1 29 ? -4.817 19.171 27.401 1.00 11.74 29 LEU B O 1
ATOM 3037 N N . PRO B 1 30 ? -5.527 20.429 25.679 1.00 13.63 30 PRO B N 1
ATOM 3038 C CA . PRO B 1 30 ? -6.713 19.603 25.443 1.00 12.02 30 PRO B CA 1
ATOM 3039 C C . PRO B 1 30 ? -6.398 18.262 24.782 1.00 13.64 30 PRO B C 1
ATOM 3040 O O . PRO B 1 30 ? -5.720 18.206 23.751 1.00 12.42 30 PRO B O 1
ATOM 3044 N N . VAL B 1 31 ? -6.878 17.182 25.389 1.00 13.54 31 VAL B N 1
ATOM 3045 C CA . VAL B 1 31 ? -6.661 15.852 24.836 1.00 15.02 31 VAL B CA 1
ATOM 3046 C C . VAL B 1 31 ? -7.645 15.692 23.679 1.00 14.78 31 VAL B C 1
ATOM 3047 O O . VAL B 1 31 ? -7.430 14.901 22.761 1.00 15.04 31 VAL B O 1
ATOM 3051 N N . GLN B 1 32 ? -8.720 16.473 23.736 1.00 14.78 32 GLN B N 1
ATOM 3052 C CA . GLN B 1 32 ? -9.759 16.486 22.709 1.00 15.54 32 GLN B CA 1
ATOM 3053 C C . GLN B 1 32 ? -10.779 17.537 23.118 1.00 14.02 32 GLN B C 1
ATOM 3054 O O . GLN B 1 32 ? -10.711 18.070 24.226 1.00 13.35 32 GLN B O 1
ATOM 3060 N N . TYR B 1 33 ? -11.717 17.841 22.229 1.00 12.82 33 TYR B N 1
ATOM 3061 C CA . TYR B 1 33 ? -12.748 18.817 22.549 1.00 14.33 33 TYR B CA 1
ATOM 3062 C C . TYR B 1 33 ? -14.095 18.105 22.633 1.00 16.71 33 TYR B C 1
ATOM 3063 O O . TYR B 1 33 ? -14.184 17.036 23.236 1.00 16.37 33 TYR B O 1
ATOM 3072 N N . ARG B 1 34 ? -15.137 18.679 22.041 1.00 18.90 34 ARG B N 1
ATOM 3073 C CA . ARG B 1 34 ? -16.455 18.053 22.098 1.00 24.06 34 ARG B CA 1
ATOM 3074 C C . ARG B 1 34 ? -16.544 16.828 21.190 1.00 23.36 34 ARG B C 1
ATOM 3075 O O . ARG B 1 34 ? -17.086 15.797 21.585 1.00 25.21 34 ARG B O 1
ATOM 3083 N N . ASP B 1 35 ? -16.017 16.942 19.975 1.00 22.51 35 ASP B N 1
ATOM 3084 C CA . ASP B 1 35 ? -16.040 15.825 19.032 1.00 22.69 35 ASP B CA 1
ATOM 3085 C C . ASP B 1 35 ? -15.088 14.732 19.505 1.00 20.87 35 ASP B C 1
ATOM 3086 O O . ASP B 1 35 ? -14.057 15.022 20.109 1.00 18.93 35 ASP B O 1
ATOM 3091 N N . SER B 1 36 ? -15.434 13.477 19.228 1.00 20.63 36 SER B N 1
ATOM 3092 C CA . SER B 1 36 ? -14.586 12.353 19.616 1.00 18.53 36 SER B CA 1
ATOM 3093 C C . SER B 1 36 ? -13.259 12.541 18.896 1.00 18.38 36 SER B C 1
ATOM 3094 O O . SER B 1 36 ? -13.218 13.153 17.828 1.00 15.10 36 SER B O 1
ATOM 3097 N N . HIS B 1 37 ? -12.176 12.021 19.462 1.00 18.49 37 HIS B N 1
ATOM 3098 C CA . HIS B 1 37 ? -10.884 12.185 18.815 1.00 21.33 37 HIS B CA 1
ATOM 3099 C C . HIS B 1 37 ? -10.830 11.475 17.463 1.00 20.51 37 HIS B C 1
ATOM 3100 O O . HIS B 1 37 ? -10.088 11.890 16.573 1.00 19.54 37 HIS B O 1
ATOM 3107 N N . THR B 1 38 ? -11.630 10.425 17.291 1.00 19.31 38 THR B N 1
ATOM 3108 C CA . THR B 1 38 ? -11.646 9.717 16.014 1.00 20.26 38 THR B CA 1
ATOM 3109 C C . THR B 1 38 ? -12.306 10.582 14.935 1.00 19.13 38 THR B C 1
ATOM 3110 O O . THR B 1 38 ? -11.858 10.601 13.789 1.00 18.52 38 THR B O 1
ATOM 3114 N N . ASP B 1 39 ? -13.363 11.304 15.300 1.00 18.60 39 ASP B N 1
ATOM 3115 C CA . ASP B 1 39 ? -14.038 12.180 14.344 1.00 19.08 39 ASP B CA 1
ATOM 3116 C C . ASP B 1 39 ? -13.152 13.380 14.013 1.00 17.36 39 ASP B C 1
ATOM 3117 O O . ASP B 1 39 ? -13.129 13.851 12.876 1.00 16.21 39 ASP B O 1
ATOM 3122 N N . SER B 1 40 ? -12.439 13.879 15.019 1.00 14.69 40 SER B N 1
ATOM 3123 C CA . SER B 1 40 ? -11.533 15.011 14.836 1.00 15.21 40 SER B CA 1
ATOM 3124 C C . SER B 1 40 ? -10.424 14.585 13.875 1.00 13.56 40 SER B C 1
ATOM 3125 O O . SER B 1 40 ? -9.982 15.359 13.028 1.00 13.98 40 SER B O 1
ATOM 3128 N N . HIS B 1 41 ? -9.983 13.340 14.023 1.00 13.35 41 HIS B N 1
ATOM 3129 C CA . HIS B 1 41 ? -8.941 12.775 13.169 1.00 13.83 41 HIS B CA 1
ATOM 3130 C C . HIS B 1 41 ? -9.422 12.770 11.717 1.00 14.29 41 HIS B C 1
ATOM 3131 O O . HIS B 1 41 ? -8.739 13.274 10.817 1.00 12.79 41 HIS B O 1
ATOM 3138 N N . LEU B 1 42 ? -10.604 12.204 11.494 1.00 14.34 42 LEU B N 1
ATOM 3139 C CA . LEU B 1 42 ? -11.170 12.134 10.152 1.00 14.61 42 LEU B CA 1
ATOM 3140 C C . LEU B 1 42 ? -11.400 13.525 9.576 1.00 15.19 42 LEU B C 1
ATOM 3141 O O . LEU B 1 42 ? -11.203 13.755 8.384 1.00 13.97 42 LEU B O 1
ATOM 3146 N N . HIS B 1 43 ? -11.808 14.459 10.426 1.00 15.08 43 HIS B N 1
ATOM 3147 C CA . HIS B 1 43 ? -12.043 15.819 9.966 1.00 16.29 43 HIS B CA 1
ATOM 3148 C C . HIS B 1 43 ? -10.757 16.423 9.411 1.00 14.94 43 HIS B C 1
ATOM 3149 O O . HIS B 1 43 ? -10.771 17.101 8.385 1.00 15.34 43 HIS B O 1
ATOM 3156 N N . THR B 1 44 ? -9.648 16.172 10.097 1.00 14.78 44 THR B N 1
ATOM 3157 C CA . THR B 1 44 ? -8.359 16.715 9.687 1.00 14.03 44 THR B CA 1
ATOM 3158 C C . THR B 1 44 ? -7.940 16.283 8.287 1.00 14.24 44 THR B C 1
ATOM 3159 O O . THR B 1 44 ? -7.377 17.079 7.540 1.00 12.97 44 THR B O 1
ATOM 3163 N N . ARG B 1 45 ? -8.213 15.032 7.925 1.00 13.00 45 ARG B N 1
ATOM 3164 C CA . ARG B 1 45 ? -7.830 14.550 6.603 1.00 14.89 45 ARG B CA 1
ATOM 3165 C C . ARG B 1 45 ? -8.814 14.935 5.498 1.00 16.35 45 ARG B C 1
ATOM 3166 O O . ARG B 1 45 ? -8.524 14.749 4.318 1.00 17.16 45 ARG B O 1
ATOM 3174 N N . GLN B 1 46 ? -9.969 15.480 5.870 1.00 16.63 46 GLN B N 1
ATOM 3175 C CA . GLN B 1 46 ? -10.962 15.879 4.873 1.00 18.13 46 GLN B CA 1
ATOM 3176 C C . GLN B 1 46 ? -11.066 17.390 4.706 1.00 17.96 46 GLN B C 1
ATOM 3177 O O . GLN B 1 46 ? -11.372 17.881 3.622 1.00 17.93 46 GLN B O 1
ATOM 3183 N N . HIS B 1 47 ? -10.814 18.120 5.787 1.00 16.58 47 HIS B N 1
ATOM 3184 C CA . HIS B 1 47 ? -10.875 19.576 5.775 1.00 18.20 47 HIS B CA 1
ATOM 3185 C C . HIS B 1 47 ? -9.578 20.085 6.409 1.00 17.12 47 HIS B C 1
ATOM 3186 O O . HIS B 1 47 ? -8.523 20.051 5.779 1.00 16.89 47 HIS B O 1
ATOM 3193 N N . CYS B 1 48 ? -9.655 20.568 7.642 1.00 16.14 48 CYS B N 1
ATOM 3194 C CA . CYS B 1 48 ? -8.456 21.017 8.343 1.00 15.53 48 CYS B CA 1
ATOM 3195 C C . CYS B 1 48 ? -8.743 21.281 9.811 1.00 15.77 48 CYS B C 1
ATOM 3196 O O . CYS B 1 48 ? -9.861 21.645 10.185 1.00 15.12 48 CYS B O 1
ATOM 3199 N N . SER B 1 49 ? -7.732 21.058 10.645 1.00 12.22 49 SER B N 1
ATOM 3200 C CA . SER B 1 49 ? -7.868 21.255 12.076 1.00 11.82 49 SER B CA 1
ATOM 3201 C C . SER B 1 49 ? -6.776 22.172 12.594 1.00 11.00 49 SER B C 1
ATOM 3202 O O . SER B 1 49 ? -5.700 22.277 11.999 1.00 11.86 49 SER B O 1
ATOM 3205 N N . LEU B 1 50 ? -7.063 22.831 13.709 1.00 9.68 50 LEU B N 1
ATOM 3206 C CA . LEU B 1 50 ? -6.116 23.744 14.334 1.00 11.62 50 LEU B CA 1
ATOM 3207 C C . LEU B 1 50 ? -5.583 23.121 15.618 1.00 10.13 50 LEU B C 1
ATOM 3208 O O . LEU B 1 50 ? -6.356 22.722 16.486 1.00 12.01 50 LEU B O 1
ATOM 3213 N N . PHE B 1 51 ? -4.259 23.024 15.725 1.00 10.07 51 PHE B N 1
ATOM 3214 C CA . PHE B 1 51 ? -3.613 22.450 16.903 1.00 10.41 51 PHE B CA 1
ATOM 3215 C C . PHE B 1 51 ? -2.778 23.511 17.615 1.00 11.48 51 PHE B C 1
ATOM 3216 O O . PHE B 1 51 ? -2.144 24.340 16.971 1.00 10.55 51 PHE B O 1
ATOM 3224 N N . ASP B 1 52 ? -2.770 23.468 18.941 1.00 10.61 52 ASP B N 1
ATOM 3225 C CA . ASP B 1 52 ? -1.966 24.400 19.720 1.00 11.63 52 ASP B CA 1
ATOM 3226 C C . ASP B 1 52 ? -0.689 23.657 20.105 1.00 11.17 52 ASP B C 1
ATOM 3227 O O . ASP B 1 52 ? -0.738 22.661 20.824 1.00 10.28 52 ASP B O 1
ATOM 3232 N N . VAL B 1 53 ? 0.448 24.123 19.595 1.00 9.99 53 VAL B N 1
ATOM 3233 C CA . VAL B 1 53 ? 1.734 23.508 19.911 1.00 10.40 53 VAL B CA 1
ATOM 3234 C C . VAL B 1 53 ? 2.673 24.570 20.474 1.00 11.50 53 VAL B C 1
ATOM 3235 O O . VAL B 1 53 ? 3.884 24.523 20.262 1.00 10.96 53 VAL B O 1
ATOM 3239 N N . SER B 1 54 ? 2.095 25.519 21.209 1.00 9.41 54 SER B N 1
ATOM 3240 C CA . SER B 1 54 ? 2.849 26.619 21.803 1.00 9.47 54 SER B CA 1
ATOM 3241 C C . SER B 1 54 ? 3.808 26.184 22.905 1.00 10.34 54 SER B C 1
ATOM 3242 O O . SER B 1 54 ? 4.621 26.981 23.370 1.00 11.55 54 SER B O 1
ATOM 3245 N N . HIS B 1 55 ? 3.716 24.928 23.326 1.00 10.44 55 HIS B N 1
ATOM 3246 C CA . HIS B 1 55 ? 4.594 24.423 24.377 1.00 11.55 55 HIS B CA 1
ATOM 3247 C C . HIS B 1 55 ? 5.935 23.952 23.816 1.00 12.60 55 HIS B C 1
ATOM 3248 O O . HIS B 1 55 ? 6.869 23.685 24.568 1.00 12.02 55 HIS B O 1
ATOM 3255 N N . MET B 1 56 ? 6.030 23.864 22.491 1.00 11.97 56 MET B N 1
ATOM 3256 C CA . MET B 1 56 ? 7.271 23.430 21.846 1.00 12.43 56 MET B CA 1
ATOM 3257 C C . MET B 1 56 ? 8.356 24.482 22.053 1.00 11.91 56 MET B C 1
ATOM 3258 O O . MET B 1 56 ? 8.066 25.672 22.154 1.00 11.27 56 MET B O 1
ATOM 3263 N N . LEU B 1 57 ? 9.608 24.045 22.120 1.00 11.48 57 LEU B N 1
ATOM 3264 C CA . LEU B 1 57 ? 10.708 24.982 22.302 1.00 11.15 57 LEU B CA 1
ATOM 3265 C C . LEU B 1 57 ? 11.066 25.623 20.964 1.00 10.64 57 LEU B C 1
ATOM 3266 O O . LEU B 1 57 ? 11.330 24.924 19.984 1.00 9.91 57 LEU B O 1
ATOM 3271 N N . GLN B 1 58 ? 11.058 26.950 20.926 1.00 9.46 58 GLN B N 1
ATOM 3272 C CA . GLN B 1 58 ? 11.413 27.687 19.719 1.00 11.10 58 GLN B CA 1
ATOM 3273 C C . GLN B 1 58 ? 12.673 28.479 20.030 1.00 11.89 58 GLN B C 1
ATOM 3274 O O . GLN B 1 58 ? 12.687 29.300 20.952 1.00 11.97 58 GLN B O 1
ATOM 3280 N N . THR B 1 59 ? 13.727 28.239 19.261 1.00 12.59 59 THR B N 1
ATOM 3281 C CA . THR B 1 59 ? 14.993 28.925 19.483 1.00 13.93 59 THR B CA 1
ATOM 3282 C C . THR B 1 59 ? 15.574 29.482 18.191 1.00 14.37 59 THR B C 1
ATOM 3283 O O . THR B 1 59 ? 15.254 29.011 17.098 1.00 13.52 59 THR B O 1
ATOM 3287 N N . LYS B 1 60 ? 16.424 30.496 18.327 1.00 14.14 60 LYS B N 1
ATOM 3288 C CA . LYS B 1 60 ? 17.092 31.100 17.181 1.00 13.76 60 LYS B CA 1
ATOM 3289 C C . LYS B 1 60 ? 18.591 31.043 17.430 1.00 13.55 60 LYS B C 1
ATOM 3290 O O . LYS B 1 60 ? 19.057 31.392 18.517 1.00 12.78 60 LYS B O 1
ATOM 3296 N N . ILE B 1 61 ? 19.338 30.587 16.429 1.00 12.17 61 ILE B N 1
ATOM 3297 C CA . ILE B 1 61 ? 20.791 30.503 16.528 1.00 12.75 61 ILE B CA 1
ATOM 3298 C C . ILE B 1 61 ? 21.327 31.659 15.694 1.00 12.29 61 ILE B C 1
ATOM 3299 O O . ILE B 1 61 ? 21.081 31.723 14.492 1.00 13.10 61 ILE B O 1
ATOM 3304 N N . LEU B 1 62 ? 22.055 32.564 16.339 1.00 13.15 62 LEU B N 1
ATOM 3305 C CA . LEU B 1 62 ? 22.602 33.746 15.680 1.00 15.17 62 LEU B CA 1
ATOM 3306 C C . LEU B 1 62 ? 24.104 33.640 15.418 1.00 14.40 62 LEU B C 1
ATOM 3307 O O . LEU B 1 62 ? 24.767 32.729 15.908 1.00 13.01 62 LEU B O 1
ATOM 3312 N N . GLY B 1 63 ? 24.634 34.588 14.648 1.00 14.83 63 GLY B N 1
ATOM 3313 C CA . GLY B 1 63 ? 26.058 34.601 14.368 1.00 14.42 63 GLY B CA 1
ATOM 3314 C C . GLY B 1 63 ? 26.491 33.998 13.047 1.00 16.08 63 GLY B C 1
ATOM 3315 O O . GLY B 1 63 ? 25.804 33.146 12.477 1.00 14.51 63 GLY B O 1
ATOM 3316 N N . SER B 1 64 ? 27.655 34.434 12.570 1.00 15.50 64 SER B N 1
ATOM 3317 C CA . SER B 1 64 ? 28.196 33.958 11.304 1.00 15.86 64 SER B CA 1
ATOM 3318 C C . SER B 1 64 ? 28.561 32.480 11.340 1.00 15.66 64 SER B C 1
ATOM 3319 O O . SER B 1 64 ? 28.676 31.844 10.294 1.00 16.23 64 SER B O 1
ATOM 3322 N N . ASP B 1 65 ? 28.745 31.931 12.538 1.00 14.60 65 ASP B N 1
ATOM 3323 C CA . ASP B 1 65 ? 29.093 30.518 12.672 1.00 14.35 65 ASP B CA 1
ATOM 3324 C C . ASP B 1 65 ? 27.928 29.676 13.176 1.00 12.63 65 ASP B C 1
ATOM 3325 O O . ASP B 1 65 ? 28.127 28.596 13.735 1.00 12.21 65 ASP B O 1
ATOM 3330 N N . ARG B 1 66 ? 26.711 30.164 12.970 1.00 12.57 66 ARG B N 1
ATOM 3331 C CA . ARG B 1 66 ? 25.526 29.441 13.416 1.00 12.74 66 ARG B CA 1
ATOM 3332 C C . ARG B 1 66 ? 25.390 28.055 12.778 1.00 14.03 66 ARG B C 1
ATOM 3333 O O . ARG B 1 66 ? 24.964 27.107 13.434 1.00 13.03 66 ARG B O 1
ATOM 3341 N N . VAL B 1 67 ? 25.757 27.929 11.507 1.00 13.80 67 VAL B N 1
ATOM 3342 C CA . VAL B 1 67 ? 25.652 26.638 10.832 1.00 14.91 67 VAL B CA 1
ATOM 3343 C C . VAL B 1 67 ? 26.635 25.631 11.425 1.00 16.35 67 VAL B C 1
ATOM 3344 O O . VAL B 1 67 ? 26.293 24.464 11.637 1.00 15.53 67 VAL B O 1
ATOM 3348 N N . LYS B 1 68 ? 27.855 26.081 11.700 1.00 17.15 68 LYS B N 1
ATOM 3349 C CA . LYS B 1 68 ? 28.864 25.210 12.295 1.00 17.89 68 LYS B CA 1
ATOM 3350 C C . LYS B 1 68 ? 28.357 24.683 13.634 1.00 17.31 68 LYS B C 1
ATOM 3351 O O . LYS B 1 68 ? 28.516 23.505 13.951 1.00 14.99 68 LYS B O 1
ATOM 3357 N N . LEU B 1 69 ? 27.749 25.564 14.421 1.00 16.15 69 LEU B N 1
ATOM 3358 C CA . LEU B 1 69 ? 27.232 25.167 15.723 1.00 16.23 69 LEU B CA 1
ATOM 3359 C C . LEU B 1 69 ? 26.162 24.093 15.595 1.00 14.91 69 LEU B C 1
ATOM 3360 O O . LEU B 1 69 ? 26.227 23.057 16.255 1.00 13.59 69 LEU B O 1
ATOM 3365 N N . MET B 1 70 ? 25.175 24.340 14.744 1.00 14.32 70 MET B N 1
ATOM 3366 C CA . MET B 1 70 ? 24.097 23.377 14.570 1.00 15.53 70 MET B CA 1
ATOM 3367 C C . MET B 1 70 ? 24.603 22.049 14.011 1.00 13.76 70 MET B C 1
ATOM 3368 O O . MET B 1 70 ? 24.156 20.986 14.443 1.00 13.68 70 MET B O 1
ATOM 3373 N N . GLU B 1 71 ? 25.543 22.093 13.069 1.00 12.51 71 GLU B N 1
ATOM 3374 C CA . GLU B 1 71 ? 26.056 20.849 12.496 1.00 14.19 71 GLU B CA 1
ATOM 3375 C C . GLU B 1 71 ? 26.894 20.040 13.483 1.00 14.27 71 GLU B C 1
ATOM 3376 O O . GLU B 1 71 ? 27.011 18.823 13.346 1.00 13.97 71 GLU B O 1
ATOM 3382 N N . SER B 1 72 ? 27.469 20.698 14.485 1.00 13.76 72 SER B N 1
ATOM 3383 C CA . SER B 1 72 ? 28.246 19.963 15.474 1.00 14.38 72 SER B CA 1
ATOM 3384 C C . SER B 1 72 ? 27.285 19.181 16.375 1.00 14.40 72 SER B C 1
ATOM 3385 O O . SER B 1 72 ? 27.702 18.305 17.136 1.00 13.81 72 SER B O 1
ATOM 3388 N N . LEU B 1 73 ? 25.992 19.484 16.265 1.00 12.17 73 LEU B N 1
ATOM 3389 C CA . LEU B 1 73 ? 24.976 18.820 17.078 1.00 12.90 73 LEU B CA 1
ATOM 3390 C C . LEU B 1 73 ? 24.009 17.922 16.301 1.00 11.73 73 LEU B C 1
ATOM 3391 O O . LEU B 1 73 ? 23.475 16.966 16.863 1.00 11.84 73 LEU B O 1
ATOM 3396 N N . VAL B 1 74 ? 23.777 18.226 15.025 1.00 11.30 74 VAL B N 1
ATOM 3397 C CA . VAL B 1 74 ? 22.836 17.444 14.221 1.00 11.28 74 VAL B CA 1
ATOM 3398 C C . VAL B 1 74 ? 23.465 16.679 13.058 1.00 13.21 74 VAL B C 1
ATOM 3399 O O . VAL B 1 74 ? 24.610 16.924 12.678 1.00 13.73 74 VAL B O 1
ATOM 3403 N N . VAL B 1 75 ? 22.688 15.765 12.485 1.00 11.99 75 VAL B N 1
ATOM 3404 C CA . VAL B 1 75 ? 23.155 14.918 11.391 1.00 13.93 75 VAL B CA 1
ATOM 3405 C C . VAL B 1 75 ? 22.879 15.403 9.968 1.00 14.24 75 VAL B C 1
ATOM 3406 O O . VAL B 1 75 ? 23.360 14.802 9.004 1.00 15.37 75 VAL B O 1
ATOM 3410 N N . GLY B 1 76 ? 22.126 16.488 9.823 1.00 13.67 76 GLY B N 1
ATOM 3411 C CA . GLY B 1 76 ? 21.805 16.965 8.489 1.00 13.95 76 GLY B CA 1
ATOM 3412 C C . GLY B 1 76 ? 22.751 17.954 7.831 1.00 15.59 76 GLY B C 1
ATOM 3413 O O . GLY B 1 76 ? 23.606 18.552 8.486 1.00 13.61 76 GLY B O 1
ATOM 3414 N N . ASP B 1 77 ? 22.598 18.102 6.515 1.00 16.54 77 ASP B N 1
ATOM 3415 C CA . ASP B 1 77 ? 23.392 19.044 5.726 1.00 17.43 77 ASP B CA 1
ATOM 3416 C C . ASP B 1 77 ? 22.679 20.386 5.866 1.00 16.07 77 ASP B C 1
ATOM 3417 O O . ASP B 1 77 ? 21.839 20.737 5.037 1.00 16.06 77 ASP B O 1
ATOM 3422 N N . ILE B 1 78 ? 23.013 21.132 6.912 1.00 15.23 78 ILE B N 1
ATOM 3423 C CA . ILE B 1 78 ? 22.376 22.419 7.164 1.00 13.73 78 ILE B CA 1
ATOM 3424 C C . ILE B 1 78 ? 22.831 23.528 6.214 1.00 14.28 78 ILE B C 1
ATOM 3425 O O . ILE B 1 78 ? 22.024 24.346 5.779 1.00 12.37 78 ILE B O 1
ATOM 3430 N N . ALA B 1 79 ? 24.118 23.546 5.882 1.00 15.27 79 ALA B N 1
ATOM 3431 C CA . ALA B 1 79 ? 24.656 24.567 4.984 1.00 17.12 79 ALA B CA 1
ATOM 3432 C C . ALA B 1 79 ? 23.967 24.569 3.620 1.00 18.73 79 ALA B C 1
ATOM 3433 O O . ALA B 1 79 ? 23.792 25.626 3.008 1.00 21.39 79 ALA B O 1
ATOM 3435 N N . GLU B 1 80 ? 23.571 23.388 3.153 1.00 17.24 80 GLU B N 1
ATOM 3436 C CA . GLU B 1 80 ? 22.921 23.242 1.852 1.00 17.28 80 GLU B CA 1
ATOM 3437 C C . GLU B 1 80 ? 21.482 23.751 1.773 1.00 16.91 80 GLU B C 1
ATOM 3438 O O . GLU B 1 80 ? 20.940 23.910 0.678 1.00 16.88 80 GLU B O 1
ATOM 3444 N N . LEU B 1 81 ? 20.854 23.992 2.918 1.00 15.28 81 LEU B N 1
ATOM 3445 C CA . LEU B 1 81 ? 19.482 24.489 2.913 1.00 16.10 81 LEU B CA 1
ATOM 3446 C C . LEU B 1 81 ? 19.446 25.869 2.270 1.00 16.43 81 LEU B C 1
ATOM 3447 O O . LEU B 1 81 ? 20.267 26.729 2.592 1.00 15.91 81 LEU B O 1
ATOM 3452 N N . ARG B 1 82 ? 18.502 26.075 1.356 1.00 16.11 82 ARG B N 1
ATOM 3453 C CA . ARG B 1 82 ? 18.361 27.365 0.691 1.00 16.64 82 ARG B CA 1
ATOM 3454 C C . ARG B 1 82 ? 17.783 28.359 1.692 1.00 16.27 82 ARG B C 1
ATOM 3455 O O . ARG B 1 82 ? 17.248 27.968 2.729 1.00 12.95 82 ARG B O 1
ATOM 3463 N N . PRO B 1 83 ? 17.900 29.663 1.405 1.00 16.34 83 PRO B N 1
ATOM 3464 C CA . PRO B 1 83 ? 17.343 30.638 2.346 1.00 16.02 83 PRO B CA 1
ATOM 3465 C C . PRO B 1 83 ? 15.858 30.333 2.557 1.00 16.18 83 PRO B C 1
ATOM 3466 O O . PRO B 1 83 ? 15.117 30.120 1.595 1.00 12.63 83 PRO B O 1
ATOM 3470 N N . ASN B 1 84 ? 15.450 30.287 3.822 1.00 14.16 84 ASN B N 1
ATOM 3471 C CA . ASN B 1 84 ? 14.069 30.010 4.212 1.00 14.14 84 ASN B CA 1
ATOM 3472 C C . ASN B 1 84 ? 13.590 28.591 3.948 1.00 14.75 84 ASN B C 1
ATOM 3473 O O . ASN B 1 84 ? 12.387 28.333 3.854 1.00 15.13 84 ASN B O 1
ATOM 3478 N N . GLN B 1 85 ? 14.538 27.671 3.825 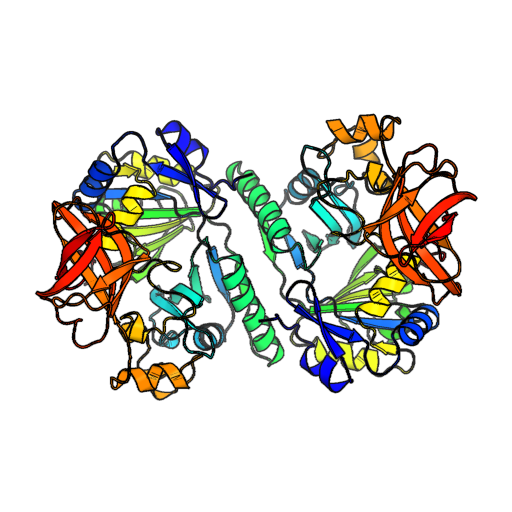1.00 12.86 85 GLN B N 1
ATOM 3479 C CA . GLN B 1 85 ? 14.211 26.269 3.629 1.00 12.62 85 GLN B CA 1
ATOM 3480 C C . GLN B 1 85 ? 14.625 25.567 4.915 1.00 12.06 85 GLN B C 1
ATOM 3481 O O . GLN B 1 85 ? 15.609 25.954 5.549 1.00 10.72 85 GLN B O 1
ATOM 3487 N N . GLY B 1 86 ? 13.872 24.546 5.306 1.00 11.54 86 GLY B N 1
ATOM 3488 C CA . GLY B 1 86 ? 14.201 23.828 6.520 1.00 8.70 86 GLY B CA 1
ATOM 3489 C C . GLY B 1 86 ? 14.176 22.325 6.337 1.00 12.34 86 GLY B C 1
ATOM 3490 O O . GLY B 1 86 ? 13.849 21.818 5.261 1.00 11.73 86 GLY B O 1
ATOM 3491 N N . THR B 1 87 ? 14.522 21.606 7.396 1.00 11.77 87 THR B N 1
ATOM 3492 C CA . THR B 1 87 ? 14.532 20.158 7.345 1.00 11.13 87 THR B CA 1
ATOM 3493 C C . THR B 1 87 ? 14.402 19.549 8.725 1.00 11.99 87 THR B C 1
ATOM 3494 O O . THR B 1 87 ? 14.768 20.161 9.735 1.00 9.58 87 THR B O 1
ATOM 3498 N N . LEU B 1 88 ? 13.853 18.342 8.764 1.00 11.62 88 LEU B N 1
ATOM 3499 C CA . LEU B 1 88 ? 13.735 17.616 10.012 1.00 12.72 88 LEU B CA 1
ATOM 3500 C C . LEU B 1 88 ? 15.156 17.125 10.237 1.00 11.59 88 LEU B C 1
ATOM 3501 O O . LEU B 1 88 ? 15.860 16.797 9.278 1.00 9.55 88 LEU B O 1
ATOM 3506 N N . SER B 1 89 ? 15.599 17.100 11.484 1.00 9.71 89 SER B N 1
ATOM 3507 C CA . SER B 1 89 ? 16.932 16.596 11.762 1.00 11.39 89 SER B CA 1
ATOM 3508 C C . SER B 1 89 ? 16.934 15.960 13.138 1.00 11.38 89 SER B C 1
ATOM 3509 O O . SER B 1 89 ? 15.893 15.892 13.794 1.00 11.43 89 SER B O 1
ATOM 3512 N N . LEU B 1 90 ? 18.101 15.505 13.573 1.00 10.12 90 LEU B N 1
ATOM 3513 C CA . LEU B 1 90 ? 18.224 14.833 14.857 1.00 10.55 90 LEU B CA 1
ATOM 3514 C C . LEU B 1 90 ? 19.480 15.229 15.621 1.00 11.04 90 LEU B C 1
ATOM 3515 O O . LEU B 1 90 ? 20.542 15.413 15.026 1.00 13.45 90 LEU B O 1
ATOM 3520 N N . PHE B 1 91 ? 19.347 15.363 16.938 1.00 10.15 91 PHE B N 1
ATOM 3521 C CA . PHE B 1 91 ? 20.482 15.653 17.808 1.00 12.17 91 PHE B CA 1
ATOM 3522 C C . PHE B 1 91 ? 20.970 14.250 18.167 1.00 13.78 91 PHE B C 1
ATOM 3523 O O . PHE B 1 91 ? 20.166 13.421 18.595 1.00 13.84 91 PHE B O 1
ATOM 3531 N N . THR B 1 92 ? 22.259 13.973 17.994 1.00 13.70 92 THR B N 1
ATOM 3532 C CA . THR B 1 92 ? 22.792 12.655 18.340 1.00 14.51 92 THR B CA 1
ATOM 3533 C C . THR B 1 92 ? 23.901 12.767 19.383 1.00 15.07 92 THR B C 1
ATOM 3534 O O . THR B 1 92 ? 24.499 13.833 19.548 1.00 14.48 92 THR B O 1
ATOM 3538 N N . ASN B 1 93 ? 24.155 11.678 20.106 1.00 15.63 93 ASN B N 1
ATOM 3539 C CA . ASN B 1 93 ? 25.226 11.667 21.099 1.00 17.31 93 ASN B CA 1
ATOM 3540 C C . ASN B 1 93 ? 26.388 10.865 20.521 1.00 18.13 93 ASN B C 1
ATOM 3541 O O . ASN B 1 93 ? 26.272 10.292 19.437 1.00 17.01 93 ASN B O 1
ATOM 3546 N N . GLU B 1 94 ? 27.505 10.814 21.239 1.00 20.83 94 GLU B N 1
ATOM 3547 C CA . GLU B 1 94 ? 28.673 10.089 20.749 1.00 23.17 94 GLU B CA 1
ATOM 3548 C C . GLU B 1 94 ? 28.446 8.596 20.525 1.00 22.11 94 GLU B C 1
ATOM 3549 O O . GLU B 1 94 ? 29.195 7.965 19.784 1.00 22.23 94 GLU B O 1
ATOM 3555 N N . ALA B 1 95 ? 27.420 8.031 21.155 1.00 22.28 95 ALA B N 1
ATOM 3556 C CA . ALA B 1 95 ? 27.124 6.609 20.987 1.00 21.43 95 ALA B CA 1
ATOM 3557 C C . ALA B 1 95 ? 26.244 6.372 19.761 1.00 21.62 95 ALA B C 1
ATOM 3558 O O . ALA B 1 95 ? 25.940 5.228 19.414 1.00 22.67 95 ALA B O 1
ATOM 3560 N N . GLY B 1 96 ? 25.833 7.453 19.109 1.00 18.94 96 GLY B N 1
ATOM 3561 C CA . GLY B 1 96 ? 24.996 7.319 17.930 1.00 17.54 96 GLY B CA 1
ATOM 3562 C C . GLY B 1 96 ? 23.512 7.362 18.241 1.00 16.70 96 GLY B C 1
ATOM 3563 O O . GLY B 1 96 ? 22.683 7.301 17.337 1.00 18.16 96 GLY B O 1
ATOM 3564 N N . GLY B 1 97 ? 23.176 7.467 19.521 1.00 16.14 97 GLY B N 1
ATOM 3565 C CA . GLY B 1 97 ? 21.781 7.530 19.915 1.00 15.23 97 GLY B CA 1
ATOM 3566 C C . GLY B 1 97 ? 21.187 8.899 19.633 1.00 16.02 97 GLY B C 1
ATOM 3567 O O . GLY B 1 97 ? 21.915 9.872 19.418 1.00 16.69 97 GLY B O 1
ATOM 3568 N N . ILE B 1 98 ? 19.861 8.979 19.640 1.00 13.88 98 ILE B N 1
ATOM 3569 C CA . ILE B 1 98 ? 19.169 10.233 19.372 1.00 12.31 98 ILE B CA 1
ATOM 3570 C C . ILE B 1 98 ? 18.731 10.929 20.658 1.00 13.65 98 ILE B C 1
ATOM 3571 O O . ILE B 1 98 ? 18.100 10.313 21.523 1.00 13.03 98 ILE B O 1
ATOM 3576 N N . LEU B 1 99 ? 19.072 12.213 20.777 1.00 11.87 99 LEU B N 1
ATOM 3577 C CA . LEU B 1 99 ? 18.717 13.009 21.951 1.00 12.81 99 LEU B CA 1
ATOM 3578 C C . LEU B 1 99 ? 17.339 13.655 21.778 1.00 12.28 99 LEU B C 1
ATOM 3579 O O . LEU B 1 99 ? 16.644 13.932 22.753 1.00 11.87 99 LEU B O 1
ATOM 3584 N N . ASP B 1 100 ? 16.959 13.897 20.528 1.00 12.28 100 ASP B N 1
ATOM 3585 C CA . ASP B 1 100 ? 15.658 14.473 20.192 1.00 12.50 100 ASP B CA 1
ATOM 3586 C C . ASP B 1 100 ? 15.615 14.756 18.703 1.00 12.53 100 ASP B C 1
ATOM 3587 O O . ASP B 1 100 ? 16.661 14.849 18.052 1.00 10.75 100 ASP B O 1
ATOM 3592 N N . ASP B 1 101 ? 14.407 14.860 18.157 1.00 12.82 101 ASP B N 1
ATOM 3593 C CA . ASP B 1 101 ? 14.249 15.183 16.748 1.00 13.86 101 ASP B CA 1
ATOM 3594 C C . ASP B 1 101 ? 13.893 16.664 16.747 1.00 15.26 101 ASP B C 1
ATOM 3595 O O . ASP B 1 101 ? 13.455 17.203 17.766 1.00 17.60 101 ASP B O 1
ATOM 3600 N N . LEU B 1 102 ? 14.094 17.332 15.621 1.00 13.25 102 LEU B N 1
ATOM 3601 C CA . LEU B 1 102 ? 13.812 18.755 15.552 1.00 12.70 102 LEU B CA 1
ATOM 3602 C C . LEU B 1 102 ? 13.642 19.196 14.116 1.00 12.52 102 LEU B C 1
ATOM 3603 O O . LEU B 1 102 ? 13.894 18.434 13.183 1.00 12.16 102 LEU B O 1
ATOM 3608 N N . ILE B 1 103 ? 13.207 20.438 13.949 1.00 10.81 103 ILE B N 1
ATOM 3609 C CA . ILE B 1 103 ? 13.055 21.018 12.627 1.00 12.37 103 ILE B CA 1
ATOM 3610 C C . ILE B 1 103 ? 13.942 22.255 12.660 1.00 11.24 103 ILE B C 1
ATOM 3611 O O . ILE B 1 103 ? 13.833 23.069 13.575 1.00 11.39 103 ILE B O 1
ATOM 3616 N N . VAL B 1 104 ? 14.840 22.381 11.692 1.00 10.41 104 VAL B N 1
ATOM 3617 C CA . VAL B 1 104 ? 15.718 23.543 11.638 1.00 11.01 104 VAL B CA 1
ATOM 3618 C C . VAL B 1 104 ? 15.578 24.230 10.291 1.00 12.47 104 VAL B C 1
ATOM 3619 O O . VAL B 1 104 ? 15.629 23.583 9.245 1.00 11.37 104 VAL B O 1
ATOM 3623 N N . THR B 1 105 ? 15.376 25.543 10.328 1.00 11.93 105 THR B N 1
ATOM 3624 C CA . THR B 1 105 ? 15.232 26.331 9.115 1.00 11.74 105 THR B CA 1
ATOM 3625 C C . THR B 1 105 ? 16.348 27.363 9.004 1.00 13.05 105 THR B C 1
ATOM 3626 O O . THR B 1 105 ? 16.724 28.001 9.994 1.00 10.99 105 THR B O 1
ATOM 3630 N N . ASN B 1 106 ? 16.875 27.514 7.792 1.00 12.61 106 ASN B N 1
ATOM 3631 C CA . ASN B 1 106 ? 17.932 28.478 7.505 1.00 15.45 106 ASN B CA 1
ATOM 3632 C C . ASN B 1 106 ? 17.222 29.732 6.975 1.00 15.13 106 ASN B C 1
ATOM 3633 O O . ASN B 1 106 ? 17.003 29.855 5.771 1.00 15.91 106 ASN B O 1
ATOM 3638 N N . THR B 1 107 ? 16.867 30.658 7.863 1.00 14.98 107 THR B N 1
ATOM 3639 C CA . THR B 1 107 ? 16.139 31.860 7.450 1.00 15.26 107 THR B CA 1
ATOM 3640 C C . THR B 1 107 ? 16.962 32.873 6.666 1.00 16.88 107 THR B C 1
ATOM 3641 O O . THR B 1 107 ? 18.178 32.963 6.831 1.00 16.23 107 THR B O 1
ATOM 3645 N N . SER B 1 108 ? 16.277 33.640 5.819 1.00 16.88 108 SER B N 1
ATOM 3646 C CA . SER B 1 108 ? 16.920 34.654 4.991 1.00 21.30 108 SER B CA 1
ATOM 3647 C C . SER B 1 108 ? 17.539 35.745 5.850 1.00 24.79 108 SER B C 1
ATOM 3648 O O . SER B 1 108 ? 18.346 36.542 5.373 1.00 26.23 108 SER B O 1
ATOM 3651 N N . GLU B 1 109 ? 17.147 35.790 7.117 1.00 26.78 109 GLU B N 1
ATOM 3652 C CA . GLU B 1 109 ? 17.718 36.765 8.027 1.00 30.62 109 GLU B CA 1
ATOM 3653 C C . GLU B 1 109 ? 19.067 36.188 8.440 1.00 30.74 109 GLU B C 1
ATOM 3654 O O . GLU B 1 109 ? 19.625 35.336 7.741 1.00 31.12 109 GLU B O 1
ATOM 3660 N N . GLY B 1 110 ? 19.598 36.642 9.565 1.00 29.92 110 GLY B N 1
ATOM 3661 C CA . GLY B 1 110 ? 20.878 36.124 10.001 1.00 29.32 110 GLY B CA 1
ATOM 3662 C C . GLY B 1 110 ? 20.759 35.085 11.098 1.00 26.74 110 GLY B C 1
ATOM 3663 O O . GLY B 1 110 ? 21.527 35.121 12.058 1.00 28.67 110 GLY B O 1
ATOM 3664 N N . HIS B 1 111 ? 19.810 34.159 10.973 1.00 23.29 111 HIS B N 1
ATOM 3665 C CA . HIS B 1 111 ? 19.655 33.142 12.008 1.00 19.58 111 HIS B CA 1
ATOM 3666 C C . HIS B 1 111 ? 18.967 31.851 11.595 1.00 17.49 111 HIS B C 1
ATOM 3667 O O . HIS B 1 111 ? 18.229 31.792 10.609 1.00 14.76 111 HIS B O 1
ATOM 3674 N N . LEU B 1 112 ? 19.226 30.811 12.377 1.00 14.42 112 LEU B 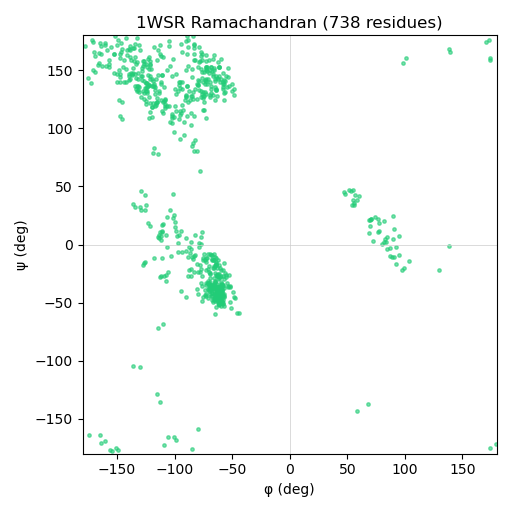N 1
ATOM 3675 C CA . LEU B 1 112 ? 18.610 29.514 12.162 1.00 13.91 112 LEU B CA 1
ATOM 3676 C C . LEU B 1 112 ? 17.421 29.498 13.118 1.00 13.41 112 LEU B C 1
ATOM 3677 O O . LEU B 1 112 ? 17.531 29.946 14.261 1.00 14.88 112 LEU B O 1
ATOM 3682 N N . TYR B 1 113 ? 16.283 29.008 12.644 1.00 11.55 113 TYR B N 1
ATOM 3683 C CA . TYR B 1 113 ? 15.077 28.935 13.462 1.00 11.44 113 TYR B CA 1
ATOM 3684 C C . TYR B 1 113 ? 14.860 27.461 13.769 1.00 11.61 113 TYR B C 1
ATOM 3685 O O . TYR B 1 113 ? 14.660 26.651 12.863 1.00 11.99 113 TYR B O 1
ATOM 3694 N N . VAL B 1 114 ? 14.912 27.121 15.052 1.00 11.08 114 VAL B N 1
ATOM 3695 C CA . VAL B 1 114 ? 14.781 25.739 15.490 1.00 11.04 114 VAL B CA 1
ATOM 3696 C C . VAL B 1 114 ? 13.560 25.481 16.362 1.00 11.13 114 VAL B C 1
ATOM 3697 O O . VAL B 1 114 ? 13.264 26.249 17.280 1.00 11.56 114 VAL B O 1
ATOM 3701 N N . VAL B 1 115 ? 12.861 24.389 16.071 1.00 9.52 115 VAL B N 1
ATOM 3702 C CA . VAL B 1 115 ? 11.685 23.997 16.843 1.00 8.77 115 VAL B CA 1
ATOM 3703 C C . VAL B 1 115 ? 11.900 22.570 17.332 1.00 10.10 115 VAL B C 1
ATOM 3704 O O . VAL B 1 115 ? 12.142 21.666 16.530 1.00 8.65 115 VAL B O 1
ATOM 3708 N N . SER B 1 116 ? 11.826 22.370 18.645 1.00 9.00 116 SER B N 1
ATOM 3709 C CA . SER B 1 116 ? 12.021 21.044 19.219 1.00 10.41 116 SER B CA 1
ATOM 3710 C C . SER B 1 116 ? 10.976 20.722 20.286 1.00 10.58 116 SER B C 1
ATOM 3711 O O . SER B 1 116 ? 10.228 21.598 20.728 1.00 9.67 116 SER B O 1
ATOM 3714 N N . ASN B 1 117 ? 10.936 19.458 20.697 1.00 11.21 117 ASN B N 1
ATOM 3715 C CA . ASN B 1 117 ? 9.952 18.978 21.661 1.00 12.35 117 ASN B CA 1
ATOM 3716 C C . ASN B 1 117 ? 9.860 19.625 23.035 1.00 12.01 117 ASN B C 1
ATOM 3717 O O . ASN B 1 117 ? 10.863 19.873 23.704 1.00 9.58 117 ASN B O 1
ATOM 3722 N N . ALA B 1 118 ? 8.622 19.877 23.448 1.00 10.97 118 ALA B N 1
ATOM 3723 C CA . ALA B 1 118 ? 8.334 20.469 24.743 1.00 12.69 118 ALA B CA 1
ATOM 3724 C C . ALA B 1 118 ? 8.874 19.566 25.845 1.00 13.17 118 ALA B C 1
ATOM 3725 O O . ALA B 1 118 ? 9.418 20.040 26.842 1.00 13.72 118 ALA B O 1
ATOM 3727 N N . GLY B 1 119 ? 8.725 18.259 25.648 1.00 13.08 119 GLY B N 1
ATOM 3728 C CA . GLY B 1 119 ? 9.186 17.296 26.632 1.00 14.45 119 GLY B CA 1
ATOM 3729 C C . GLY B 1 119 ? 10.692 17.209 26.805 1.00 15.04 119 GLY B C 1
ATOM 3730 O O . GLY B 1 119 ? 11.164 16.606 27.767 1.00 16.13 119 GLY B O 1
ATOM 3731 N N . CYS B 1 120 ? 11.448 17.800 25.883 1.00 13.90 120 CYS B N 1
ATOM 3732 C CA . CYS B 1 120 ? 12.909 17.776 25.960 1.00 13.24 120 CYS B CA 1
ATOM 3733 C C . CYS B 1 120 ? 13.510 19.179 25.972 1.00 12.61 120 CYS B C 1
ATOM 3734 O O . CYS B 1 120 ? 14.701 19.341 25.697 1.00 12.61 120 CYS B O 1
ATOM 3737 N N . TRP B 1 121 ? 12.717 20.193 26.297 1.00 11.43 121 TRP B N 1
ATOM 3738 C CA . TRP B 1 121 ? 13.259 21.546 26.262 1.00 11.31 121 TRP B CA 1
ATOM 3739 C C . TRP B 1 121 ? 14.450 21.775 27.187 1.00 11.63 121 TRP B C 1
ATOM 3740 O O . TRP B 1 121 ? 15.420 22.416 26.787 1.00 12.12 121 TRP B O 1
ATOM 3751 N N . GLU B 1 122 ? 14.401 21.245 28.405 1.00 10.64 122 GLU B N 1
ATOM 3752 C CA . GLU B 1 122 ? 15.514 21.433 29.333 1.00 13.02 122 GLU B CA 1
ATOM 3753 C C . GLU B 1 122 ? 16.791 20.817 28.771 1.00 12.84 122 GLU B C 1
ATOM 3754 O O . GLU B 1 122 ? 17.857 21.432 28.812 1.00 11.81 122 GLU B O 1
ATOM 3760 N N . LYS B 1 123 ? 16.668 19.600 28.247 1.00 11.48 123 LYS B N 1
ATOM 3761 C CA . LYS B 1 123 ? 17.793 18.880 27.659 1.00 14.61 123 LYS B CA 1
ATOM 3762 C C . LYS B 1 123 ? 18.335 19.588 26.418 1.00 13.31 123 LYS B C 1
ATOM 3763 O O . LYS B 1 123 ? 19.534 19.861 26.317 1.00 11.80 123 LYS B O 1
ATOM 3769 N N . ASP B 1 124 ? 17.444 19.869 25.469 1.00 12.79 124 ASP B N 1
ATOM 3770 C CA . ASP B 1 124 ? 17.831 20.515 24.217 1.00 11.34 124 ASP B CA 1
ATOM 3771 C C . ASP B 1 124 ? 18.394 21.918 24.411 1.00 11.30 124 ASP B C 1
ATOM 3772 O O . ASP B 1 124 ? 19.385 22.283 23.780 1.00 10.77 124 ASP B O 1
ATOM 3777 N N . LEU B 1 125 ? 17.766 22.712 25.274 1.00 9.95 125 LEU B N 1
ATOM 3778 C CA . LEU B 1 125 ? 18.257 24.064 25.503 1.00 11.04 125 LEU B CA 1
ATOM 3779 C C . LEU B 1 125 ? 19.663 24.026 26.104 1.00 11.09 125 LEU B C 1
ATOM 3780 O O . LEU B 1 125 ? 20.541 24.793 25.704 1.00 11.74 125 LEU B O 1
ATOM 3785 N N . ALA B 1 126 ? 19.879 23.128 27.059 1.00 12.02 126 ALA B N 1
ATOM 3786 C CA . ALA B 1 126 ? 21.188 23.006 27.693 1.00 12.56 126 ALA B CA 1
ATOM 3787 C C . ALA B 1 126 ? 22.228 22.581 26.661 1.00 13.05 126 ALA B C 1
ATOM 3788 O O . ALA B 1 126 ? 23.345 23.099 26.634 1.00 13.55 126 ALA B O 1
ATOM 3790 N N . LEU B 1 127 ? 21.849 21.637 25.807 1.00 12.75 127 LEU B N 1
ATOM 3791 C CA . LEU B 1 127 ? 22.739 21.130 24.769 1.00 13.22 127 LEU B CA 1
ATOM 3792 C C . LEU B 1 127 ? 23.219 22.250 23.844 1.00 12.40 127 LEU B C 1
ATOM 3793 O O . LEU B 1 127 ? 24.417 22.399 23.593 1.00 11.20 127 LEU B O 1
ATOM 3798 N N . MET B 1 128 ? 22.272 23.029 23.334 1.00 10.38 128 MET B N 1
ATOM 3799 C CA . MET B 1 128 ? 22.592 24.128 22.434 1.00 11.29 128 MET B CA 1
ATOM 3800 C C . MET B 1 128 ? 23.347 25.254 23.132 1.00 12.18 128 MET B C 1
ATOM 3801 O O . MET B 1 128 ? 24.328 25.773 22.596 1.00 11.25 128 MET B O 1
ATOM 3806 N N . GLN B 1 129 ? 22.899 25.625 24.328 1.00 11.67 129 GLN B N 1
ATOM 3807 C CA . GLN B 1 129 ? 23.550 26.695 25.079 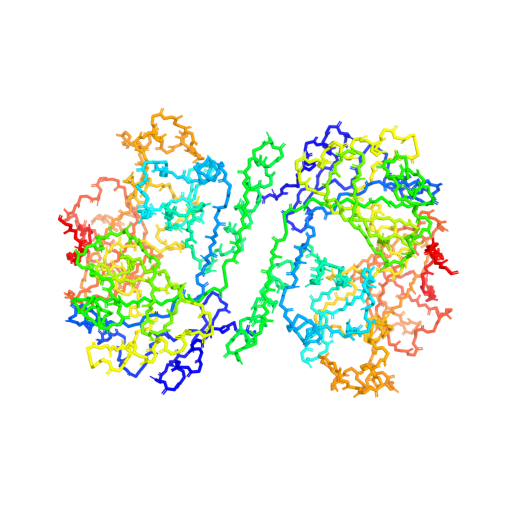1.00 15.18 129 GLN B CA 1
ATOM 3808 C C . GLN B 1 129 ? 24.999 26.338 25.415 1.00 14.03 129 GLN B C 1
ATOM 3809 O O . GLN B 1 129 ? 25.887 27.187 25.329 1.00 13.72 129 GLN B O 1
ATOM 3815 N N . ASP B 1 130 ? 25.238 25.087 25.796 1.00 12.78 130 ASP B N 1
ATOM 3816 C CA . ASP B 1 130 ? 26.592 24.653 26.125 1.00 13.76 130 ASP B CA 1
ATOM 3817 C C . ASP B 1 130 ? 27.476 24.649 24.883 1.00 13.73 130 ASP B C 1
ATOM 3818 O O . ASP B 1 130 ? 28.657 24.994 24.949 1.00 13.90 130 ASP B O 1
ATOM 3823 N N . LYS B 1 131 ? 26.910 24.251 23.749 1.00 13.60 131 LYS B N 1
ATOM 3824 C CA . LYS B 1 131 ? 27.680 24.222 22.512 1.00 12.77 131 LYS B CA 1
ATOM 3825 C C . LYS B 1 131 ? 27.986 25.653 22.088 1.00 12.84 131 LYS B C 1
ATOM 3826 O O . LYS B 1 131 ? 29.054 25.933 21.544 1.00 12.39 131 LYS B O 1
ATOM 3832 N N . VAL B 1 132 ? 27.046 26.559 22.342 1.00 13.49 132 VAL B N 1
ATOM 3833 C CA . VAL B 1 132 ? 27.247 27.964 22.011 1.00 13.51 132 VAL B CA 1
ATOM 3834 C C . VAL B 1 132 ? 28.451 28.479 22.798 1.00 14.68 132 VAL B C 1
ATOM 3835 O O . VAL B 1 132 ? 29.339 29.121 22.239 1.00 15.18 132 VAL B O 1
ATOM 3839 N N . ARG B 1 133 ? 28.482 28.189 24.097 1.00 14.54 133 ARG B N 1
ATOM 3840 C CA . ARG B 1 133 ? 29.589 28.636 24.939 1.00 14.64 133 ARG B CA 1
ATOM 3841 C C . ARG B 1 133 ? 30.908 28.005 24.509 1.00 14.30 133 ARG B C 1
ATOM 3842 O O . ARG B 1 133 ? 31.949 28.660 24.523 1.00 12.89 133 ARG B O 1
ATOM 3850 N N . GLU B 1 134 ? 30.865 26.732 24.130 1.00 13.82 134 GLU B N 1
ATOM 3851 C CA . GLU B 1 134 ? 32.071 26.043 23.692 1.00 15.93 134 GLU B CA 1
ATOM 3852 C C . GLU B 1 134 ? 32.653 26.714 22.444 1.00 15.47 134 GLU B C 1
ATOM 3853 O O . GLU B 1 134 ? 33.860 26.936 22.356 1.00 16.27 134 GLU B O 1
ATOM 3859 N N . LEU B 1 135 ? 31.792 27.044 21.486 1.00 14.12 135 LEU B N 1
ATOM 3860 C CA . LEU B 1 135 ? 32.240 27.681 20.252 1.00 14.84 135 LEU B CA 1
ATOM 3861 C C . LEU B 1 135 ? 32.704 29.118 20.464 1.00 13.21 135 LEU B C 1
ATOM 3862 O O . LEU B 1 135 ? 33.631 29.575 19.795 1.00 13.12 135 LEU B O 1
ATOM 3867 N N . GLN B 1 136 ? 32.067 29.834 21.387 1.00 11.35 136 GLN B N 1
ATOM 3868 C CA . GLN B 1 136 ? 32.481 31.204 21.669 1.00 12.01 136 GLN B CA 1
ATOM 3869 C C . GLN B 1 136 ? 33.870 31.141 22.307 1.00 12.31 136 GLN B C 1
ATOM 3870 O O . GLN B 1 136 ? 34.725 31.982 22.042 1.00 13.47 136 GLN B O 1
ATOM 3876 N N . ASN B 1 137 ? 34.084 30.125 23.139 1.00 13.11 137 ASN B N 1
ATOM 3877 C CA . ASN B 1 137 ? 35.359 29.929 23.823 1.00 14.26 137 ASN B CA 1
ATOM 3878 C C . ASN B 1 137 ? 36.449 29.715 22.768 1.00 15.45 137 ASN B C 1
ATOM 3879 O O . ASN B 1 137 ? 37.583 30.179 22.926 1.00 14.52 137 ASN B O 1
ATOM 3884 N N . GLN B 1 138 ? 36.092 29.022 21.688 1.00 17.17 138 GLN B N 1
ATOM 3885 C CA . GLN B 1 138 ? 37.028 28.739 20.601 1.00 19.44 138 GLN B CA 1
ATOM 3886 C C . GLN B 1 138 ? 37.266 29.943 19.690 1.00 20.64 138 GLN B C 1
ATOM 3887 O O . GLN B 1 138 ? 38.017 29.850 18.719 1.00 21.13 138 GLN B O 1
ATOM 3893 N N . GLY B 1 139 ? 36.619 31.064 19.993 1.00 20.43 139 GLY B N 1
ATOM 3894 C CA . GLY B 1 139 ? 36.807 32.261 19.189 1.00 21.14 139 GLY B CA 1
ATOM 3895 C C . GLY B 1 139 ? 35.855 32.452 18.020 1.00 22.18 139 GLY B C 1
ATOM 3896 O O . GLY B 1 139 ? 36.098 33.298 17.160 1.00 19.45 139 GLY B O 1
ATOM 3897 N N . ARG B 1 140 ? 34.771 31.683 17.984 1.00 21.06 140 ARG B N 1
ATOM 3898 C CA . ARG B 1 140 ? 33.800 31.801 16.900 1.00 22.36 140 ARG B CA 1
ATOM 3899 C C . ARG B 1 140 ? 32.659 32.753 17.262 1.00 20.30 140 ARG B C 1
ATOM 3900 O O . ARG B 1 140 ? 32.476 33.113 18.425 1.00 18.75 140 ARG B O 1
ATOM 3908 N N . ASP B 1 141 ? 31.890 33.153 16.255 1.00 18.86 141 ASP B N 1
ATOM 3909 C CA . ASP B 1 141 ? 30.774 34.072 16.455 1.00 18.79 141 ASP B CA 1
ATOM 3910 C C . ASP B 1 141 ? 29.434 33.353 16.412 1.00 17.40 141 ASP B C 1
ATOM 3911 O O . ASP B 1 141 ? 28.964 32.973 15.343 1.00 16.35 141 ASP B O 1
ATOM 3916 N N . VAL B 1 142 ? 28.813 33.173 17.571 1.00 16.81 142 VAL B N 1
ATOM 3917 C CA . VAL B 1 142 ? 27.522 32.506 17.620 1.00 14.79 142 VAL B CA 1
ATOM 3918 C C . VAL B 1 142 ? 26.764 32.895 18.879 1.00 14.66 142 VAL B C 1
ATOM 3919 O O . VAL B 1 142 ? 27.361 33.303 19.877 1.00 15.07 142 VAL B O 1
ATOM 3923 N N . GLY B 1 143 ? 25.442 32.781 18.816 1.00 13.17 143 GLY B N 1
ATOM 3924 C CA . GLY B 1 143 ? 24.603 33.120 19.948 1.00 12.39 143 GLY B CA 1
ATOM 3925 C C . GLY B 1 143 ? 23.291 32.365 19.880 1.00 13.93 143 GLY B C 1
ATOM 3926 O O . GLY B 1 143 ? 22.971 31.742 18.864 1.00 12.97 143 GLY B O 1
ATOM 3927 N N . LEU B 1 144 ? 22.520 32.427 20.957 1.00 13.14 144 LEU B N 1
ATOM 3928 C CA . LEU B 1 144 ? 21.246 31.731 21.014 1.00 14.57 144 LEU B CA 1
ATOM 3929 C C . LEU B 1 144 ? 20.202 32.560 21.747 1.00 15.08 144 LEU B C 1
ATOM 3930 O O . LEU B 1 144 ? 20.504 33.208 22.751 1.00 15.64 144 LEU B O 1
ATOM 3935 N N . GLU B 1 145 ? 18.977 32.541 21.231 1.00 15.16 145 GLU B N 1
ATOM 3936 C CA . GLU B 1 145 ? 17.869 33.259 21.847 1.00 17.62 145 GLU B CA 1
ATOM 3937 C C . GLU B 1 145 ? 16.675 32.325 21.932 1.00 17.96 145 GLU B C 1
ATOM 3938 O O . GLU B 1 145 ? 16.380 31.601 20.982 1.00 16.51 145 GLU B O 1
ATOM 3944 N N . VAL B 1 146 ? 15.995 32.330 23.070 1.00 16.77 146 VAL B N 1
ATOM 3945 C CA . VAL B 1 146 ? 14.810 31.503 23.221 1.00 18.40 146 VAL B CA 1
ATOM 3946 C C . VAL B 1 146 ? 13.636 32.392 22.845 1.00 19.27 146 VAL B C 1
ATOM 3947 O O . VAL B 1 146 ? 13.426 33.439 23.455 1.00 19.26 146 VAL B O 1
ATOM 3951 N N . LEU B 1 147 ? 12.889 31.988 21.824 1.00 19.98 147 LEU B N 1
ATOM 3952 C CA . LEU B 1 147 ? 11.738 32.762 21.377 1.00 21.31 147 LEU B CA 1
ATOM 3953 C C . LEU B 1 147 ? 10.584 32.600 22.353 1.00 22.32 147 LEU B C 1
ATOM 3954 O O . LEU B 1 147 ? 10.437 31.550 22.981 1.00 24.41 147 LEU B O 1
ATOM 3959 N N . ASP B 1 148 ? 9.770 33.641 22.486 1.00 20.08 148 ASP B N 1
ATOM 3960 C CA . ASP B 1 148 ? 8.637 33.589 23.398 1.00 20.21 148 ASP B CA 1
ATOM 3961 C C . ASP B 1 148 ? 7.290 33.493 22.682 1.00 17.94 148 ASP B C 1
ATOM 3962 O O . ASP B 1 148 ? 6.242 33.581 23.318 1.00 18.69 148 ASP B O 1
ATOM 3967 N N . ASN B 1 149 ? 7.324 33.293 21.367 1.00 15.74 149 ASN B N 1
ATOM 3968 C CA . ASN B 1 149 ? 6.108 33.183 20.557 1.00 14.01 149 ASN B CA 1
ATOM 3969 C C . ASN B 1 149 ? 5.269 31.944 20.842 1.00 13.97 149 ASN B C 1
ATOM 3970 O O . ASN B 1 149 ? 5.758 30.949 21.377 1.00 12.94 149 ASN B O 1
ATOM 3975 N N . ALA B 1 150 ? 3.996 32.017 20.464 1.00 11.64 150 ALA B N 1
ATOM 3976 C CA . ALA B 1 150 ? 3.091 30.885 20.595 1.00 11.38 150 ALA B CA 1
ATOM 3977 C C . ALA B 1 150 ? 3.310 30.146 19.277 1.00 11.52 150 ALA B C 1
ATOM 3978 O O . ALA B 1 150 ? 4.059 30.624 18.419 1.00 9.90 150 ALA B O 1
ATOM 3980 N N . LEU B 1 151 ? 2.674 28.993 19.104 1.00 9.26 151 LEU B N 1
ATOM 3981 C CA . LEU B 1 151 ? 2.846 28.234 17.870 1.00 9.92 151 LEU B CA 1
ATOM 3982 C C . LEU B 1 151 ? 1.560 27.482 17.550 1.00 9.62 151 LEU B C 1
ATOM 3983 O O . LEU B 1 151 ? 1.052 26.720 18.377 1.00 9.66 151 LEU B O 1
ATOM 3988 N N . LEU B 1 152 ? 1.035 27.707 16.350 1.00 9.23 152 LEU B N 1
ATOM 3989 C CA . LEU B 1 152 ? -0.203 27.070 15.924 1.00 9.93 152 LEU B CA 1
ATOM 3990 C C . LEU B 1 152 ? 0.009 26.254 14.653 1.00 11.01 152 LEU B C 1
ATOM 3991 O O . LEU B 1 152 ? 0.767 26.647 13.765 1.00 12.25 152 LEU B O 1
ATOM 3996 N N . ALA B 1 153 ? -0.661 25.113 14.568 1.00 9.56 153 ALA B N 1
ATOM 3997 C CA . ALA B 1 153 ? -0.553 24.268 13.391 1.00 10.59 153 ALA B CA 1
ATOM 3998 C C . ALA B 1 153 ? -1.935 24.073 12.779 1.00 9.75 153 ALA B C 1
ATOM 3999 O O . ALA B 1 153 ? -2.853 23.597 13.447 1.00 11.96 153 ALA B O 1
ATOM 4001 N N . LEU B 1 154 ? -2.073 24.457 11.514 1.00 8.68 154 LEU B N 1
ATOM 4002 C CA . LEU B 1 154 ? -3.327 24.315 10.773 1.00 11.06 154 LEU B CA 1
ATOM 4003 C C . LEU B 1 154 ? -3.029 23.228 9.747 1.00 10.26 154 LEU B C 1
ATOM 4004 O O . LEU B 1 154 ? -2.225 23.430 8.835 1.00 9.78 154 LEU B O 1
ATOM 4009 N N . GLN B 1 155 ? -3.684 22.081 9.900 1.00 10.90 155 GLN B N 1
ATOM 4010 C CA . GLN B 1 155 ? -3.419 20.927 9.046 1.00 10.49 155 GLN B CA 1
ATOM 4011 C C . GLN B 1 155 ? -4.632 20.340 8.332 1.00 11.45 155 GLN B C 1
ATOM 4012 O O . GLN B 1 155 ? -5.703 20.211 8.922 1.00 10.22 155 GLN B O 1
ATOM 4018 N N . GLY B 1 156 ? -4.442 19.961 7.069 1.00 12.02 156 GLY B N 1
ATOM 4019 C CA . GLY B 1 156 ? -5.523 19.375 6.293 1.00 12.28 156 GLY B CA 1
ATOM 4020 C C . GLY B 1 156 ? -5.570 19.857 4.852 1.00 12.70 156 GLY B C 1
ATOM 4021 O O . GLY B 1 156 ? -4.932 20.855 4.504 1.00 13.15 156 GLY B O 1
ATOM 4022 N N . PRO B 1 157 ? -6.324 19.165 3.982 1.00 12.69 157 PRO B N 1
ATOM 4023 C CA . PRO B 1 157 ? -6.438 19.545 2.570 1.00 13.54 157 PRO B CA 1
ATOM 4024 C C . PRO B 1 157 ? -6.965 20.957 2.292 1.00 14.12 157 PRO B C 1
ATOM 4025 O O . PRO B 1 157 ? -6.724 21.504 1.218 1.00 12.41 157 PRO B O 1
ATOM 4029 N N . THR B 1 158 ? -7.673 21.557 3.246 1.00 14.47 158 THR B N 1
ATOM 4030 C CA . THR B 1 158 ? -8.177 22.911 3.027 1.00 15.35 158 THR B CA 1
ATOM 4031 C C . THR B 1 158 ? -7.468 23.926 3.921 1.00 16.07 158 THR B C 1
ATOM 4032 O O . THR B 1 158 ? -7.884 25.084 4.019 1.00 15.30 158 THR B O 1
ATOM 4036 N N . ALA B 1 159 ? -6.382 23.492 4.554 1.00 14.25 159 ALA B N 1
ATOM 4037 C CA . ALA B 1 159 ? -5.619 24.362 5.443 1.00 14.20 159 ALA B CA 1
ATOM 4038 C C . ALA B 1 159 ? -5.047 25.584 4.721 1.00 15.06 159 ALA B C 1
ATOM 4039 O O . ALA B 1 159 ? -5.223 26.718 5.173 1.00 13.40 159 ALA B O 1
ATOM 4041 N N . ALA B 1 160 ? -4.366 25.358 3.602 1.00 13.99 160 ALA B N 1
ATOM 4042 C CA . ALA B 1 160 ? -3.776 26.463 2.850 1.00 16.12 160 ALA B CA 1
ATOM 4043 C C . ALA B 1 160 ? -4.852 27.447 2.399 1.00 16.34 160 ALA B C 1
ATOM 4044 O O . ALA B 1 160 ? -4.677 28.659 2.488 1.00 16.82 160 ALA B O 1
ATOM 4046 N N . GLN B 1 161 ? -5.966 26.909 1.918 1.00 17.07 161 GLN B N 1
ATOM 4047 C CA . GLN B 1 161 ? -7.084 27.720 1.451 1.00 19.45 161 GLN B CA 1
ATOM 4048 C C . GLN B 1 161 ? -7.587 28.641 2.569 1.00 17.95 161 GLN B C 1
ATOM 4049 O O . GLN B 1 161 ? -7.864 29.822 2.345 1.00 14.41 161 GLN B O 1
ATOM 4055 N N . VAL B 1 162 ? -7.693 28.093 3.775 1.00 16.12 162 VAL B N 1
ATOM 4056 C CA . VAL B 1 162 ? -8.158 28.858 4.927 1.00 15.26 162 VAL B CA 1
ATOM 4057 C C . VAL B 1 162 ? -7.189 29.974 5.292 1.00 16.16 162 VAL B C 1
ATOM 4058 O O . VAL B 1 162 ? -7.598 31.112 5.523 1.00 16.27 162 VAL B O 1
ATOM 4062 N N . LEU B 1 163 ? -5.901 29.650 5.344 1.00 16.15 163 LEU B N 1
ATOM 4063 C CA . LEU B 1 163 ? -4.903 30.647 5.707 1.00 15.79 163 LEU B CA 1
ATOM 4064 C C . LEU B 1 163 ? -4.705 31.693 4.619 1.00 14.72 163 LEU B C 1
ATOM 4065 O O . LEU B 1 163 ? -4.400 32.847 4.914 1.00 12.93 163 LEU B O 1
ATOM 4070 N N . GLN B 1 164 ? -4.885 31.292 3.364 1.00 14.55 164 GLN B N 1
ATOM 4071 C CA . GLN B 1 164 ? -4.701 32.213 2.248 1.00 15.65 164 GLN B CA 1
ATOM 4072 C C . GLN B 1 164 ? -5.567 33.467 2.380 1.00 15.49 164 GLN B C 1
ATOM 4073 O O . GLN B 1 164 ? -5.210 34.529 1.873 1.00 15.49 164 GLN B O 1
ATOM 4079 N N . ALA B 1 165 ? -6.700 33.346 3.066 1.00 15.90 165 ALA B N 1
ATOM 4080 C CA . ALA B 1 165 ? -7.594 34.487 3.243 1.00 16.91 165 ALA B CA 1
ATOM 4081 C C . ALA B 1 165 ? -7.029 35.494 4.237 1.00 18.25 165 ALA B C 1
ATOM 4082 O O . ALA B 1 165 ? -7.511 36.625 4.330 1.00 16.99 165 ALA B O 1
ATOM 4084 N N . GLY B 1 166 ? -5.999 35.085 4.973 1.00 17.32 166 GLY B N 1
ATOM 4085 C CA . GLY B 1 166 ? -5.407 35.975 5.954 1.00 16.73 166 GLY B CA 1
ATOM 4086 C C . GLY B 1 166 ? -4.002 36.462 5.651 1.00 16.13 166 GLY B C 1
ATOM 4087 O O . GLY B 1 166 ? -3.384 37.112 6.495 1.00 15.14 166 GLY B O 1
ATOM 4088 N N . VAL B 1 167 ? -3.485 36.157 4.464 1.00 15.67 167 VAL B N 1
ATOM 4089 C CA . VAL B 1 167 ? -2.137 36.597 4.103 1.00 16.00 167 VAL B CA 1
ATOM 4090 C C . VAL B 1 167 ? -2.052 37.109 2.671 1.00 16.62 167 VAL B C 1
ATOM 4091 O O . VAL B 1 167 ? -2.770 36.643 1.787 1.00 16.51 167 VAL B O 1
ATOM 4095 N N . ALA B 1 168 ? -1.169 38.077 2.452 1.00 18.53 168 ALA B N 1
ATOM 4096 C CA . ALA B 1 168 ? -0.981 38.649 1.125 1.00 20.26 168 ALA B CA 1
ATOM 4097 C C . ALA B 1 168 ? -0.154 37.712 0.256 1.00 20.23 168 ALA B C 1
ATOM 4098 O O . ALA B 1 168 ? -0.364 37.637 -0.951 1.00 21.27 168 ALA B O 1
ATOM 4100 N N . ASP B 1 169 ? 0.781 36.995 0.877 1.00 19.62 169 ASP B N 1
ATOM 4101 C CA . ASP B 1 169 ? 1.647 36.064 0.155 1.00 19.80 169 ASP B CA 1
ATOM 4102 C C . ASP B 1 169 ? 0.863 34.990 -0.588 1.00 18.93 169 ASP B C 1
ATOM 4103 O O . ASP B 1 169 ? -0.192 34.550 -0.135 1.00 18.43 169 ASP B O 1
ATOM 4108 N N . ASP B 1 170 ? 1.401 34.561 -1.724 1.00 16.37 170 ASP B N 1
ATOM 4109 C CA . ASP B 1 170 ? 0.783 33.512 -2.525 1.00 16.48 170 ASP B CA 1
ATOM 4110 C C . ASP B 1 170 ? 1.280 32.188 -1.947 1.00 16.28 170 ASP B C 1
ATOM 4111 O O . ASP B 1 170 ? 2.412 31.783 -2.198 1.00 15.84 170 ASP B O 1
ATOM 4116 N N . LEU B 1 171 ? 0.434 31.513 -1.174 1.00 16.38 171 LEU B N 1
ATOM 4117 C CA . LEU B 1 171 ? 0.833 30.259 -0.552 1.00 15.87 171 LEU B CA 1
ATOM 4118 C C . LEU B 1 171 ? 1.169 29.141 -1.532 1.00 17.93 171 LEU B C 1
ATOM 4119 O O . LEU B 1 171 ? 1.860 28.185 -1.169 1.00 16.56 171 LEU B O 1
ATOM 4124 N N . ARG B 1 172 ? 0.690 29.248 -2.769 1.00 17.76 172 ARG B N 1
ATOM 4125 C CA . ARG B 1 172 ? 0.993 28.226 -3.764 1.00 19.52 172 ARG B CA 1
ATOM 4126 C C . ARG B 1 172 ? 2.480 28.285 -4.121 1.00 18.56 172 ARG B C 1
ATOM 4127 O O . ARG B 1 172 ? 3.002 27.410 -4.812 1.00 19.57 172 ARG B O 1
ATOM 4135 N N . LYS B 1 173 ? 3.158 29.325 -3.645 1.00 18.33 173 LYS B N 1
ATOM 4136 C CA . LYS B 1 173 ? 4.583 29.486 -3.898 1.00 18.99 173 LYS B CA 1
ATOM 4137 C C . LYS B 1 173 ? 5.391 29.262 -2.619 1.00 18.79 173 LYS B C 1
ATOM 4138 O O . LYS B 1 173 ? 6.553 29.661 -2.517 1.00 18.18 173 LYS B O 1
ATOM 4144 N N . LEU B 1 174 ? 4.756 28.617 -1.644 1.00 16.64 174 LEU B N 1
ATOM 4145 C CA . LEU B 1 174 ? 5.398 28.294 -0.372 1.00 15.66 174 LEU B CA 1
ATOM 4146 C C . LEU B 1 174 ? 5.377 26.771 -0.258 1.00 14.38 174 LEU B C 1
ATOM 4147 O O . LEU B 1 174 ? 4.537 26.206 0.439 1.00 15.53 174 LEU B O 1
ATOM 4152 N N . PRO B 1 175 ? 6.302 26.093 -0.955 1.00 14.54 175 PRO B N 1
ATOM 4153 C CA . PRO B 1 175 ? 6.453 24.633 -0.989 1.00 14.54 175 PRO B CA 1
ATOM 4154 C C . PRO B 1 175 ? 6.731 24.005 0.375 1.00 12.63 175 PRO B C 1
ATOM 4155 O O . PRO B 1 175 ? 7.196 24.673 1.292 1.00 10.89 175 PRO B O 1
ATOM 4159 N N . PHE B 1 176 ? 6.465 22.706 0.474 1.00 12.47 176 PHE B N 1
ATOM 4160 C CA . PHE B 1 176 ? 6.689 21.928 1.689 1.00 13.28 176 PHE B CA 1
ATOM 4161 C C . PHE B 1 176 ? 8.093 22.214 2.226 1.00 14.28 176 PHE B C 1
ATOM 4162 O O . PHE B 1 176 ? 9.072 22.232 1.469 1.00 12.29 176 PHE B O 1
ATOM 4170 N N . MET B 1 177 ? 8.165 22.452 3.532 1.00 12.78 177 MET B N 1
ATOM 4171 C CA . MET B 1 177 ? 9.406 22.739 4.249 1.00 13.79 177 MET B CA 1
ATOM 4172 C C . MET B 1 177 ? 10.075 24.088 3.976 1.00 14.33 177 MET B C 1
ATOM 4173 O O . MET B 1 177 ? 11.247 24.277 4.304 1.00 15.97 177 MET B O 1
ATOM 4178 N N . THR B 1 178 ? 9.345 25.023 3.373 1.00 12.67 178 THR B N 1
ATOM 4179 C CA . THR B 1 178 ? 9.894 26.358 3.150 1.00 12.95 178 THR B CA 1
ATOM 4180 C C . THR B 1 178 ? 9.082 27.284 4.048 1.00 13.59 178 THR B C 1
ATOM 4181 O O . THR B 1 178 ? 8.009 26.906 4.519 1.00 14.61 178 THR B O 1
ATOM 4185 N N . SER B 1 179 ? 9.581 28.489 4.290 1.00 13.93 179 SER B N 1
ATOM 4186 C CA . SER B 1 179 ? 8.870 29.411 5.167 1.00 14.60 179 SER B CA 1
ATOM 4187 C C . SER B 1 179 ? 9.091 30.876 4.827 1.00 15.27 179 SER B C 1
ATOM 4188 O O . SER B 1 179 ? 9.935 31.217 4.004 1.00 14.36 179 SER B O 1
ATOM 4191 N N . ALA B 1 180 ? 8.326 31.741 5.484 1.00 13.54 180 ALA B N 1
ATOM 4192 C CA . ALA B 1 180 ? 8.441 33.173 5.264 1.00 13.28 180 ALA B CA 1
ATOM 4193 C C . ALA B 1 180 ? 7.789 33.935 6.406 1.00 12.42 180 ALA B C 1
ATOM 4194 O O . ALA B 1 180 ? 6.897 33.417 7.084 1.00 10.80 180 ALA B O 1
ATOM 4196 N N . VAL B 1 181 ? 8.257 35.157 6.632 1.00 11.84 181 VAL B N 1
ATOM 4197 C CA . VAL B 1 181 ? 7.688 36.006 7.668 1.00 12.98 181 VAL B CA 1
ATOM 4198 C C . VAL B 1 181 ? 6.503 36.704 7.005 1.00 12.98 181 VAL B C 1
ATOM 4199 O O . VAL B 1 181 ? 6.646 37.295 5.933 1.00 13.01 181 VAL B O 1
ATOM 4203 N N . MET B 1 182 ? 5.333 36.622 7.628 1.00 13.80 182 MET B N 1
ATOM 4204 C CA . MET B 1 182 ? 4.132 37.234 7.060 1.00 15.39 182 MET B CA 1
ATOM 4205 C C . MET B 1 182 ? 3.241 37.872 8.117 1.00 15.90 182 MET B C 1
ATOM 4206 O O . MET B 1 182 ? 3.367 37.590 9.309 1.00 15.27 182 MET B O 1
ATOM 4211 N N . GLU B 1 183 ? 2.334 38.731 7.659 1.00 15.45 183 GLU B N 1
ATOM 4212 C CA . GLU B 1 183 ? 1.354 39.351 8.538 1.00 15.78 183 GLU B CA 1
ATOM 4213 C C . GLU B 1 183 ? 0.156 38.429 8.352 1.00 15.16 183 GLU B C 1
ATOM 4214 O O . GLU B 1 183 ? -0.401 38.349 7.258 1.00 16.24 183 GLU B O 1
ATOM 4220 N N . VAL B 1 184 ? -0.235 37.725 9.407 1.00 14.58 184 VAL B N 1
ATOM 4221 C CA . VAL B 1 184 ? -1.343 36.782 9.307 1.00 13.16 184 VAL B CA 1
ATOM 4222 C C . VAL B 1 184 ? -2.591 37.280 10.028 1.00 14.61 184 VAL B C 1
ATOM 4223 O O . VAL B 1 184 ? -2.580 37.500 11.241 1.00 14.91 184 VAL B O 1
ATOM 4227 N N . PHE B 1 185 ? -3.667 37.447 9.267 1.00 14.73 185 PHE B N 1
ATOM 4228 C CA . PHE B 1 185 ? -4.926 37.941 9.804 1.00 15.96 185 PHE B CA 1
ATOM 4229 C C . PHE B 1 185 ? -4.726 39.179 10.673 1.00 17.56 185 PHE B C 1
ATOM 4230 O O . PHE B 1 185 ? -5.309 39.295 11.751 1.00 17.83 185 PHE B O 1
ATOM 4238 N N . GLY B 1 186 ? -3.885 40.095 10.202 1.00 18.14 186 GLY B N 1
ATOM 4239 C CA . GLY B 1 186 ? -3.642 41.324 10.937 1.00 17.69 186 GLY B CA 1
ATOM 4240 C C . GLY B 1 186 ? -2.499 41.301 11.935 1.00 19.27 186 GLY B C 1
ATOM 4241 O O . GLY B 1 186 ? -2.110 42.352 12.446 1.00 19.72 186 GLY B O 1
ATOM 4242 N N . VAL B 1 187 ? -1.961 40.118 12.224 1.00 16.62 187 VAL B N 1
ATOM 4243 C CA . VAL B 1 187 ? -0.857 40.000 13.170 1.00 16.96 187 VAL B CA 1
ATOM 4244 C C . VAL B 1 187 ? 0.467 39.992 12.412 1.00 17.62 187 VAL B C 1
ATOM 4245 O O . VAL B 1 187 ? 0.776 39.038 11.699 1.00 16.85 187 VAL B O 1
ATOM 4249 N N . SER B 1 188 ? 1.251 41.054 12.572 1.00 18.31 188 SER B N 1
ATOM 4250 C CA . SER B 1 188 ? 2.525 41.159 11.875 1.00 19.98 188 SER B CA 1
ATOM 4251 C C . SER B 1 188 ? 3.651 40.415 12.586 1.00 19.55 188 SER B C 1
ATOM 4252 O O . SER B 1 188 ? 3.567 40.126 13.777 1.00 18.00 188 SER B O 1
ATOM 4255 N N . GLY B 1 189 ? 4.699 40.097 11.835 1.00 18.90 189 GLY B N 1
ATOM 4256 C CA . GLY B 1 189 ? 5.840 39.412 12.411 1.00 19.15 189 GLY B CA 1
ATOM 4257 C C . GLY B 1 189 ? 5.673 37.927 12.676 1.00 18.19 189 GLY B C 1
ATOM 4258 O O . GLY B 1 189 ? 6.388 37.369 13.508 1.00 19.12 189 GLY B O 1
ATOM 4259 N N . CYS B 1 190 ? 4.736 37.283 11.988 1.00 15.32 190 CYS B N 1
ATOM 4260 C CA . CYS B 1 190 ? 4.531 35.848 12.167 1.00 14.89 190 CYS B CA 1
ATOM 4261 C C . CYS B 1 190 ? 5.436 35.110 11.201 1.00 14.67 190 CYS B C 1
ATOM 4262 O O . CYS B 1 190 ? 5.809 35.650 10.164 1.00 16.42 190 CYS B O 1
ATOM 4265 N N . ARG B 1 191 ? 5.804 33.882 11.544 1.00 13.30 191 ARG B N 1
ATOM 4266 C CA . ARG B 1 191 ? 6.598 33.086 10.626 1.00 12.81 191 ARG B CA 1
ATOM 4267 C C . ARG B 1 191 ? 5.719 31.907 10.243 1.00 12.46 191 ARG B C 1
ATOM 4268 O O . ARG B 1 191 ? 5.248 31.169 11.110 1.00 12.91 191 ARG B O 1
ATOM 4276 N N . VAL B 1 192 ? 5.482 31.754 8.945 1.00 11.05 192 VAL B N 1
ATOM 4277 C CA . VAL B 1 192 ? 4.649 30.676 8.429 1.00 10.83 192 VAL B CA 1
ATOM 4278 C C . VAL B 1 192 ? 5.526 29.648 7.725 1.00 11.28 192 VAL B C 1
ATOM 4279 O O . VAL B 1 192 ? 6.242 29.977 6.778 1.00 10.46 192 VAL B O 1
ATOM 4283 N N . THR B 1 193 ? 5.475 28.406 8.197 1.00 10.79 193 THR B N 1
ATOM 4284 C CA . THR B 1 193 ? 6.272 27.333 7.611 1.00 11.71 193 THR B CA 1
ATOM 4285 C C . THR B 1 193 ? 5.341 26.247 7.068 1.00 11.34 193 THR B C 1
ATOM 4286 O O . THR B 1 193 ? 4.375 25.873 7.729 1.00 10.38 193 THR B O 1
ATOM 4290 N N . ARG B 1 194 ? 5.633 25.750 5.869 1.00 10.70 194 ARG B N 1
ATOM 4291 C CA . ARG B 1 194 ? 4.812 24.711 5.248 1.00 10.59 194 ARG B CA 1
ATOM 4292 C C . ARG B 1 194 ? 5.261 23.361 5.796 1.00 11.60 194 ARG B C 1
ATOM 4293 O O . ARG B 1 194 ? 6.023 22.641 5.153 1.00 11.32 194 ARG B O 1
ATOM 4301 N N . CYS B 1 195 ? 4.795 23.025 6.993 1.00 12.62 195 CYS B N 1
ATOM 4302 C CA . CYS B 1 195 ? 5.169 21.759 7.616 1.00 12.44 195 CYS B CA 1
ATOM 4303 C C . CYS B 1 195 ? 4.069 21.284 8.551 1.00 11.79 195 CYS B C 1
ATOM 4304 O O . CYS B 1 195 ? 3.049 21.952 8.717 1.00 10.82 195 CYS B O 1
ATOM 4307 N N . GLY B 1 196 ? 4.285 20.131 9.170 1.00 12.64 196 GLY B N 1
ATOM 4308 C CA . GLY B 1 196 ? 3.285 19.603 10.077 1.00 12.02 196 GLY B CA 1
ATOM 4309 C C . GLY B 1 196 ? 3.670 18.270 10.681 1.00 12.08 196 GLY B C 1
ATOM 4310 O O . GLY B 1 196 ? 4.786 17.789 10.499 1.00 11.40 196 GLY B O 1
ATOM 4311 N N . TYR B 1 197 ? 2.723 17.665 11.386 1.00 10.18 197 TYR B N 1
ATOM 4312 C CA . TYR B 1 197 ? 2.947 16.395 12.054 1.00 10.79 197 TYR B CA 1
ATOM 4313 C C . TYR B 1 197 ? 1.727 15.513 11.791 1.00 10.93 197 TYR B C 1
ATOM 4314 O O . TYR B 1 197 ? 1.337 14.720 12.644 1.00 11.67 197 TYR B O 1
ATOM 4323 N N . THR B 1 198 ? 1.140 15.645 10.603 1.00 9.80 198 THR B N 1
ATOM 4324 C CA . THR B 1 198 ? -0.070 14.894 10.264 1.00 11.97 198 THR B CA 1
ATOM 4325 C C . THR B 1 198 ? -0.034 14.090 8.969 1.00 12.82 198 THR B C 1
ATOM 4326 O O . THR B 1 198 ? -0.866 13.204 8.768 1.00 12.83 198 THR B O 1
ATOM 4330 N N . GLY B 1 199 ? 0.904 14.406 8.085 1.00 11.84 199 GLY B N 1
ATOM 4331 C CA . GLY B 1 199 ? 0.969 13.702 6.816 1.00 12.85 199 GLY B CA 1
ATOM 4332 C C . GLY B 1 199 ? 0.174 14.443 5.751 1.00 14.27 199 GLY B C 1
ATOM 4333 O O . GLY B 1 199 ? 0.331 14.191 4.556 1.00 14.93 199 GLY B O 1
ATOM 4334 N N . GLU B 1 200 ? -0.691 15.357 6.183 1.00 13.29 200 GLU B N 1
ATOM 4335 C CA . GLU B 1 200 ? -1.497 16.150 5.255 1.00 12.72 200 GLU B CA 1
ATOM 4336 C C . GLU B 1 200 ? -0.723 17.414 4.905 1.00 14.44 200 GLU B C 1
ATOM 4337 O O . GLU B 1 200 ? 0.354 17.666 5.446 1.00 13.63 200 GLU B O 1
ATOM 4343 N N . ASP B 1 201 ? -1.266 18.208 3.989 1.00 12.83 201 ASP B N 1
ATOM 4344 C CA . ASP B 1 201 ? -0.628 19.470 3.660 1.00 12.25 201 ASP B CA 1
ATOM 4345 C C . ASP B 1 201 ? -0.932 20.304 4.903 1.00 12.13 201 ASP B C 1
ATOM 4346 O O . ASP B 1 201 ? -1.864 19.986 5.645 1.00 10.32 201 ASP B O 1
ATOM 4351 N N . GLY B 1 202 ? -0.150 21.346 5.152 1.00 10.72 202 GLY B N 1
ATOM 4352 C CA . GLY B 1 202 ? -0.406 22.158 6.325 1.00 11.53 202 GLY B CA 1
ATOM 4353 C C . GLY B 1 202 ? 0.655 23.204 6.582 1.00 11.25 202 GLY B C 1
ATOM 4354 O O . GLY B 1 202 ? 1.660 23.270 5.872 1.00 10.13 202 GLY B O 1
ATOM 4355 N N . VAL B 1 203 ? 0.422 24.025 7.602 1.00 11.20 203 VAL B N 1
ATOM 4356 C CA . VAL B 1 203 ? 1.353 25.082 7.977 1.00 12.44 203 VAL B CA 1
ATOM 4357 C C . VAL B 1 203 ? 1.477 25.176 9.494 1.00 13.15 203 VAL B C 1
ATOM 4358 O O . VAL B 1 203 ? 0.624 24.681 10.231 1.00 13.15 203 VAL B O 1
ATOM 4362 N N . GLU B 1 204 ? 2.557 25.807 9.942 1.00 13.40 204 GLU B N 1
ATOM 4363 C CA . GLU B 1 204 ? 2.808 26.052 11.358 1.00 13.31 204 GLU B CA 1
ATOM 4364 C C . GLU B 1 204 ? 3.032 27.550 11.418 1.00 13.40 204 GLU B C 1
ATOM 4365 O O . GLU B 1 204 ? 3.768 28.104 10.594 1.00 13.51 204 GLU B O 1
ATOM 4371 N N . ILE B 1 205 ? 2.412 28.212 12.385 1.00 12.13 205 ILE B N 1
ATOM 4372 C CA . ILE B 1 205 ? 2.559 29.653 12.495 1.00 12.33 205 ILE B CA 1
ATOM 4373 C C . ILE B 1 205 ? 3.138 30.084 13.832 1.00 12.60 205 ILE B C 1
ATOM 4374 O O . ILE B 1 205 ? 2.512 29.902 14.877 1.00 12.74 205 ILE B O 1
ATOM 4379 N N . SER B 1 206 ? 4.345 30.635 13.794 1.00 10.97 206 SER B N 1
ATOM 4380 C CA . SER B 1 206 ? 4.985 31.134 15.005 1.00 11.89 206 SER B CA 1
ATOM 4381 C C . SER B 1 206 ? 4.432 32.545 15.123 1.00 11.80 206 SER B C 1
ATOM 4382 O O . SER B 1 206 ? 4.725 33.401 14.288 1.00 11.75 206 SER B O 1
ATOM 4385 N N . VAL B 1 207 ? 3.633 32.783 16.155 1.00 10.50 207 VAL B N 1
ATOM 4386 C CA . VAL B 1 207 ? 2.994 34.077 16.338 1.00 12.00 207 VAL B CA 1
ATOM 4387 C C . VAL B 1 207 ? 3.260 34.719 17.696 1.00 12.06 207 VAL B C 1
ATOM 4388 O O . VAL B 1 207 ? 3.263 34.045 18.725 1.00 12.62 207 VAL B O 1
ATOM 4392 N N . PRO B 1 208 ? 3.499 36.040 17.713 1.00 13.24 208 PRO B N 1
ATOM 4393 C CA . PRO B 1 208 ? 3.755 36.730 18.980 1.00 13.66 208 PRO B CA 1
ATOM 4394 C C . PRO B 1 208 ? 2.586 36.479 19.927 1.00 13.51 208 PRO B C 1
ATOM 4395 O O . PRO B 1 208 ? 1.428 36.471 19.504 1.00 14.02 208 PRO B O 1
ATOM 4399 N N . VAL B 1 209 ? 2.894 36.271 21.201 1.00 12.71 209 VAL B N 1
ATOM 4400 C CA . VAL B 1 209 ? 1.877 36.006 22.208 1.00 12.81 209 VAL B CA 1
ATOM 4401 C C . VAL B 1 209 ? 0.701 36.983 22.170 1.00 12.39 209 VAL B C 1
ATOM 4402 O O . VAL B 1 209 ? -0.453 36.566 22.230 1.00 12.08 209 VAL B O 1
ATOM 4406 N N . ALA B 1 210 ? 0.997 38.274 22.052 1.00 13.06 210 ALA B N 1
ATOM 4407 C CA . ALA B 1 210 ? -0.036 39.309 22.032 1.00 14.07 210 ALA B CA 1
ATOM 4408 C C . ALA B 1 210 ? -1.094 39.136 20.942 1.00 15.84 210 ALA B C 1
ATOM 4409 O O . ALA B 1 210 ? -2.216 39.630 21.078 1.00 14.94 210 ALA B O 1
ATOM 4411 N N . GLY B 1 211 ? -0.748 38.439 19.863 1.00 15.52 211 GLY B N 1
ATOM 4412 C CA . GLY B 1 211 ? -1.709 38.244 18.792 1.00 14.75 211 GLY B CA 1
ATOM 4413 C C . GLY B 1 211 ? -2.148 36.804 18.588 1.00 14.40 211 GLY B C 1
ATOM 4414 O O . GLY B 1 211 ? -2.878 36.508 17.638 1.00 13.23 211 GLY B O 1
ATOM 4415 N N . ALA B 1 212 ? -1.722 35.913 19.480 1.00 12.54 212 ALA B N 1
ATOM 4416 C CA . ALA B 1 212 ? -2.058 34.492 19.378 1.00 12.58 212 ALA B CA 1
ATOM 4417 C C . ALA B 1 212 ? -3.554 34.185 19.407 1.00 13.18 212 ALA B C 1
ATOM 4418 O O . ALA B 1 212 ? -4.059 33.451 18.554 1.00 13.39 212 ALA B O 1
ATOM 4420 N N . VAL B 1 213 ? -4.265 34.728 20.389 1.00 13.14 213 VAL B N 1
ATOM 4421 C CA . VAL B 1 213 ? -5.699 34.476 20.487 1.00 13.44 213 VAL B CA 1
ATOM 4422 C C . VAL B 1 213 ? -6.435 35.047 19.280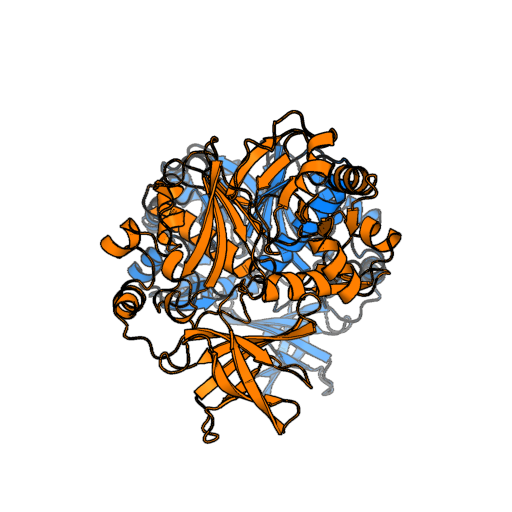 1.00 13.75 213 VAL B C 1
ATOM 4423 O O . VAL B 1 213 ? -7.338 34.410 18.738 1.00 13.69 213 VAL B O 1
ATOM 4427 N N . HIS B 1 214 ? -6.043 36.246 18.856 1.00 13.58 214 HIS B N 1
ATOM 4428 C CA . HIS B 1 214 ? -6.667 36.880 17.698 1.00 14.93 214 HIS B CA 1
ATOM 4429 C C . HIS B 1 214 ? -6.514 35.997 16.460 1.00 14.28 214 HIS B C 1
ATOM 4430 O O . HIS B 1 214 ? -7.465 35.795 15.704 1.00 13.82 214 HIS B O 1
ATOM 4437 N N . LEU B 1 215 ? -5.306 35.479 16.256 1.00 13.18 215 LEU B N 1
ATOM 4438 C CA . LEU B 1 215 ? -5.023 34.622 15.108 1.00 12.80 215 LEU B CA 1
ATOM 4439 C C . LEU B 1 215 ? -5.853 33.335 15.127 1.00 12.89 215 LEU B C 1
ATOM 4440 O O . LEU B 1 215 ? -6.459 32.960 14.122 1.00 12.69 215 LEU B O 1
ATOM 4445 N N . ALA B 1 216 ? -5.877 32.661 16.271 1.00 13.17 216 ALA B N 1
ATOM 4446 C CA . ALA B 1 216 ? -6.630 31.419 16.404 1.00 14.17 216 ALA B CA 1
ATOM 4447 C C . ALA B 1 216 ? -8.123 31.671 16.191 1.00 13.69 216 ALA B C 1
ATOM 4448 O O . ALA B 1 216 ? -8.807 30.899 15.517 1.00 14.23 216 ALA B O 1
ATOM 4450 N N . THR B 1 217 ? -8.622 32.754 16.775 1.00 13.96 217 THR B N 1
ATOM 4451 C CA . THR B 1 217 ? -10.030 33.113 16.644 1.00 13.80 217 THR B CA 1
ATOM 4452 C C . THR B 1 217 ? -10.366 33.383 15.180 1.00 15.14 217 THR B C 1
ATOM 4453 O O . THR B 1 217 ? -11.379 32.904 14.666 1.00 14.89 217 THR B O 1
ATOM 4457 N N . ALA B 1 218 ? -9.505 34.144 14.511 1.00 13.86 218 ALA B N 1
ATOM 4458 C CA . ALA B 1 218 ? -9.714 34.478 13.105 1.00 14.85 218 ALA B CA 1
ATOM 4459 C C . ALA B 1 218 ? -9.729 33.227 12.228 1.00 13.63 218 ALA B C 1
ATOM 4460 O O . ALA B 1 218 ? -10.579 33.084 11.347 1.00 13.69 218 ALA B O 1
ATOM 4462 N N . ILE B 1 219 ? -8.784 32.325 12.466 1.00 13.07 219 ILE B N 1
ATOM 4463 C CA . ILE B 1 219 ? -8.708 31.094 11.688 1.00 12.86 219 ILE B CA 1
ATOM 4464 C C . ILE B 1 219 ? -9.969 30.258 11.890 1.00 14.54 219 ILE B C 1
ATOM 4465 O O . ILE B 1 219 ? -10.532 29.718 10.933 1.00 15.40 219 ILE B O 1
ATOM 4470 N N . LEU B 1 220 ? -10.417 30.173 13.137 1.00 15.63 220 LEU B N 1
ATOM 4471 C CA . LEU B 1 220 ? -11.593 29.384 13.476 1.00 17.72 220 LEU B CA 1
ATOM 4472 C C . LEU B 1 220 ? -12.913 29.922 12.925 1.00 17.90 220 LEU B C 1
ATOM 4473 O O . LEU B 1 220 ? -13.927 29.220 12.951 1.00 18.97 220 LEU B O 1
ATOM 4478 N N . LYS B 1 221 ? -12.914 31.156 12.430 1.00 19.17 221 LYS B N 1
ATOM 4479 C CA . LYS B 1 221 ? -14.137 31.725 11.872 1.00 19.71 221 LYS B CA 1
ATOM 4480 C C . LYS B 1 221 ? -14.538 30.959 10.617 1.00 20.82 221 LYS B C 1
ATOM 4481 O O . LYS B 1 221 ? -15.720 30.874 10.284 1.00 21.19 221 LYS B O 1
ATOM 4487 N N . ASN B 1 222 ? -13.551 30.396 9.925 1.00 18.35 222 ASN B N 1
ATOM 4488 C CA . ASN B 1 222 ? -13.816 29.637 8.707 1.00 18.54 222 ASN B CA 1
ATOM 4489 C C . ASN B 1 222 ? -14.412 28.278 9.082 1.00 18.35 222 ASN B C 1
ATOM 4490 O O . ASN B 1 222 ? -13.802 27.506 9.820 1.00 17.69 222 ASN B O 1
ATOM 4495 N N . PRO B 1 223 ? -15.616 27.966 8.570 1.00 19.29 223 PRO B N 1
ATOM 4496 C CA . PRO B 1 223 ? -16.287 26.693 8.866 1.00 19.82 223 PRO B CA 1
ATOM 4497 C C . PRO B 1 223 ? -15.519 25.415 8.514 1.00 18.80 223 PRO B C 1
ATOM 4498 O O . PRO B 1 223 ? -15.870 24.335 8.979 1.00 19.83 223 PRO B O 1
ATOM 4502 N N . GLU B 1 224 ? -14.482 25.534 7.693 1.00 18.43 224 GLU B N 1
ATOM 4503 C CA . GLU B 1 224 ? -13.673 24.374 7.320 1.00 18.45 224 GLU B CA 1
ATOM 4504 C C . GLU B 1 224 ? -12.850 23.894 8.516 1.00 17.75 224 GLU B C 1
ATOM 4505 O O . GLU B 1 224 ? -12.457 22.725 8.592 1.00 17.12 224 GLU B O 1
ATOM 4511 N N . VAL B 1 225 ? -12.614 24.802 9.458 1.00 14.44 225 VAL B N 1
ATOM 4512 C CA . VAL B 1 225 ? -11.786 24.514 10.623 1.00 14.43 225 VAL B CA 1
ATOM 4513 C C . VAL B 1 225 ? -12.459 24.039 11.906 1.00 15.75 225 VAL B C 1
ATOM 4514 O O . VAL B 1 225 ? -13.519 24.523 12.298 1.00 16.16 225 VAL B O 1
ATOM 4518 N N . LYS B 1 226 ? -11.808 23.079 12.553 1.00 15.07 226 LYS B N 1
ATOM 4519 C CA . LYS B 1 226 ? -12.247 22.541 13.832 1.00 15.32 226 LYS B CA 1
ATOM 4520 C C . LYS B 1 226 ? -10.978 22.365 14.658 1.00 15.24 226 LYS B C 1
ATOM 4521 O O . LYS B 1 226 ? -9.930 22.005 14.122 1.00 14.53 226 LYS B O 1
ATOM 4527 N N . LEU B 1 227 ? -11.062 22.638 15.953 1.00 13.12 227 LEU B N 1
ATOM 4528 C CA . LEU B 1 227 ? -9.904 22.480 16.818 1.00 13.60 227 LEU B CA 1
ATOM 4529 C C . LEU B 1 227 ? -9.653 20.986 17.006 1.00 13.59 227 LEU B C 1
ATOM 4530 O O . LEU B 1 227 ? -10.586 20.183 16.971 1.00 13.21 227 LEU B O 1
ATOM 4535 N N . ALA B 1 228 ? -8.390 20.614 17.183 1.00 13.43 228 ALA B N 1
ATOM 4536 C CA . ALA B 1 228 ? -8.027 19.216 17.384 1.00 12.91 228 ALA B CA 1
ATOM 4537 C C . ALA B 1 228 ? -7.062 19.119 18.560 1.00 13.38 228 ALA B C 1
ATOM 4538 O O . ALA B 1 228 ? -6.213 19.996 18.752 1.00 13.20 228 ALA B O 1
ATOM 4540 N N . GLY B 1 229 ? -7.192 18.053 19.342 1.00 12.74 229 GLY B N 1
ATOM 4541 C CA . GLY B 1 229 ? -6.336 17.882 20.503 1.00 11.95 229 GLY B CA 1
ATOM 4542 C C . GLY B 1 229 ? -5.247 16.833 20.387 1.00 12.35 229 GLY B C 1
ATOM 4543 O O . GLY B 1 229 ? -4.934 16.351 19.295 1.00 11.53 229 GLY B O 1
ATOM 4544 N N . LEU B 1 230 ? -4.682 16.479 21.537 1.00 11.32 230 LEU B N 1
ATOM 4545 C CA . LEU B 1 230 ? -3.599 15.505 21.642 1.00 14.00 230 LEU B CA 1
ATOM 4546 C C . LEU B 1 230 ? -3.898 14.098 21.113 1.00 13.56 230 LEU B C 1
ATOM 4547 O O . LEU B 1 230 ? -3.061 13.502 20.442 1.00 14.04 230 LEU B O 1
ATOM 4552 N N . ALA B 1 231 ? -5.076 13.563 21.420 1.00 13.34 231 ALA B N 1
ATOM 4553 C CA . ALA B 1 231 ? -5.428 12.219 20.965 1.00 13.88 231 ALA B CA 1
ATOM 4554 C C . ALA B 1 231 ? -5.404 12.128 19.443 1.00 14.13 231 ALA B C 1
ATOM 4555 O O . ALA B 1 231 ? -4.795 11.220 18.877 1.00 14.30 231 ALA B O 1
ATOM 4557 N N . ALA B 1 232 ? -6.066 13.072 18.783 1.00 12.73 232 ALA B N 1
ATOM 4558 C CA . ALA B 1 232 ? -6.104 13.093 17.325 1.00 13.41 232 ALA B CA 1
ATOM 4559 C C . ALA B 1 232 ? -4.712 13.371 16.762 1.00 12.81 232 ALA B C 1
ATOM 4560 O O . ALA B 1 232 ? -4.326 12.811 15.737 1.00 13.32 232 ALA B O 1
ATOM 4562 N N . ARG B 1 233 ? -3.962 14.241 17.432 1.00 11.13 233 ARG B N 1
ATOM 4563 C CA . ARG B 1 233 ? -2.613 14.567 16.986 1.00 10.70 233 ARG B CA 1
ATOM 4564 C C . ARG B 1 233 ? -1.771 13.296 16.934 1.00 11.02 233 ARG B C 1
ATOM 4565 O O . ARG B 1 233 ? -0.989 13.098 16.009 1.00 10.03 233 ARG B O 1
ATOM 4573 N N . ASP B 1 234 ? -1.946 12.424 17.920 1.00 11.14 234 ASP B N 1
ATOM 4574 C CA . ASP B 1 234 ? -1.165 11.197 17.959 1.00 11.96 234 ASP B CA 1
ATOM 4575 C C . ASP B 1 234 ? -1.574 10.175 16.906 1.00 10.71 234 ASP B C 1
ATOM 4576 O O . ASP B 1 234 ? -0.714 9.554 16.288 1.00 10.00 234 ASP B O 1
ATOM 4581 N N . SER B 1 235 ? -2.876 9.992 16.693 1.00 11.97 235 SER B N 1
ATOM 4582 C CA . SER B 1 235 ? -3.319 9.022 15.697 1.00 11.75 235 SER B CA 1
ATOM 4583 C C . SER B 1 235 ? -2.936 9.474 14.291 1.00 11.17 235 SER B C 1
ATOM 4584 O O . SER B 1 235 ? -2.599 8.652 13.439 1.00 10.40 235 SER B O 1
ATOM 4587 N N . LEU B 1 236 ? -2.973 10.782 14.054 1.00 10.16 236 LEU B N 1
ATOM 4588 C CA . LEU B 1 236 ? -2.614 11.328 12.748 1.00 9.70 236 LEU B CA 1
ATOM 4589 C C . LEU B 1 236 ? -1.128 11.134 12.442 1.00 10.03 236 LEU B C 1
ATOM 4590 O O . LEU B 1 236 ? -0.771 10.663 11.364 1.00 10.31 236 LEU B O 1
ATOM 4595 N N . ARG B 1 237 ? -0.264 11.499 13.386 1.00 9.48 237 ARG B N 1
ATOM 4596 C CA . ARG B 1 237 ? 1.174 11.374 13.174 1.00 8.62 237 ARG B CA 1
ATOM 4597 C C . ARG B 1 237 ? 1.598 9.916 12.994 1.00 10.83 237 ARG B C 1
ATOM 4598 O O . ARG B 1 237 ? 2.494 9.620 12.202 1.00 10.28 237 ARG B O 1
ATOM 4606 N N . LEU B 1 238 ? 0.955 9.007 13.721 1.00 10.62 238 LEU B N 1
ATOM 4607 C CA . LEU B 1 238 ? 1.291 7.590 13.605 1.00 12.48 238 LEU B CA 1
ATOM 4608 C C . LEU B 1 238 ? 0.938 7.070 12.207 1.00 12.95 238 LEU B C 1
ATOM 4609 O O . LEU B 1 238 ? 1.745 6.388 11.571 1.00 11.83 238 LEU B O 1
ATOM 4614 N N . GLU B 1 239 ? -0.259 7.397 11.723 1.00 12.37 239 GLU B N 1
ATOM 4615 C CA . GLU B 1 239 ? -0.665 6.962 10.389 1.00 13.66 239 GLU B CA 1
ATOM 4616 C C . GLU B 1 239 ? 0.302 7.516 9.348 1.00 13.39 239 GLU B C 1
ATOM 4617 O O . GLU B 1 239 ? 0.553 6.886 8.320 1.00 13.82 239 GLU B O 1
ATOM 4623 N N . ALA B 1 240 ? 0.836 8.702 9.621 1.00 13.94 240 ALA B N 1
ATOM 4624 C CA . ALA B 1 240 ? 1.775 9.351 8.713 1.00 12.56 240 ALA B CA 1
ATOM 4625 C C . ALA B 1 240 ? 3.182 8.770 8.827 1.00 13.37 240 ALA B C 1
ATOM 4626 O O . ALA B 1 240 ? 4.087 9.186 8.107 1.00 12.62 240 ALA B O 1
ATOM 4628 N N . GLY B 1 241 ? 3.365 7.814 9.734 1.00 13.38 241 GLY B N 1
ATOM 4629 C CA . GLY B 1 241 ? 4.674 7.200 9.905 1.00 14.00 241 GLY B CA 1
ATOM 4630 C C . GLY B 1 241 ? 5.714 8.106 10.542 1.00 13.97 241 GLY B C 1
ATOM 4631 O O . GLY B 1 241 ? 6.922 7.882 10.402 1.00 12.84 241 GLY B O 1
ATOM 4632 N N . LEU B 1 242 ? 5.251 9.124 11.260 1.00 12.39 242 LEU B N 1
ATOM 4633 C CA . LEU B 1 242 ? 6.145 10.072 11.913 1.00 11.82 242 LEU B CA 1
ATOM 4634 C C . LEU B 1 242 ? 6.520 9.615 13.321 1.00 12.77 242 LEU B C 1
ATOM 4635 O O . LEU B 1 242 ? 5.673 9.154 14.085 1.00 12.29 242 LEU B O 1
ATOM 4640 N N . CYS B 1 243 ? 7.799 9.748 13.661 1.00 11.68 243 CYS B N 1
ATOM 4641 C CA . CYS B 1 243 ? 8.284 9.339 14.974 1.00 12.37 243 CYS B CA 1
ATOM 4642 C C . CYS B 1 243 ? 7.868 10.259 16.108 1.00 14.03 243 CYS B C 1
ATOM 4643 O O . CYS B 1 243 ? 7.631 11.453 15.912 1.00 13.29 243 CYS B O 1
ATOM 4646 N N . LEU B 1 244 ? 7.778 9.675 17.297 1.00 13.40 244 LEU B N 1
ATOM 4647 C CA . LEU B 1 244 ? 7.462 10.409 18.510 1.00 13.84 244 LEU B CA 1
ATOM 4648 C C . LEU B 1 244 ? 8.643 10.128 19.428 1.00 13.21 244 LEU B C 1
ATOM 4649 O O . LEU B 1 244 ? 8.807 9.004 19.904 1.00 13.09 244 LEU B O 1
ATOM 4654 N N . TYR B 1 245 ? 9.479 11.136 19.658 1.00 13.84 245 TYR B N 1
ATOM 4655 C CA . TYR B 1 245 ? 10.640 10.949 20.518 1.00 14.23 245 TYR B CA 1
ATOM 4656 C C . TYR B 1 245 ? 10.202 10.471 21.897 1.00 13.87 245 TYR B C 1
ATOM 4657 O O . TYR B 1 245 ? 9.226 10.969 22.455 1.00 12.72 245 TYR B O 1
ATOM 4666 N N . GLY B 1 246 ? 10.936 9.514 22.448 1.00 15.55 246 GLY B N 1
ATOM 4667 C CA . GLY B 1 246 ? 10.583 8.986 23.753 1.00 16.38 246 GLY B CA 1
ATOM 4668 C C . GLY B 1 246 ? 9.818 7.687 23.590 1.00 18.58 246 GLY B C 1
ATOM 4669 O O . GLY B 1 246 ? 9.726 6.885 24.520 1.00 18.57 246 GLY B O 1
ATOM 4670 N N . ASN B 1 247 ? 9.253 7.488 22.401 1.00 15.49 247 ASN B N 1
ATOM 4671 C CA . ASN B 1 247 ? 8.506 6.271 22.094 1.00 15.85 247 ASN B CA 1
ATOM 4672 C C . ASN B 1 247 ? 9.218 5.467 21.018 1.00 15.75 247 ASN B C 1
ATOM 4673 O O . ASN B 1 247 ? 9.810 4.421 21.288 1.00 14.98 247 ASN B O 1
ATOM 4678 N N . ASP B 1 248 ? 9.166 5.989 19.796 1.00 13.79 248 ASP B N 1
ATOM 4679 C CA . ASP B 1 248 ? 9.737 5.330 18.629 1.00 14.65 248 ASP B CA 1
ATOM 4680 C C . ASP B 1 248 ? 11.238 5.467 18.452 1.00 14.18 248 ASP B C 1
ATOM 4681 O O . ASP B 1 248 ? 11.865 4.646 17.782 1.00 14.69 248 ASP B O 1
ATOM 4686 N N . ILE B 1 249 ? 11.805 6.517 19.029 1.00 12.39 249 ILE B N 1
ATOM 4687 C CA . ILE B 1 249 ? 13.242 6.735 18.974 1.00 13.49 249 ILE B CA 1
ATOM 4688 C C . ILE B 1 249 ? 13.652 7.301 20.323 1.00 14.52 249 ILE B C 1
ATOM 4689 O O . ILE B 1 249 ? 12.849 7.945 21.001 1.00 15.19 249 ILE B O 1
ATOM 4694 N N . ASP B 1 250 ? 14.889 7.035 20.721 1.00 15.00 250 ASP B N 1
ATOM 4695 C CA . ASP B 1 250 ? 15.401 7.523 21.994 1.00 16.20 250 ASP B CA 1
ATOM 4696 C C . ASP B 1 250 ? 16.920 7.504 21.969 1.00 16.36 250 ASP B C 1
ATOM 4697 O O . ASP B 1 250 ? 17.524 7.296 20.917 1.00 15.24 250 ASP B O 1
ATOM 4702 N N . GLU B 1 251 ? 17.537 7.711 23.129 1.00 18.27 251 GLU B N 1
ATOM 4703 C CA . GLU B 1 251 ? 18.991 7.735 23.216 1.00 19.52 251 GLU B CA 1
ATOM 4704 C C . GLU B 1 251 ? 19.660 6.396 22.918 1.00 20.11 251 GLU B C 1
ATOM 4705 O O . GLU B 1 251 ? 20.881 6.324 22.793 1.00 19.53 251 GLU B O 1
ATOM 4711 N N . HIS B 1 252 ? 18.868 5.337 22.786 1.00 21.27 252 HIS B N 1
ATOM 4712 C CA . HIS B 1 252 ? 19.439 4.027 22.488 1.00 22.46 252 HIS B CA 1
ATOM 4713 C C . HIS B 1 252 ? 19.114 3.523 21.088 1.00 22.37 252 HIS B C 1
ATOM 4714 O O . HIS B 1 252 ? 19.258 2.335 20.798 1.00 23.27 252 HIS B O 1
ATOM 4721 N N . THR B 1 253 ? 18.679 4.431 20.221 1.00 19.13 253 THR B N 1
ATOM 4722 C CA . THR B 1 253 ? 18.362 4.083 18.840 1.00 18.15 253 THR B CA 1
ATOM 4723 C C . THR B 1 253 ? 19.095 5.056 17.927 1.00 16.34 253 THR B C 1
ATOM 4724 O O . THR B 1 253 ? 18.976 6.265 18.091 1.00 15.47 253 THR B O 1
ATOM 4728 N N . THR B 1 254 ? 19.857 4.537 16.972 1.00 15.83 254 THR B N 1
ATOM 4729 C CA . THR B 1 254 ? 20.575 5.407 16.050 1.00 15.08 254 THR B CA 1
ATOM 4730 C C . THR B 1 254 ? 19.615 5.813 14.939 1.00 15.25 254 THR B C 1
ATOM 4731 O O . THR B 1 254 ? 18.517 5.266 14.829 1.00 13.92 254 THR B O 1
ATOM 4735 N N . PRO B 1 255 ? 20.009 6.792 14.112 1.00 14.08 255 PRO B N 1
ATOM 4736 C CA . PRO B 1 255 ? 19.153 7.241 13.011 1.00 13.86 255 PRO B CA 1
ATOM 4737 C C . PRO B 1 255 ? 18.894 6.123 11.997 1.00 14.86 255 PRO B C 1
ATOM 4738 O O . PRO B 1 255 ? 17.849 6.097 11.350 1.00 13.94 255 PRO B O 1
ATOM 4742 N N . VAL B 1 256 ? 19.846 5.201 11.859 1.00 15.17 256 VAL B N 1
ATOM 4743 C CA . VAL B 1 256 ? 19.686 4.097 10.915 1.00 15.15 256 VAL B CA 1
ATOM 4744 C C . VAL B 1 256 ? 18.716 3.057 11.470 1.00 14.89 256 VAL B C 1
ATOM 4745 O O . VAL B 1 256 ? 17.830 2.585 10.759 1.00 15.70 256 VAL B O 1
ATOM 4749 N N . GLU B 1 257 ? 18.876 2.698 12.739 1.00 15.81 257 GLU B N 1
ATOM 4750 C CA . GLU B 1 257 ? 17.966 1.736 13.352 1.00 15.93 257 GLU B CA 1
ATOM 4751 C C . GLU B 1 257 ? 16.553 2.321 13.327 1.00 16.68 257 GLU B C 1
ATOM 4752 O O . GLU B 1 257 ? 15.576 1.609 13.090 1.00 16.29 257 GLU B O 1
ATOM 4758 N N . GLY B 1 258 ? 16.457 3.627 13.567 1.00 14.94 258 GLY B N 1
ATOM 4759 C CA . GLY B 1 258 ? 15.162 4.286 13.582 1.00 13.83 258 GLY B CA 1
ATOM 4760 C C . GLY B 1 258 ? 14.568 4.544 12.211 1.00 14.51 258 GLY B C 1
ATOM 4761 O O . GLY B 1 258 ? 13.578 5.265 12.086 1.00 14.46 258 GLY B O 1
ATOM 4762 N N . SER B 1 259 ? 15.161 3.951 11.179 1.00 14.55 259 SER B N 1
ATOM 4763 C CA . SER B 1 259 ? 14.679 4.128 9.811 1.00 15.29 259 SER B CA 1
ATOM 4764 C C . SER B 1 259 ? 14.562 5.606 9.447 1.00 15.29 259 SER B C 1
ATOM 4765 O O . SER B 1 259 ? 13.556 6.049 8.887 1.00 14.70 259 SER B O 1
ATOM 4768 N N . LEU B 1 260 ? 15.603 6.362 9.780 1.00 14.68 260 LEU B N 1
ATOM 4769 C CA . LEU B 1 260 ? 15.662 7.791 9.490 1.00 14.64 260 LEU B CA 1
ATOM 4770 C C . LEU B 1 260 ? 17.001 8.100 8.819 1.00 15.62 260 LEU B C 1
ATOM 4771 O O . LEU B 1 260 ? 17.567 9.179 8.993 1.00 14.58 260 LEU B O 1
ATOM 4776 N N . SER B 1 261 ? 17.504 7.138 8.053 1.00 15.45 261 SER B N 1
ATOM 4777 C CA . SER B 1 261 ? 18.772 7.312 7.357 1.00 16.00 261 SER B CA 1
ATOM 4778 C C . SER B 1 261 ? 18.738 8.533 6.450 1.00 16.02 261 SER B C 1
ATOM 4779 O O . SER B 1 261 ? 19.763 9.166 6.221 1.00 16.99 261 SER B O 1
ATOM 4782 N N . TRP B 1 262 ? 17.557 8.867 5.938 1.00 15.83 262 TRP B N 1
ATOM 4783 C CA . TRP B 1 262 ? 17.429 10.016 5.051 1.00 16.36 262 TRP B CA 1
ATOM 4784 C C . TRP B 1 262 ? 17.764 11.349 5.721 1.00 15.40 262 TRP B C 1
ATOM 4785 O O . TRP B 1 262 ? 18.012 12.337 5.030 1.00 14.78 262 TRP B O 1
ATOM 4796 N N . THR B 1 263 ? 17.771 11.389 7.051 1.00 13.19 263 THR B N 1
ATOM 4797 C CA . THR B 1 263 ? 18.095 12.637 7.746 1.00 14.47 263 THR B CA 1
ATOM 4798 C C . THR B 1 263 ? 19.598 12.899 7.746 1.00 15.97 263 THR B C 1
ATOM 4799 O O . THR B 1 263 ? 20.036 14.024 7.991 1.00 15.44 263 THR B O 1
ATOM 4803 N N . LEU B 1 264 ? 20.381 11.856 7.480 1.00 16.59 264 LEU B N 1
ATOM 4804 C CA . LEU B 1 264 ? 21.837 11.978 7.455 1.00 18.63 264 LEU B CA 1
ATOM 4805 C C . LEU B 1 264 ? 22.271 12.678 6.173 1.00 19.09 264 LEU B C 1
ATOM 4806 O O . LEU B 1 264 ? 22.068 12.161 5.074 1.00 19.18 264 LEU B O 1
ATOM 4811 N N . GLY B 1 265 ? 22.867 13.857 6.317 1.00 18.60 265 GLY B N 1
ATOM 4812 C CA . GLY B 1 265 ? 23.305 14.610 5.155 1.00 19.59 265 GLY B CA 1
ATOM 4813 C C . GLY B 1 265 ? 24.351 13.905 4.313 1.00 20.52 265 GLY B C 1
ATOM 4814 O O . GLY B 1 265 ? 25.211 13.192 4.837 1.00 19.00 265 GLY B O 1
ATOM 4815 N N . LYS B 1 266 ? 24.279 14.105 3.000 1.00 21.58 266 LYS B N 1
ATOM 4816 C CA . LYS B 1 266 ? 25.228 13.492 2.076 1.00 22.85 266 LYS B CA 1
ATOM 4817 C C . LYS B 1 266 ? 26.651 13.903 2.437 1.00 22.54 266 LYS B C 1
ATOM 4818 O O . LYS B 1 266 ? 27.540 13.057 2.562 1.00 23.06 266 LYS B O 1
ATOM 4824 N N . ARG B 1 267 ? 26.863 15.205 2.597 1.00 20.99 267 ARG B N 1
ATOM 4825 C CA . ARG B 1 267 ? 28.178 15.723 2.952 1.00 20.76 267 ARG B CA 1
ATOM 4826 C C . ARG B 1 267 ? 28.569 15.241 4.341 1.00 20.94 267 ARG B C 1
ATOM 4827 O O . ARG B 1 267 ? 29.713 14.841 4.572 1.00 19.95 267 ARG B O 1
ATOM 4835 N N . ARG B 1 268 ? 27.613 15.277 5.265 1.00 20.29 268 ARG B N 1
ATOM 4836 C CA . ARG B 1 268 ? 27.874 14.845 6.631 1.00 19.55 268 ARG B CA 1
ATOM 4837 C C . ARG B 1 268 ? 28.375 13.402 6.644 1.00 21.04 268 ARG B C 1
ATOM 4838 O O . ARG B 1 268 ? 29.310 13.073 7.371 1.00 21.32 268 ARG B O 1
ATOM 4846 N N . ARG B 1 269 ? 27.757 12.545 5.834 1.00 22.76 269 ARG B N 1
ATOM 4847 C CA . ARG B 1 269 ? 28.159 11.142 5.767 1.00 25.12 269 ARG B CA 1
ATOM 4848 C C . ARG B 1 269 ? 29.622 11.008 5.351 1.00 25.64 269 ARG B C 1
ATOM 4849 O O . ARG B 1 269 ? 30.368 10.211 5.919 1.00 25.76 269 ARG B O 1
ATOM 4857 N N . ALA B 1 270 ? 30.024 11.793 4.356 1.00 25.67 270 ALA B N 1
ATOM 4858 C CA . ALA B 1 270 ? 31.393 11.757 3.854 1.00 26.62 270 ALA B CA 1
ATOM 4859 C C . ALA B 1 270 ? 32.396 12.395 4.812 1.00 27.47 270 ALA B C 1
ATOM 4860 O O . ALA B 1 270 ? 33.544 11.960 4.894 1.00 28.90 270 ALA B O 1
ATOM 4862 N N . ALA B 1 271 ? 31.962 13.422 5.537 1.00 26.40 271 ALA B N 1
ATOM 4863 C CA . ALA B 1 271 ? 32.839 14.118 6.469 1.00 25.81 271 ALA B CA 1
ATOM 4864 C C . ALA B 1 271 ? 32.951 13.437 7.829 1.00 26.83 271 ALA B C 1
ATOM 4865 O O . ALA B 1 271 ? 33.935 13.638 8.545 1.00 25.26 271 ALA B O 1
ATOM 4867 N N . MET B 1 272 ? 31.951 12.636 8.188 1.00 26.95 272 MET B N 1
ATOM 4868 C CA . MET B 1 272 ? 31.966 11.944 9.475 1.00 28.61 272 MET B CA 1
ATOM 4869 C C . MET B 1 272 ? 32.123 12.971 10.590 1.00 27.95 272 MET B C 1
ATOM 4870 O O . MET B 1 272 ? 32.754 12.691 11.609 1.00 28.72 272 MET B O 1
ATOM 4875 N N . ASP B 1 273 ? 31.546 14.154 10.402 1.00 26.47 273 ASP B N 1
ATOM 4876 C CA . ASP B 1 273 ? 31.681 15.216 11.389 1.00 25.28 273 ASP B CA 1
ATOM 4877 C C . ASP B 1 273 ? 30.475 15.487 12.284 1.00 24.15 273 ASP B C 1
ATOM 4878 O O . ASP B 1 273 ? 30.258 16.619 12.714 1.00 23.83 273 ASP B O 1
ATOM 4883 N N . PHE B 1 274 ? 29.684 14.459 12.560 1.00 23.52 274 PHE B N 1
ATOM 4884 C CA . PHE B 1 274 ? 28.541 14.627 13.445 1.00 22.01 274 PHE B CA 1
ATOM 4885 C C . PHE B 1 274 ? 28.699 13.623 14.572 1.00 21.03 274 PHE B C 1
ATOM 4886 O O . PHE B 1 274 ? 29.347 12.591 14.402 1.00 21.15 274 PHE B O 1
ATOM 4894 N N . PRO B 1 275 ? 28.133 13.918 15.751 1.00 20.87 275 PRO B N 1
ATOM 4895 C CA . PRO B 1 275 ? 28.270 12.978 16.867 1.00 19.85 275 PRO B CA 1
ATOM 4896 C C . PRO B 1 275 ? 27.740 11.579 16.570 1.00 20.45 275 PRO B C 1
ATOM 4897 O O . PRO B 1 275 ? 26.656 11.419 16.006 1.00 17.77 275 PRO B O 1
ATOM 4901 N N . GLY B 1 276 ? 28.530 10.570 16.935 1.00 19.01 276 GLY B N 1
ATOM 4902 C CA . GLY B 1 276 ? 28.131 9.191 16.713 1.00 18.64 276 GLY B CA 1
ATOM 4903 C C . GLY B 1 276 ? 28.383 8.652 15.314 1.00 19.50 276 GLY B C 1
ATOM 4904 O O . GLY B 1 276 ? 28.053 7.501 15.027 1.00 18.51 276 GLY B O 1
ATOM 4905 N N . ALA B 1 277 ? 28.971 9.468 14.444 1.00 20.49 277 ALA B N 1
ATOM 4906 C CA . ALA B 1 277 ? 29.246 9.052 13.070 1.00 22.19 277 ALA B CA 1
ATOM 4907 C C . ALA B 1 277 ? 30.006 7.726 12.996 1.00 23.63 277 ALA B C 1
ATOM 4908 O O . ALA B 1 277 ? 29.782 6.925 12.088 1.00 24.06 277 ALA B O 1
ATOM 4910 N N . LYS B 1 278 ? 30.901 7.504 13.954 1.00 25.37 278 LYS B N 1
ATOM 4911 C CA . LYS B 1 278 ? 31.696 6.278 14.003 1.00 27.60 278 LYS B CA 1
ATOM 4912 C C . LYS B 1 278 ? 30.781 5.061 14.104 1.00 26.87 278 LYS B C 1
ATOM 4913 O O . LYS B 1 278 ? 31.082 3.994 13.569 1.00 25.41 278 LYS B O 1
ATOM 4919 N N . VAL B 1 279 ? 29.661 5.233 14.796 1.00 24.90 279 VAL B N 1
ATOM 4920 C CA . VAL B 1 279 ? 28.697 4.157 14.992 1.00 24.87 279 VAL B CA 1
ATOM 4921 C C . VAL B 1 279 ? 27.643 4.107 13.891 1.00 24.85 279 VAL B C 1
ATOM 4922 O O . VAL B 1 279 ? 27.324 3.041 13.362 1.00 25.29 279 VAL B O 1
ATOM 4926 N N . ILE B 1 280 ? 27.113 5.277 13.557 1.00 22.86 280 ILE B N 1
ATOM 4927 C CA . ILE B 1 280 ? 26.060 5.422 12.562 1.00 22.93 280 ILE B CA 1
ATOM 4928 C C . ILE B 1 280 ? 26.416 5.058 11.122 1.00 24.73 280 ILE B C 1
ATOM 4929 O O . ILE B 1 280 ? 25.798 4.170 10.532 1.00 24.80 280 ILE B O 1
ATOM 4934 N N . VAL B 1 281 ? 27.402 5.746 10.556 1.00 26.21 281 VAL B N 1
ATOM 4935 C CA . VAL B 1 281 ? 27.804 5.501 9.175 1.00 28.63 281 VAL B CA 1
ATOM 4936 C C . VAL B 1 281 ? 27.990 4.026 8.817 1.00 30.01 281 VAL B C 1
ATOM 4937 O O . VAL B 1 281 ? 27.514 3.577 7.775 1.00 29.78 281 VAL B O 1
ATOM 4941 N N . PRO B 1 282 ? 28.685 3.256 9.668 1.00 30.99 282 PRO B N 1
ATOM 4942 C CA . PRO B 1 282 ? 28.891 1.834 9.374 1.00 32.91 282 PRO B CA 1
ATOM 4943 C C . PRO B 1 282 ? 27.575 1.076 9.200 1.00 33.84 282 PRO B C 1
ATOM 4944 O O . PRO B 1 282 ? 27.480 0.159 8.384 1.00 34.56 282 PRO B O 1
ATOM 4948 N N . GLN B 1 283 ? 26.563 1.463 9.971 1.00 33.96 283 GLN B N 1
ATOM 4949 C CA . GLN B 1 283 ? 25.264 0.807 9.898 1.00 34.12 283 GLN B CA 1
ATOM 4950 C C . GLN B 1 283 ? 24.584 1.050 8.556 1.00 35.44 283 GLN B C 1
ATOM 4951 O O . GLN B 1 283 ? 23.686 0.306 8.166 1.00 35.83 283 GLN B O 1
ATOM 4957 N N . LEU B 1 284 ? 25.009 2.094 7.851 1.00 37.80 284 LEU B N 1
ATOM 4958 C CA . LEU B 1 284 ? 24.432 2.407 6.550 1.00 41.23 284 LEU B CA 1
ATOM 4959 C C . LEU B 1 284 ? 24.692 1.273 5.569 1.00 44.39 284 LEU B C 1
ATOM 4960 O O . LEU B 1 284 ? 23.928 1.068 4.625 1.00 44.43 284 LEU B O 1
ATOM 4965 N N . LYS B 1 285 ? 25.777 0.540 5.798 1.00 48.29 285 LYS B N 1
ATOM 4966 C CA . LYS B 1 285 ? 26.137 -0.583 4.941 1.00 52.24 285 LYS B CA 1
ATOM 4967 C C . LYS B 1 285 ? 25.136 -1.718 5.128 1.00 53.61 285 LYS B C 1
ATOM 4968 O O . LYS B 1 285 ? 24.813 -2.439 4.183 1.00 55.12 285 LYS B O 1
ATOM 4974 N N . GLY B 1 286 ? 24.646 -1.869 6.355 1.00 53.78 286 GLY B N 1
ATOM 4975 C CA . GLY B 1 286 ? 23.684 -2.914 6.646 1.00 53.76 286 GLY B CA 1
ATOM 4976 C C . GLY B 1 286 ? 23.960 -3.600 7.969 1.00 54.11 286 GLY B C 1
ATOM 4977 O O . GLY B 1 286 ? 23.226 -4.501 8.377 1.00 54.99 286 GLY B O 1
ATOM 4978 N N . ARG B 1 287 ? 25.021 -3.173 8.645 1.00 53.33 287 ARG B N 1
ATOM 4979 C CA . ARG B 1 287 ? 25.389 -3.757 9.927 1.00 52.41 287 ARG B CA 1
ATOM 4980 C C . ARG B 1 287 ? 24.509 -3.221 11.055 1.00 50.44 287 ARG B C 1
ATOM 4981 O O . ARG B 1 287 ? 24.995 -2.567 11.980 1.00 50.25 287 ARG B O 1
ATOM 4989 N N . VAL B 1 288 ? 23.212 -3.502 10.974 1.00 47.58 288 VAL B N 1
ATOM 4990 C CA . VAL B 1 288 ? 22.266 -3.053 11.989 1.00 44.21 288 VAL B CA 1
ATOM 4991 C C . VAL B 1 288 ? 21.434 -4.229 12.513 1.00 41.52 288 VAL B C 1
ATOM 4992 O O . VAL B 1 288 ? 20.906 -5.025 11.739 1.00 40.38 288 VAL B O 1
ATOM 4996 N N . GLN B 1 289 ? 21.326 -4.325 13.835 1.00 39.27 289 GLN B N 1
ATOM 4997 C CA . GLN B 1 289 ? 20.594 -5.407 14.491 1.00 37.48 289 GLN B CA 1
ATOM 4998 C C . GLN B 1 289 ? 19.076 -5.236 14.534 1.00 34.69 289 GLN B C 1
ATOM 4999 O O . GLN B 1 289 ? 18.350 -6.200 14.784 1.00 34.39 289 GLN B O 1
ATOM 5005 N N . ARG B 1 290 ? 18.594 -4.019 14.308 1.00 30.39 290 ARG B N 1
ATOM 5006 C CA . ARG B 1 290 ? 17.156 -3.773 14.336 1.00 26.94 290 ARG B CA 1
ATOM 5007 C C . ARG B 1 290 ? 16.740 -2.600 13.462 1.00 24.74 290 ARG B C 1
ATOM 5008 O O . ARG B 1 290 ? 17.565 -1.778 13.070 1.00 23.66 290 ARG B O 1
ATOM 5016 N N . ARG B 1 291 ? 15.445 -2.527 13.172 1.00 21.89 291 ARG B N 1
ATOM 5017 C CA . ARG B 1 291 ? 14.902 -1.475 12.325 1.00 19.11 291 ARG B CA 1
ATOM 5018 C C . ARG B 1 291 ? 13.461 -1.137 12.701 1.00 16.28 291 ARG B C 1
ATOM 5019 O O . ARG B 1 291 ? 12.664 -2.025 13.000 1.00 11.56 291 ARG B O 1
ATOM 5027 N N . ARG B 1 292 ? 13.136 0.153 12.690 1.00 13.25 292 ARG B N 1
ATOM 5028 C CA . ARG B 1 292 ? 11.783 0.599 13.004 1.00 12.62 292 ARG B CA 1
ATOM 5029 C C . ARG B 1 292 ? 10.888 0.327 11.801 1.00 11.73 292 ARG B C 1
ATOM 5030 O O . ARG B 1 292 ? 11.227 0.698 10.674 1.00 10.40 292 ARG B O 1
ATOM 5038 N N . VAL B 1 293 ? 9.748 -0.316 12.043 1.00 10.83 293 VAL B N 1
ATOM 5039 C CA . VAL B 1 293 ? 8.803 -0.633 10.979 1.00 10.83 293 VAL B CA 1
ATOM 5040 C C . VAL B 1 293 ? 7.371 -0.332 11.408 1.00 11.33 293 VAL B C 1
ATOM 5041 O O . VAL B 1 293 ? 7.099 -0.065 12.582 1.00 11.36 293 VAL B O 1
ATOM 5045 N N . GLY B 1 294 ? 6.459 -0.367 10.445 1.00 11.56 294 GLY B N 1
ATOM 5046 C CA . GLY B 1 294 ? 5.062 -0.117 10.743 1.00 12.66 294 GLY B CA 1
ATOM 5047 C C . GLY B 1 294 ? 4.329 -1.444 10.780 1.00 14.61 294 GLY B C 1
ATOM 5048 O O . GLY B 1 294 ? 4.663 -2.354 10.022 1.00 12.73 294 GLY B O 1
ATOM 5049 N N . LEU B 1 295 ? 3.339 -1.560 11.660 1.00 14.12 295 LEU B N 1
ATOM 5050 C CA . LEU B 1 295 ? 2.567 -2.789 11.792 1.00 15.74 295 LEU B CA 1
ATOM 5051 C C . LEU B 1 295 ? 1.072 -2.501 11.725 1.00 15.12 295 LEU B C 1
ATOM 5052 O O . LEU B 1 295 ? 0.620 -1.432 12.136 1.00 15.33 295 LEU B O 1
ATOM 5057 N N . MET B 1 296 ? 0.316 -3.466 11.209 1.00 15.55 296 MET B N 1
ATOM 5058 C CA . MET B 1 296 ? -1.136 -3.356 11.096 1.00 17.98 296 MET B CA 1
ATOM 5059 C C . MET B 1 296 ? -1.783 -4.671 11.511 1.00 18.89 296 MET B C 1
ATOM 5060 O O . MET B 1 296 ? -1.223 -5.744 11.284 1.00 17.59 296 MET B O 1
ATOM 5065 N N . CYS B 1 297 ? -2.964 -4.585 12.115 1.00 20.63 297 CYS B N 1
ATOM 5066 C CA . CYS B 1 297 ? -3.688 -5.779 12.536 1.00 22.50 297 CYS B CA 1
ATOM 5067 C C . CYS B 1 297 ? -5.145 -5.453 12.829 1.00 24.55 297 CYS B C 1
ATOM 5068 O O . CYS B 1 297 ? -5.542 -4.288 12.866 1.00 23.09 297 CYS B O 1
ATOM 5071 N N . GLU B 1 298 ? -5.940 -6.495 13.029 1.00 26.84 298 GLU B N 1
ATOM 5072 C CA . GLU B 1 298 ? -7.348 -6.322 13.337 1.00 29.71 298 GLU B CA 1
ATOM 5073 C C . GLU B 1 298 ? -7.545 -6.703 14.796 1.00 29.73 298 GLU B C 1
ATOM 5074 O O . GLU B 1 298 ? -6.574 -6.934 15.515 1.00 30.59 298 GLU B O 1
ATOM 5080 N N . GLY B 1 299 ? -8.794 -6.760 15.238 1.00 30.03 299 GLY B N 1
ATOM 5081 C CA . GLY B 1 299 ? -9.054 -7.116 16.621 1.00 30.31 299 GLY B CA 1
ATOM 5082 C C . GLY B 1 299 ? -8.588 -6.051 17.596 1.00 29.02 299 GLY B C 1
ATOM 5083 O O . GLY B 1 299 ? -8.777 -4.857 17.358 1.00 29.32 299 GLY B O 1
ATOM 5084 N N . ALA B 1 300 ? -7.970 -6.486 18.691 1.00 28.24 300 ALA B N 1
ATOM 5085 C CA . ALA B 1 300 ? -7.486 -5.575 19.723 1.00 27.53 300 ALA B CA 1
ATOM 5086 C C . ALA B 1 300 ? -6.245 -4.792 19.287 1.00 26.17 300 ALA B C 1
ATOM 5087 O O . ALA B 1 300 ? -5.369 -5.320 18.608 1.00 24.83 300 ALA B O 1
ATOM 5089 N N . PRO B 1 301 ? -6.156 -3.514 19.689 1.00 25.61 301 PRO B N 1
ATOM 5090 C CA . PRO B 1 301 ? -5.033 -2.631 19.352 1.00 23.90 301 PRO B CA 1
ATOM 5091 C C . PRO B 1 301 ? -3.685 -3.048 19.934 1.00 22.55 301 PRO B C 1
ATOM 5092 O O . PRO B 1 301 ? -3.603 -3.510 21.072 1.00 19.93 301 PRO B O 1
ATOM 5096 N N . MET B 1 302 ? -2.628 -2.884 19.145 1.00 21.18 302 MET B N 1
ATOM 5097 C CA . MET B 1 302 ? -1.283 -3.199 19.607 1.00 19.29 302 MET B CA 1
ATOM 5098 C C . MET B 1 302 ? -0.862 -1.990 20.442 1.00 20.50 302 MET B C 1
ATOM 5099 O O . MET B 1 302 ? -1.132 -0.850 20.061 1.00 20.85 302 MET B O 1
ATOM 5104 N N . ARG B 1 303 ? -0.218 -2.231 21.579 1.00 19.85 303 ARG B N 1
ATOM 5105 C CA . ARG B 1 303 ? 0.206 -1.138 22.450 1.00 20.69 303 ARG B CA 1
ATOM 5106 C C . ARG B 1 303 ? 1.709 -1.120 22.687 1.00 19.85 303 ARG B C 1
ATOM 5107 O O . ARG B 1 303 ? 2.377 -2.150 22.605 1.00 19.09 303 ARG B O 1
ATOM 5115 N N . ALA B 1 304 ? 2.233 0.063 22.996 1.00 19.58 304 ALA B N 1
ATOM 5116 C CA . ALA B 1 304 ? 3.657 0.227 23.254 1.00 18.85 304 ALA B CA 1
ATOM 5117 C C . ALA B 1 304 ? 4.112 -0.727 24.350 1.00 18.46 304 ALA B C 1
ATOM 5118 O O . ALA B 1 304 ? 3.369 -1.002 25.291 1.00 17.80 304 ALA B O 1
ATOM 5120 N N . HIS B 1 305 ? 5.338 -1.223 24.208 1.00 17.19 305 HIS B N 1
ATOM 5121 C CA . HIS B 1 305 ? 5.956 -2.142 25.158 1.00 18.90 305 HIS B CA 1
ATOM 5122 C C . HIS B 1 305 ? 5.583 -3.610 24.937 1.00 19.00 305 HIS B C 1
ATOM 5123 O O . HIS B 1 305 ? 6.103 -4.489 25.618 1.00 19.10 305 HIS B O 1
ATOM 5130 N N . SER B 1 306 ? 4.694 -3.876 23.984 1.00 18.37 306 SER B N 1
ATOM 5131 C CA . SER B 1 306 ? 4.289 -5.249 23.695 1.00 18.30 306 SER B CA 1
ATOM 5132 C C . SER B 1 306 ? 5.317 -5.970 22.826 1.00 17.31 306 SER B C 1
ATOM 5133 O O . SER B 1 306 ? 5.839 -5.410 21.859 1.00 17.15 306 SER B O 1
ATOM 5136 N N . PRO B 1 307 ? 5.619 -7.231 23.161 1.00 17.00 307 PRO B N 1
ATOM 5137 C CA . PRO B 1 307 ? 6.590 -8.021 22.400 1.00 16.47 307 PRO B CA 1
ATOM 5138 C C . PRO B 1 307 ? 6.104 -8.342 20.987 1.00 15.77 307 PRO B C 1
ATOM 5139 O O . PRO B 1 307 ? 4.909 -8.541 20.760 1.00 14.75 307 PRO B O 1
ATOM 5143 N N . ILE B 1 308 ? 7.040 -8.373 20.043 1.00 14.28 308 ILE B N 1
ATOM 5144 C CA . ILE B 1 308 ? 6.739 -8.719 18.660 1.00 13.25 308 ILE B CA 1
ATOM 5145 C C . ILE B 1 308 ? 7.460 -10.042 18.449 1.00 13.46 308 ILE B C 1
ATOM 5146 O O . ILE B 1 308 ? 8.643 -10.164 18.773 1.00 13.95 308 ILE B O 1
ATOM 5151 N N . LEU B 1 309 ? 6.752 -11.030 17.912 1.00 12.88 309 LEU B N 1
ATOM 5152 C CA . LEU B 1 309 ? 7.335 -12.351 17.695 1.00 12.64 309 LEU B CA 1
ATOM 5153 C C . LEU B 1 309 ? 7.253 -12.746 16.226 1.00 11.98 309 LEU B C 1
ATOM 5154 O O . LEU B 1 309 ? 6.480 -12.156 15.467 1.00 11.19 309 LEU B O 1
ATOM 5159 N N . ASN B 1 310 ? 8.060 -13.726 15.815 1.00 11.19 310 ASN B N 1
ATOM 5160 C CA . ASN B 1 310 ? 7.972 -14.198 14.440 1.00 12.34 310 ASN B CA 1
ATOM 5161 C C . ASN B 1 310 ? 6.838 -15.216 14.480 1.00 13.54 310 ASN B C 1
ATOM 5162 O O . ASN B 1 310 ? 6.268 -15.457 15.549 1.00 13.69 310 ASN B O 1
ATOM 5167 N N . MET B 1 311 ? 6.502 -15.820 13.345 1.00 12.75 311 MET B N 1
ATOM 5168 C CA . MET B 1 311 ? 5.389 -16.763 13.331 1.00 13.93 311 MET B CA 1
ATOM 5169 C C . MET B 1 311 ? 5.600 -18.049 14.123 1.00 15.45 311 MET B C 1
ATOM 5170 O O . MET B 1 311 ? 4.648 -18.783 14.374 1.00 15.84 311 MET B O 1
ATOM 5175 N N . GLU B 1 312 ? 6.835 -18.326 14.520 1.00 16.42 312 GLU B N 1
ATOM 5176 C CA . GLU B 1 312 ? 7.104 -19.520 15.313 1.00 18.41 312 GLU B CA 1
ATOM 5177 C C . GLU B 1 312 ? 6.891 -19.184 16.786 1.00 18.47 312 GLU B C 1
ATOM 5178 O O . GLU B 1 312 ? 6.925 -20.063 17.648 1.00 19.22 312 GLU B O 1
ATOM 5184 N N . GLY B 1 313 ? 6.670 -17.900 17.061 1.00 16.64 313 GLY B N 1
ATOM 5185 C CA . GLY B 1 313 ? 6.435 -17.453 18.424 1.00 15.37 313 GLY B CA 1
ATOM 5186 C C . GLY B 1 313 ? 7.659 -16.938 19.162 1.00 14.38 313 GLY B C 1
ATOM 5187 O O . GLY B 1 313 ? 7.586 -16.653 20.353 1.00 15.57 313 GLY B O 1
ATOM 5188 N N . THR B 1 314 ? 8.779 -16.805 18.462 1.00 14.59 314 THR B N 1
ATOM 5189 C CA . THR B 1 314 ? 10.016 -16.330 19.077 1.00 14.93 314 THR B CA 1
ATOM 5190 C C . THR B 1 314 ? 10.080 -14.803 19.112 1.00 15.87 314 THR B C 1
ATOM 5191 O O . THR B 1 314 ? 9.894 -14.150 18.089 1.00 15.16 314 THR B O 1
ATOM 5195 N N . LYS B 1 315 ? 10.345 -14.235 20.287 1.00 14.92 315 LYS B N 1
ATOM 5196 C CA . LYS B 1 315 ? 10.419 -12.783 20.413 1.00 14.75 315 LYS B CA 1
ATOM 5197 C C . LYS B 1 315 ? 11.557 -12.205 19.580 1.00 14.66 315 LYS B C 1
ATOM 5198 O O . LYS B 1 315 ? 12.706 -12.647 19.689 1.00 14.66 315 LYS B O 1
ATOM 5204 N N . ILE B 1 316 ? 11.234 -11.210 18.756 1.00 12.35 316 ILE B N 1
ATOM 5205 C CA . ILE B 1 316 ? 12.224 -10.569 17.895 1.00 13.30 316 ILE B CA 1
ATOM 5206 C C . ILE B 1 316 ? 12.264 -9.051 18.062 1.00 13.59 316 ILE B C 1
ATOM 5207 O O . ILE B 1 316 ? 13.217 -8.402 17.635 1.00 14.50 316 ILE B O 1
ATOM 5212 N N . GLY B 1 317 ? 11.230 -8.483 18.671 1.00 14.40 317 GLY B N 1
ATOM 5213 C CA . GLY B 1 317 ? 11.204 -7.042 18.835 1.00 15.05 317 GLY B CA 1
ATOM 5214 C C . GLY B 1 317 ? 10.186 -6.532 19.829 1.00 15.54 317 GLY B C 1
ATOM 5215 O O . GLY B 1 317 ? 9.649 -7.298 20.633 1.00 16.15 317 GLY B O 1
ATOM 5216 N N . THR B 1 318 ? 9.907 -5.233 19.755 1.00 13.88 318 THR B N 1
ATOM 5217 C CA . THR B 1 318 ? 8.972 -4.591 20.667 1.00 14.08 318 THR B CA 1
ATOM 5218 C C . THR B 1 318 ? 8.222 -3.445 19.995 1.00 14.46 318 THR B C 1
ATOM 5219 O O . THR B 1 318 ? 8.788 -2.718 19.176 1.00 14.02 318 THR B O 1
ATOM 5223 N N . VAL B 1 319 ? 6.952 -3.286 20.355 1.00 12.60 319 VAL B N 1
ATOM 5224 C CA . VAL B 1 319 ? 6.128 -2.207 19.824 1.00 12.77 319 VAL B CA 1
ATOM 5225 C C . VAL B 1 319 ? 6.501 -0.941 20.595 1.00 14.03 319 VAL B C 1
ATOM 5226 O O . VAL B 1 319 ? 6.733 -0.991 21.805 1.00 13.77 319 VAL B O 1
ATOM 5230 N N . THR B 1 320 ? 6.565 0.189 19.900 1.00 14.23 320 THR B N 1
ATOM 5231 C CA . THR B 1 320 ? 6.927 1.450 20.542 1.00 13.53 320 THR B CA 1
ATOM 5232 C C . THR B 1 320 ? 5.762 2.437 20.595 1.00 13.86 320 THR B C 1
ATOM 5233 O O . THR B 1 320 ? 5.708 3.290 21.479 1.00 13.71 320 THR B O 1
ATOM 5237 N N . SER B 1 321 ? 4.842 2.320 19.640 1.00 12.66 321 SER B N 1
ATOM 5238 C CA . SER B 1 321 ? 3.657 3.177 19.570 1.00 14.81 321 SER B CA 1
ATOM 5239 C C . SER B 1 321 ? 2.541 2.379 18.915 1.00 15.18 321 SER B C 1
ATOM 5240 O O . SER B 1 321 ? 2.801 1.551 18.041 1.00 15.42 321 SER B O 1
ATOM 5243 N N . GLY B 1 322 ? 1.303 2.630 19.322 1.00 14.36 322 GLY B N 1
ATOM 5244 C CA . GLY B 1 322 ? 0.195 1.907 18.727 1.00 16.44 322 GLY B CA 1
ATOM 5245 C C . GLY B 1 322 ? -1.177 2.402 19.138 1.00 17.28 322 GLY B C 1
ATOM 5246 O O . GLY B 1 322 ? -1.409 2.721 20.303 1.00 18.50 322 GLY B O 1
ATOM 5247 N N . CYS B 1 323 ? -2.088 2.468 18.172 1.00 17.95 323 CYS B N 1
ATOM 5248 C CA . CYS B 1 323 ? -3.454 2.905 18.434 1.00 17.87 323 CYS B CA 1
ATOM 5249 C C . CYS B 1 323 ? -4.329 2.630 17.218 1.00 19.03 323 CYS B C 1
ATOM 5250 O O . CYS B 1 323 ? -3.827 2.401 16.117 1.00 18.30 323 CYS B O 1
ATOM 5253 N N . PRO B 1 324 ? -5.658 2.624 17.408 1.00 19.31 324 PRO B N 1
ATOM 5254 C CA . PRO B 1 324 ? -6.567 2.373 16.287 1.00 18.70 324 PRO B CA 1
ATOM 5255 C C . PRO B 1 324 ? -6.432 3.456 15.217 1.00 18.44 324 PRO B C 1
ATOM 5256 O O . PRO B 1 324 ? -6.233 4.630 15.532 1.00 18.59 324 PRO B O 1
ATOM 5260 N N . SER B 1 325 ? -6.531 3.056 13.955 1.00 16.57 325 SER B N 1
ATOM 5261 C CA . SER B 1 325 ? -6.438 3.994 12.843 1.00 16.23 325 SER B CA 1
ATOM 5262 C C . SER B 1 325 ? -7.829 4.286 12.301 1.00 16.85 325 SER B C 1
ATOM 5263 O O . SER B 1 325 ? -8.478 3.406 11.735 1.00 17.04 325 SER B O 1
ATOM 5266 N N . PRO B 1 326 ? -8.312 5.525 12.478 1.00 16.51 326 PRO B N 1
ATOM 5267 C CA . PRO B 1 326 ? -9.642 5.894 11.986 1.00 16.07 326 PRO B CA 1
ATOM 5268 C C . PRO B 1 326 ? -9.703 5.892 10.460 1.00 17.20 326 PRO B C 1
ATOM 5269 O O . PRO B 1 326 ? -10.718 5.529 9.869 1.00 15.27 326 PRO B O 1
ATOM 5273 N N . SER B 1 327 ? -8.607 6.297 9.825 1.00 16.10 327 SER B N 1
ATOM 5274 C CA . SER B 1 327 ? -8.555 6.359 8.371 1.00 16.52 327 SER B CA 1
ATOM 5275 C C . SER B 1 327 ? -8.524 4.994 7.689 1.00 17.08 327 SER B C 1
ATOM 5276 O O . SER B 1 327 ? -9.068 4.837 6.600 1.00 17.48 327 SER B O 1
ATOM 5279 N N . LEU B 1 328 ? -7.895 4.010 8.325 1.00 16.60 328 LEU B N 1
ATOM 5280 C CA . LEU B 1 328 ? -7.804 2.674 7.739 1.00 18.92 328 LEU B CA 1
ATOM 5281 C C . LEU B 1 328 ? -8.769 1.660 8.352 1.00 20.22 328 LEU B C 1
ATOM 5282 O O . LEU B 1 328 ? -8.930 0.553 7.828 1.00 20.58 328 LEU B O 1
ATOM 5287 N N . LYS B 1 329 ? -9.413 2.037 9.453 1.00 20.18 329 LYS B N 1
ATOM 5288 C CA . LYS B 1 329 ? -10.344 1.148 10.141 1.00 22.71 329 LYS B CA 1
ATOM 5289 C C . LYS B 1 329 ? -9.655 -0.143 10.576 1.00 22.97 329 LYS B C 1
ATOM 5290 O O . LYS B 1 329 ? -10.227 -1.235 10.509 1.00 21.64 329 LYS B O 1
ATOM 5296 N N . LYS B 1 330 ? -8.413 0.005 11.020 1.00 21.66 330 LYS B N 1
ATOM 5297 C CA . LYS B 1 330 ? -7.606 -1.104 11.500 1.00 22.06 330 LYS B CA 1
ATOM 5298 C C . LYS B 1 330 ? -6.675 -0.542 12.560 1.00 21.12 330 LYS B C 1
ATOM 5299 O O . LYS B 1 330 ? -6.672 0.663 12.813 1.00 20.18 330 LYS B O 1
ATOM 5305 N N . ASN B 1 331 ? -5.894 -1.410 13.190 1.00 19.36 331 ASN B N 1
ATOM 5306 C CA . ASN B 1 331 ? -4.963 -0.959 14.210 1.00 19.83 331 ASN B CA 1
ATOM 5307 C C . ASN B 1 331 ? -3.592 -0.783 13.578 1.00 19.20 331 ASN B C 1
ATOM 5308 O O . ASN B 1 331 ? -3.182 -1.579 12.733 1.00 19.01 331 ASN B O 1
ATOM 5313 N N . VAL B 1 332 ? -2.897 0.276 13.974 1.00 17.12 332 VAL B N 1
ATOM 5314 C CA . VAL B 1 332 ? -1.570 0.547 13.448 1.00 15.78 332 VAL B CA 1
ATOM 5315 C C . VAL B 1 332 ? -0.597 0.714 14.596 1.00 15.21 332 VAL B C 1
ATOM 5316 O O . VAL B 1 332 ? -0.993 1.022 15.722 1.00 15.05 332 VAL B O 1
ATOM 5320 N N . ALA B 1 333 ? 0.682 0.510 14.311 1.00 13.60 333 ALA B N 1
ATOM 5321 C CA . ALA B 1 333 ? 1.698 0.631 15.341 1.00 13.78 333 ALA B CA 1
ATOM 5322 C C . ALA B 1 333 ? 3.083 0.694 14.734 1.00 13.22 333 ALA B C 1
ATOM 5323 O O . ALA B 1 333 ? 3.273 0.388 13.558 1.00 13.45 333 ALA B O 1
ATOM 5325 N N . MET B 1 334 ? 4.042 1.112 15.551 1.00 12.18 334 MET B N 1
ATOM 5326 C CA . MET B 1 334 ? 5.437 1.183 15.153 1.00 12.96 334 MET B CA 1
ATOM 5327 C C . MET B 1 334 ? 6.205 0.310 16.132 1.00 12.43 334 MET B C 1
ATOM 5328 O O . MET B 1 334 ? 5.800 0.156 17.283 1.00 13.11 334 MET B O 1
ATOM 5333 N N . GLY B 1 335 ? 7.314 -0.257 15.677 1.00 13.59 335 GLY B N 1
ATOM 5334 C CA . GLY B 1 335 ? 8.109 -1.103 16.544 1.00 13.38 335 GLY B CA 1
ATOM 5335 C C . GLY B 1 335 ? 9.420 -1.467 15.884 1.00 14.34 335 GLY B C 1
ATOM 5336 O O . GLY B 1 335 ? 9.660 -1.108 14.730 1.00 14.28 335 GLY B O 1
ATOM 5337 N N . TYR B 1 336 ? 10.271 -2.174 16.618 1.00 12.67 336 TYR B N 1
ATOM 5338 C CA . TYR B 1 336 ? 11.560 -2.590 16.092 1.00 13.60 336 TYR B CA 1
ATOM 5339 C C . TYR B 1 336 ? 11.620 -4.100 15.902 1.00 13.53 336 TYR B C 1
ATOM 5340 O O . TYR B 1 336 ? 11.134 -4.861 16.739 1.00 13.05 336 TYR B O 1
ATOM 5349 N N . VAL B 1 337 ? 12.203 -4.521 14.783 1.00 14.64 337 VAL B N 1
ATOM 5350 C CA . VAL B 1 337 ? 12.370 -5.938 14.465 1.00 13.16 337 VAL B CA 1
ATOM 5351 C C . VAL B 1 337 ? 13.665 -6.076 13.674 1.00 14.28 337 VAL B C 1
ATOM 5352 O O . VAL B 1 337 ? 14.174 -5.091 13.131 1.00 13.72 337 VAL B O 1
ATOM 5356 N N . PRO B 1 338 ? 14.234 -7.290 13.622 1.00 14.01 338 PRO B N 1
ATOM 5357 C CA . PRO B 1 338 ? 15.474 -7.476 12.863 1.00 15.19 338 PRO B CA 1
ATOM 5358 C C . PRO B 1 338 ? 15.195 -7.156 11.393 1.00 15.47 338 PRO B C 1
ATOM 5359 O O . PRO B 1 338 ? 14.049 -7.217 10.949 1.00 14.44 338 PRO B O 1
ATOM 5363 N N . CYS B 1 339 ? 16.237 -6.817 10.642 1.00 17.42 339 CYS B N 1
ATOM 5364 C CA . CYS B 1 339 ? 16.076 -6.475 9.232 1.00 20.37 339 CYS B CA 1
ATOM 5365 C C . CYS B 1 339 ? 15.365 -7.533 8.391 1.00 19.67 339 CYS B C 1
ATOM 5366 O O . CYS B 1 339 ? 14.638 -7.193 7.458 1.00 18.73 339 CYS B O 1
ATOM 5369 N N . GLU B 1 340 ? 15.564 -8.807 8.726 1.00 19.38 340 GLU B N 1
ATOM 5370 C CA . GLU B 1 340 ? 14.951 -9.913 7.984 1.00 20.11 340 GLU B CA 1
ATOM 5371 C C . GLU B 1 340 ? 13.428 -9.927 8.049 1.00 19.96 340 GLU B C 1
ATOM 5372 O O . GLU B 1 340 ? 12.777 -10.605 7.252 1.00 19.40 340 GLU B O 1
ATOM 5378 N N . TYR B 1 341 ? 12.860 -9.200 9.006 1.00 17.13 341 TYR B N 1
ATOM 5379 C CA . TYR B 1 341 ? 11.409 -9.156 9.159 1.00 15.02 341 TYR B CA 1
ATOM 5380 C C . TYR B 1 341 ? 10.846 -7.776 8.839 1.00 13.85 341 TYR B C 1
ATOM 5381 O O . TYR B 1 341 ? 9.676 -7.511 9.107 1.00 14.27 341 TYR B O 1
ATOM 5390 N N . SER B 1 342 ? 11.671 -6.906 8.264 1.00 13.79 342 SER B N 1
ATOM 5391 C CA . SER B 1 342 ? 11.246 -5.540 7.962 1.00 14.92 342 SER B CA 1
ATOM 5392 C C . SER B 1 342 ? 10.594 -5.327 6.601 1.00 16.09 342 SER B C 1
ATOM 5393 O O . SER B 1 342 ? 10.037 -4.263 6.343 1.00 16.11 342 SER B O 1
ATOM 5396 N N . ARG B 1 343 ? 10.659 -6.324 5.728 1.00 16.23 343 ARG B N 1
ATOM 5397 C CA . ARG B 1 343 ? 10.052 -6.192 4.408 1.00 17.85 343 ARG B CA 1
ATOM 5398 C C . ARG B 1 343 ? 8.537 -6.046 4.557 1.00 16.12 343 ARG B C 1
ATOM 5399 O O . ARG B 1 343 ? 7.911 -6.774 5.321 1.00 16.85 343 ARG B O 1
ATOM 5407 N N . PRO B 1 344 ? 7.931 -5.079 3.848 1.00 15.87 344 PRO B N 1
ATOM 5408 C CA . PRO B 1 344 ? 6.479 -4.893 3.943 1.00 15.23 344 PRO B CA 1
ATOM 5409 C C . PRO B 1 344 ? 5.755 -6.185 3.578 1.00 15.05 344 PRO B C 1
ATOM 5410 O O . PRO B 1 344 ? 6.180 -6.899 2.668 1.00 13.38 344 PRO B O 1
ATOM 5414 N N . GLY B 1 345 ? 4.674 -6.486 4.291 1.00 13.25 345 GLY B N 1
ATOM 5415 C CA . GLY B 1 345 ? 3.928 -7.701 4.008 1.00 14.95 345 GLY B CA 1
ATOM 5416 C C . GLY B 1 345 ? 4.328 -8.879 4.877 1.00 14.63 345 GLY B C 1
ATOM 5417 O O . GLY B 1 345 ? 3.671 -9.925 4.862 1.00 14.73 345 GLY B O 1
ATOM 5418 N N . THR B 1 346 ? 5.409 -8.718 5.635 1.00 14.00 346 THR B N 1
ATOM 5419 C CA . THR B 1 346 ? 5.889 -9.776 6.518 1.00 13.98 346 THR B CA 1
ATOM 5420 C C . THR B 1 346 ? 4.857 -10.065 7.606 1.00 13.87 346 THR B C 1
ATOM 5421 O O . THR B 1 346 ? 4.333 -9.145 8.237 1.00 13.28 346 THR B O 1
ATOM 5425 N N . MET B 1 347 ? 4.571 -11.346 7.819 1.00 11.73 347 MET B N 1
ATOM 5426 C CA . MET B 1 347 ? 3.609 -11.767 8.832 1.00 13.43 347 MET B CA 1
ATOM 5427 C C . MET B 1 347 ? 4.320 -11.940 10.176 1.00 13.46 347 MET B C 1
ATOM 5428 O O . MET B 1 347 ? 5.370 -12.577 10.250 1.00 13.98 347 MET B O 1
ATOM 5433 N N . LEU B 1 348 ? 3.744 -11.377 11.233 1.00 13.05 348 LEU B N 1
ATOM 5434 C CA . LEU B 1 348 ? 4.331 -11.474 12.565 1.00 12.32 348 LEU B CA 1
ATOM 5435 C C . LEU B 1 348 ? 3.242 -11.641 13.615 1.00 12.61 348 LEU B C 1
ATOM 5436 O O . LEU B 1 348 ? 2.055 -11.636 13.295 1.00 13.55 348 LEU B O 1
ATOM 5441 N N . LEU B 1 349 ? 3.659 -11.792 14.868 1.00 12.08 349 LEU B N 1
ATOM 5442 C CA . LEU B 1 349 ? 2.728 -11.920 15.983 1.00 12.73 349 LEU B CA 1
ATOM 5443 C C . LEU B 1 349 ? 3.048 -10.815 16.984 1.00 14.22 349 LEU B C 1
ATOM 5444 O O . LEU B 1 349 ? 4.208 -10.428 17.145 1.00 14.68 349 LEU B O 1
ATOM 5449 N N . VAL B 1 350 ? 2.018 -10.296 17.641 1.00 13.84 350 VAL B N 1
ATOM 5450 C CA . VAL B 1 350 ? 2.204 -9.257 18.645 1.00 14.21 350 VAL B CA 1
ATOM 5451 C C . VAL B 1 350 ? 1.394 -9.639 19.877 1.00 15.89 350 VAL B C 1
ATOM 5452 O O . VAL B 1 350 ? 0.223 -10.008 19.762 1.00 16.73 350 VAL B O 1
ATOM 5456 N N . GLU B 1 351 ? 2.013 -9.571 21.050 1.00 16.82 351 GLU B N 1
ATOM 5457 C CA . GLU B 1 351 ? 1.300 -9.893 22.276 1.00 19.85 351 GLU B CA 1
ATOM 5458 C C . GLU B 1 351 ? 0.330 -8.757 22.569 1.00 21.16 351 GLU B C 1
ATOM 5459 O O . GLU B 1 351 ? 0.736 -7.647 22.912 1.00 23.21 351 GLU B O 1
ATOM 5465 N N . VAL B 1 352 ? -0.955 -9.043 22.391 1.00 21.65 352 VAL B N 1
ATOM 5466 C CA . VAL B 1 352 ? -2.015 -8.071 22.615 1.00 22.05 352 VAL B CA 1
ATOM 5467 C C . VAL B 1 352 ? -2.957 -8.576 23.699 1.00 23.28 352 VAL B C 1
ATOM 5468 O O . VAL B 1 352 ? -3.592 -9.618 23.546 1.00 22.22 352 VAL B O 1
ATOM 5472 N N . ARG B 1 353 ? -3.045 -7.824 24.791 1.00 24.91 353 ARG B N 1
ATOM 5473 C CA . ARG B 1 353 ? -3.896 -8.195 25.911 1.00 25.25 353 ARG B CA 1
ATOM 5474 C C . ARG B 1 353 ? -3.515 -9.581 26.411 1.00 25.70 353 ARG B C 1
ATOM 5475 O O . ARG B 1 353 ? -4.376 -10.410 26.700 1.00 26.69 353 ARG B O 1
ATOM 5483 N N . ARG B 1 354 ? -2.208 -9.818 26.492 1.00 25.81 354 ARG B N 1
ATOM 5484 C CA . ARG B 1 354 ? -1.658 -11.082 26.971 1.00 27.05 354 ARG B CA 1
ATOM 5485 C C . ARG B 1 354 ? -1.815 -12.265 26.018 1.00 25.25 354 ARG B C 1
ATOM 5486 O O . ARG B 1 354 ? -1.426 -13.383 26.353 1.00 25.20 354 ARG B O 1
ATOM 5494 N N . LYS B 1 355 ? -2.377 -12.024 24.836 1.00 23.32 355 LYS B N 1
ATOM 5495 C CA . LYS B 1 355 ? -2.573 -13.093 23.858 1.00 20.78 355 LYS B CA 1
ATOM 5496 C C . LYS B 1 355 ? -1.830 -12.791 22.556 1.00 19.95 355 LYS B C 1
ATOM 5497 O O . LYS B 1 355 ? -1.639 -11.631 22.197 1.00 18.88 355 LYS B O 1
ATOM 5503 N N . GLN B 1 356 ? -1.420 -13.837 21.846 1.00 18.23 356 GLN B N 1
ATOM 5504 C CA . GLN B 1 356 ? -0.723 -13.657 20.580 1.00 17.32 356 GLN B CA 1
ATOM 5505 C C . GLN B 1 356 ? -1.735 -13.289 19.503 1.00 16.94 356 GLN B C 1
ATOM 5506 O O . GLN B 1 356 ? -2.777 -13.933 19.364 1.00 15.97 356 GLN B O 1
ATOM 5512 N N . GLN B 1 357 ? -1.415 -12.253 18.737 1.00 14.89 357 GLN B N 1
ATOM 5513 C CA . GLN B 1 357 ? -2.297 -11.771 17.685 1.00 16.22 357 GLN B CA 1
ATOM 5514 C C . GLN B 1 357 ? -1.486 -11.551 16.411 1.00 14.17 357 GLN B C 1
ATOM 5515 O O . GLN B 1 357 ? -0.405 -10.967 16.452 1.00 14.17 357 GLN B O 1
ATOM 5521 N N . MET B 1 358 ? -2.003 -12.024 15.282 1.00 12.38 358 MET B N 1
ATOM 5522 C CA . MET B 1 358 ? -1.294 -11.878 14.017 1.00 12.92 358 MET B CA 1
ATOM 5523 C C . MET B 1 358 ? -1.347 -10.445 13.491 1.00 12.62 358 MET B C 1
ATOM 5524 O O . MET B 1 358 ? -2.383 -9.783 13.557 1.00 10.47 358 MET B O 1
ATOM 5529 N N . ALA B 1 359 ? -0.214 -9.979 12.978 1.00 11.79 359 ALA B N 1
ATOM 5530 C CA . ALA B 1 359 ? -0.096 -8.635 12.428 1.00 12.64 359 ALA B CA 1
ATOM 5531 C C . ALA B 1 359 ? 0.737 -8.708 11.154 1.00 13.01 359 ALA B C 1
ATOM 5532 O O . ALA B 1 359 ? 1.370 -9.729 10.876 1.00 13.01 359 ALA B O 1
ATOM 5534 N N . VAL B 1 360 ? 0.738 -7.628 10.381 1.00 12.07 360 VAL B N 1
ATOM 5535 C CA . VAL B 1 360 ? 1.512 -7.593 9.147 1.00 11.81 360 VAL B CA 1
ATOM 5536 C C . VAL B 1 360 ? 2.337 -6.312 9.068 1.00 11.82 360 VAL B C 1
ATOM 5537 O O . VAL B 1 360 ? 1.850 -5.229 9.398 1.00 11.42 360 VAL B O 1
ATOM 5541 N N . VAL B 1 361 ? 3.591 -6.442 8.651 1.00 10.61 361 VAL B N 1
ATOM 5542 C CA . VAL B 1 361 ? 4.451 -5.277 8.522 1.00 11.89 361 VAL B CA 1
ATOM 5543 C C . VAL B 1 361 ? 3.900 -4.444 7.376 1.00 13.35 361 VAL B C 1
ATOM 5544 O O . VAL B 1 361 ? 3.625 -4.958 6.289 1.00 12.30 361 VAL B O 1
ATOM 5548 N N . SER B 1 362 ? 3.722 -3.155 7.631 1.00 14.70 362 SER B N 1
ATOM 5549 C CA . SER B 1 362 ? 3.188 -2.256 6.625 1.00 16.37 362 SER B CA 1
ATOM 5550 C C . SER B 1 362 ? 4.165 -1.148 6.271 1.00 17.54 362 SER B C 1
ATOM 5551 O O . SER B 1 362 ? 4.862 -0.614 7.134 1.00 16.07 362 SER B O 1
ATOM 5554 N N . LYS B 1 363 ? 4.223 -0.818 4.989 1.00 16.93 363 LYS B N 1
ATOM 5555 C CA . LYS B 1 363 ? 5.093 0.250 4.526 1.00 18.67 363 LYS B CA 1
ATOM 5556 C C . LYS B 1 363 ? 4.563 1.538 5.153 1.00 16.71 363 LYS B C 1
ATOM 5557 O O . LYS B 1 363 ? 3.354 1.700 5.303 1.00 15.33 363 LYS B O 1
ATOM 5563 N N . MET B 1 364 ? 5.458 2.439 5.545 1.00 14.12 364 MET B N 1
ATOM 5564 C CA . MET B 1 364 ? 5.029 3.710 6.125 1.00 14.18 364 MET B CA 1
ATOM 5565 C C . MET B 1 364 ? 5.357 4.821 5.136 1.00 14.98 364 MET B C 1
ATOM 5566 O O . MET B 1 364 ? 6.365 4.752 4.432 1.00 13.51 364 MET B O 1
ATOM 5571 N N . PRO B 1 365 ? 4.514 5.864 5.069 1.00 15.12 365 PRO B N 1
ATOM 5572 C CA . PRO B 1 365 ? 3.287 6.086 5.846 1.00 14.38 365 PRO B CA 1
ATOM 5573 C C . PRO B 1 365 ? 2.170 5.087 5.556 1.00 15.63 365 PRO B C 1
ATOM 5574 O O . PRO B 1 365 ? 2.062 4.576 4.442 1.00 15.21 365 PRO B O 1
ATOM 5578 N N . PHE B 1 366 ? 1.338 4.813 6.561 1.00 14.84 366 PHE B N 1
ATOM 5579 C CA . PHE B 1 366 ? 0.217 3.889 6.393 1.00 13.19 366 PHE B CA 1
ATOM 5580 C C . PHE B 1 366 ? -0.821 4.533 5.480 1.00 15.58 366 PHE B C 1
ATOM 5581 O O . PHE B 1 366 ? -1.508 3.853 4.718 1.00 14.80 366 PHE B O 1
ATOM 5589 N N . VAL B 1 367 ? -0.941 5.852 5.589 1.00 15.04 367 VAL B N 1
ATOM 5590 C CA . VAL B 1 367 ? -1.876 6.625 4.781 1.00 16.64 367 VAL B CA 1
ATOM 5591 C C . VAL B 1 367 ? -1.038 7.546 3.904 1.00 16.90 367 VAL B C 1
ATOM 5592 O O . VAL B 1 367 ? -0.195 8.288 4.409 1.00 17.12 367 VAL B O 1
ATOM 5596 N N . PRO B 1 368 ? -1.250 7.507 2.576 1.00 16.38 368 PRO B N 1
ATOM 5597 C CA . PRO B 1 368 ? -0.475 8.365 1.675 1.00 15.25 368 PRO B CA 1
ATOM 5598 C C . PRO B 1 368 ? -0.472 9.823 2.121 1.00 15.68 368 PRO B C 1
ATOM 5599 O O . PRO B 1 368 ? -1.516 10.385 2.440 1.00 16.51 368 PRO B O 1
ATOM 5603 N N . THR B 1 369 ? 0.710 10.429 2.146 1.00 15.93 369 THR B N 1
ATOM 5604 C CA . THR B 1 369 ? 0.841 11.822 2.554 1.00 16.12 369 THR B CA 1
ATOM 5605 C C . THR B 1 369 ? 0.420 12.757 1.425 1.00 15.38 369 THR B C 1
ATOM 5606 O O . THR B 1 369 ? 0.415 12.372 0.254 1.00 15.42 369 THR B O 1
ATOM 5610 N N . ASN B 1 370 ? 0.064 13.985 1.784 1.00 14.97 370 ASN B N 1
ATOM 5611 C CA . ASN B 1 370 ? -0.368 14.978 0.804 1.00 16.23 370 ASN B CA 1
ATOM 5612 C C . ASN B 1 370 ? 0.437 16.269 0.891 1.00 15.77 370 ASN B C 1
ATOM 5613 O O . ASN B 1 370 ? -0.123 17.363 0.817 1.00 14.12 370 ASN B O 1
ATOM 5618 N N . TYR B 1 371 ? 1.751 16.141 1.045 1.00 15.19 371 TYR B N 1
ATOM 5619 C CA . TYR B 1 371 ? 2.622 17.307 1.136 1.00 16.44 371 TYR B CA 1
ATOM 5620 C C . TYR B 1 371 ? 2.566 18.093 -0.165 1.00 17.61 371 TYR B C 1
ATOM 5621 O O . TYR B 1 371 ? 2.475 17.511 -1.243 1.00 17.40 371 TYR B O 1
ATOM 5630 N N . TYR B 1 372 ? 2.617 19.417 -0.060 1.00 18.26 372 TYR B N 1
ATOM 5631 C CA . TYR B 1 372 ? 2.565 20.271 -1.237 1.00 20.27 372 TYR B CA 1
ATOM 5632 C C . TYR B 1 372 ? 3.961 20.601 -1.751 1.00 22.36 372 TYR B C 1
ATOM 5633 O O . TYR B 1 372 ? 4.746 21.260 -1.072 1.00 21.66 372 TYR B O 1
ATOM 5642 N N . THR B 1 373 ? 4.263 20.134 -2.957 1.00 25.45 373 THR B N 1
ATOM 5643 C CA . THR B 1 373 ? 5.558 20.382 -3.582 1.00 28.42 373 THR B CA 1
ATOM 5644 C C . THR B 1 373 ? 5.340 20.954 -4.979 1.00 30.75 373 THR B C 1
ATOM 5645 O O . THR B 1 373 ? 4.317 20.688 -5.611 1.00 30.69 373 THR B O 1
ATOM 5649 N N . LEU B 1 374 ? 6.294 21.743 -5.460 1.00 32.94 374 LEU B N 1
ATOM 5650 C CA . LEU B 1 374 ? 6.172 22.335 -6.786 1.00 36.17 374 LEU B CA 1
ATOM 5651 C C . LEU B 1 374 ? 6.454 21.298 -7.871 1.00 36.82 374 LEU B C 1
ATOM 5652 O O . LEU B 1 374 ? 7.089 20.271 -7.553 1.00 38.05 374 LEU B O 1
#

CATH classification: 3.30.1360.120 (+3 more: 3.30.70.1400, 4.10.1250.10, 2.40.30.110)

=== Feature glossary ===
A reading guide for t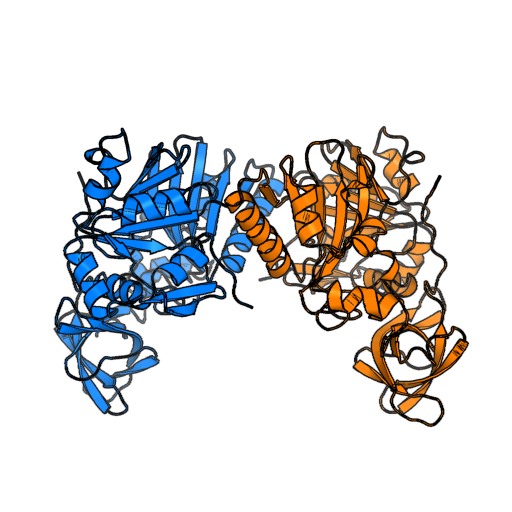he features in this record.

Start from the sequence.

  · Sequence gives the chain of amino acids in standard one-letter code (A=alanine, C=cysteine, …, Y=tyrosine), read N→C. It is the only feature that is directly encoded by the gene; all structural features are derived from the folded form of this sequence.

Fold it, and you get atomic coordinates and the backbone conformation that goes with them.

  · The mmCIF table is the protein's shape written out atom by atom. For each backbone N, Cα, C, and carbonyl O, it records an (x, y, z) coordinate triple in Å plus the residue type, chain letter, and residue number.

  · Backbone dihedral angles. Every residue except chain termini has a φ (preceding-C → N → Cα → C) and a ψ (N → Cα → C → next-N). They are reported in degrees following the IUPAC sign convention. Secondary structure is essentially a statement about which (φ, ψ) basin each residue occupies.

  · DSSP 8-state secondary structure assigns each residue one of H (α-helix), G (3₁₀-helix), I (π-helix), E (extended β-strand), B (isolated β-bridge), T (hydrogen-bonded turn), S (bend), or '-' (coil). The assignment is computed from backbone hydrogen-bond geometry via the Kabsch–Sander algorithm.

  · P-SEA three-state annotation labels each residue as helix, strand, or coil based purely on the geometry of the Cα trace. It serves as a fallback when the full backbone (and thus DSSP) is unavailable.

Summarize the fold with a handful of shape descriptors and a per-residue structural alphabet.

  · Radius of gyration (Rg) is the root-mean-square distance of Cα atoms from their centroid — a single number for overall size and compactness. A globular domain of N residues has Rg ≈ 2.2·N^0.38 Å; an extended or disordered chain has a much larger Rg. The Cα contact count is the number of residue pairs whose Cα atoms are within 8 Å and are more than four positions apart in sequence — a standard proxy for tertiary packing density. The bounding box is the smallest axis-aligned box enclosing all Cα atoms.

  · Foldseek's 3Di representation compresses backbone geometry into a per-residue letter drawn from a learned twenty-state alphabet. It captures the tertiary interaction pattern around each residue — which residues are packed against it in space, regardless of where they are in sequence.

  · Accessible surface area quantifies burial. A residue with SASA near zero is packed into the hydrophobic core; one with SASA >100 Å² sits on the surface. Computed here via the Shrake–Rupley numerical algorithm with a 1.4 Å probe.

Ask how reliable the model is.

  · For AlphaFold models, the B-factor field carries pLDDT — the model's own estimate of local accuracy on a 0–100 scale. Regions with pLDDT<50 should be treated as essentially unmodeled; they often correspond to intrinsically disordered segments.

  · For experimental (PDB) structures, the B-factor (temperature factor) quantifies the positional spread of each atom in the crystal — a combination of thermal vibration and static disorder — in units of Å². High B-factors mark flexible loops or poorly resolved regions; low B-factors mark the rigid, well-ordered core.

  · PAE(i, j) answers: if I align the predicted and true structures on residue i, how far off (in Å) do I expect residue j to be? A block-diagonal PAE matrix with low values on the blocks and high values off-diagonal is the signature of a multi-domain protein with confidently predicted domains but uncertain inter-domain orientation.

Place it in context: what it resembles, what it is annotated as, and how it looks.

  · Structural nearest neighbors (via Foldseek easy-search vs the PDB). Reported per hit: target PDB id, E-value, and alignment TM-score. A TM-score above ~0.5 is the conventional threshold for 'same fold'.

  · Functional annotations link the protein to curated databases. InterPro entries identify conserved domains and families by matching the sequence against member-database signatures (Pfam, PROSITE, CDD, …). Gene Ontology (GO) terms describe molecular function, biological process, and cellular component in a controlled vocabulary. CATH places the structure in a hierarchical fold classification (Class/Architecture/Topology/Homologous-superfamily). The organism is the source species.

  · Plot images: a contact map (which residues are close in 3D, as an N×N binary image), a Ramachandran scatter (backbone torsion angles, revealing secondary-structure composition at a glance), and — for AlphaFold structures — a PAE heatmap (pairwise prediction confidence).

  · Structure images are PyMOL renders from six orthogonal camera directions. Cartoon representation draws helices as coils and strands as arrows; sticks shows the backbone as bonds; surface shows the solvent-excluded envelope. Rainbow coloring maps sequence position to hue (blue→red, N→C); chain coloring assigns a distinct color per polypeptide.